Protein AF-A0A820ZXX1-F1 (afdb_monomer_lite)

Secondary structure (DSSP, 8-state):
-HHHHHHHHGGGS-----S-SS--STTTTTSS-STT-TTS-HHHHHHHHHHHHHHHHTTT-TTTTTTHHHHHHHHHHHHHH-HHHHHHHSTTS-------------HHHHHHHHHHHHHHHHHHHHHH---S-GGGGGGS------PPP--HHHHHHHHHHHS-SSPPPTT--S-SS-HHHHHHHHHHHTTS---HHHHHHHHHHHHHHHHHHS--TT-----PPP---SSPP--TTHHHHHHHHHHHHHHHHHHTTS-HHHHHHHHHHHHHHHHHHHHH-TT-HHHHHHHHHHHHHHHHHHHHSSS--THHHHHHHHHHHHHHHHHHH----HHHHHHHHHHHHHHHHHHHHTHHHHTTT-S-HHHHHHHHHHHHHHHHH--S--TT--HHHHHHHHHHHHHHH-TT--HHHHHHHHHHHHHHHHTT----SS--TTHHHH--HHHHHHHHHHHHHHHHHHHHHHHHHHHHHTT-PPPHHHHHHHHHHHHHHHHSHHHH--------

Radius of gyration: 31.01 Å; chains: 1; bounding box: 77×64×95 Å

Sequence (508 aa):
LMLIDLIMKRSLSGNNIWPFKSIKPWILLYRVTTKRDPKKNEQFIISYVRTVHELFGKHENCLIESGALLEYFLVELIQIEHPDIRKRLYSNTIISNKSSDHANESNEQKSKLSKVIDEIEQCIYCLYGLVLRKSKMKYLNDHNCRSLELTLDKASLVFYALRPKQLPGYEGRLCTITSETESLFQRFESMIEWDDEREQRRKLLLSYIADAASINSQGKQSDELIHLSDKPFKSNNALFEKDLYYLFADYYLKMGSKDVVTNESSKKKAQEYYIKDLCLNTKRFDSWAGLTVIEFYKIEEFVTADDFDPRIFNVHMSASCFFRQAVSVDSNNHTLWMEYAEITYILQSYCSKYKDKATDYVPDRSFLLNICKEAYEKANICTDNDENKEDWTYLYMMAKIEEKLNRNKLSSPLKKYVDALDLLHEHKAVYPRRLGHHTATSSSKCTLLGCHAVEMFYRIHASTLKYLYRHSKESTDLTIDKLNELYEFLTEMQNKPFATSYYEKSTM

Foldseek 3Di:
DVVVVVVVVPPPDDDDDDDDVDPPPVVLVVVCPVPCPVPDDLVVSLVVLVVVCVVCLLVLRCCPVLNPSLLVSLVSLLCVLAVVVVCVVPPVDDDDDDDDDDDDDDPVNVVVNVVSLLSNQQSCCQAAVDRQDPVCPVVHDRSVHDHDDQALVNLLSVLSSQQDNDQDFLPDLDQSHDPSNLVSLVVSVVNDDCDPLLVVLLVLVVVLLVVLLDDPQPNDGDPDADDDDPDADDDPCLVSQLSSLQSQLSNLCNVLVPDPVSNPVSLVSSLVSLSSNCSRPLLDLRSLLSQLVSLLVVLVVCLPDPDDDPSSSSSLSSSVNSLSSSCVNPLQDLVSLQSNLVSLVSVLVSCVVVVVVCCSPCVDSLVSLVSSLVSLVSSVPRPPPPVPPLVLVSLQSNLVSCCVNDVQDNLSSLVSLVVSLVSLVVVQAAAEPDDDPCCVPDNDPNPVSNVVNVVSLCCLVVSLVVSVVVCVVVVNDDDPVRVVSSVVSVVVSCVDCNNVPYPDPPDD

pLDDT: mean 78.59, std 18.33, range [26.55, 96.56]

Structure (mmCIF, N/CA/C/O backbone):
data_AF-A0A820ZXX1-F1
#
_entry.id   AF-A0A820ZXX1-F1
#
loop_
_atom_site.group_PDB
_atom_site.id
_atom_site.type_symbol
_atom_site.label_atom_id
_atom_site.label_alt_id
_atom_site.label_comp_id
_atom_site.label_asym_id
_atom_site.label_entity_id
_atom_site.label_seq_id
_atom_site.pdbx_PDB_ins_code
_atom_site.Cartn_x
_atom_site.Cartn_y
_atom_site.Cartn_z
_atom_site.occupancy
_atom_site.B_iso_or_equiv
_atom_site.auth_seq_id
_atom_site.auth_comp_id
_atom_site.auth_asym_id
_atom_site.auth_atom_id
_atom_site.pdbx_PDB_model_num
ATOM 1 N N . LEU A 1 1 ? 22.499 -19.881 -44.722 1.00 39.19 1 LEU A N 1
ATOM 2 C CA . LEU A 1 1 ? 23.654 -20.291 -43.897 1.00 39.19 1 LEU A CA 1
ATOM 3 C C . LEU A 1 1 ? 24.851 -20.617 -44.786 1.00 39.19 1 LEU A C 1
ATOM 5 O O . LEU A 1 1 ? 25.764 -19.811 -44.774 1.00 39.19 1 LEU A O 1
ATOM 9 N N . MET A 1 2 ? 24.801 -21.622 -45.679 1.00 33.34 2 MET A N 1
ATOM 10 C CA . MET A 1 2 ? 25.925 -21.912 -46.602 1.00 33.34 2 MET A CA 1
ATOM 11 C C . MET A 1 2 ? 26.367 -20.727 -47.478 1.00 33.34 2 MET A C 1
ATOM 13 O O . MET A 1 2 ? 27.559 -20.535 -47.667 1.00 33.34 2 MET A O 1
ATOM 17 N N . LEU A 1 3 ? 25.437 -19.893 -47.962 1.00 37.41 3 LEU A N 1
ATOM 18 C CA . LEU A 1 3 ? 25.783 -18.703 -48.753 1.00 37.41 3 LEU A CA 1
ATOM 19 C C . LEU A 1 3 ? 26.520 -17.632 -47.925 1.00 37.41 3 LEU A C 1
ATOM 21 O O . LEU A 1 3 ? 27.406 -16.968 -48.438 1.00 37.41 3 LEU A O 1
ATOM 25 N N . ILE A 1 4 ? 26.173 -17.486 -46.641 1.00 43.59 4 ILE A N 1
ATOM 26 C CA . ILE A 1 4 ? 26.786 -16.506 -45.730 1.00 43.59 4 ILE A CA 1
ATOM 27 C C . ILE A 1 4 ? 28.198 -16.977 -45.355 1.00 43.59 4 ILE A C 1
ATOM 29 O O . ILE A 1 4 ? 29.139 -16.200 -45.466 1.00 43.59 4 ILE A O 1
ATOM 33 N N . ASP A 1 5 ? 28.373 -18.266 -45.045 1.00 39.84 5 ASP A N 1
ATOM 34 C CA . ASP A 1 5 ? 29.696 -18.861 -44.798 1.00 39.84 5 ASP A CA 1
ATOM 35 C C . ASP A 1 5 ? 30.612 -18.812 -46.034 1.00 39.84 5 ASP A C 1
ATOM 37 O O . ASP A 1 5 ? 31.810 -18.560 -45.912 1.00 39.84 5 ASP A O 1
ATOM 41 N N . LEU A 1 6 ? 30.065 -19.025 -47.238 1.00 40.12 6 LEU A N 1
ATOM 42 C CA . LEU A 1 6 ? 30.813 -18.928 -48.500 1.00 40.12 6 LEU A CA 1
ATOM 43 C C . LEU A 1 6 ? 31.254 -17.494 -48.820 1.00 40.12 6 LEU A C 1
ATOM 45 O O . LEU A 1 6 ? 32.321 -17.303 -49.403 1.00 40.12 6 LEU A O 1
ATOM 49 N N . ILE A 1 7 ? 30.459 -16.495 -48.435 1.00 40.88 7 ILE A N 1
ATOM 50 C CA . ILE A 1 7 ? 30.787 -15.076 -48.616 1.00 40.88 7 ILE A CA 1
ATOM 51 C C . ILE A 1 7 ? 31.846 -14.633 -47.592 1.00 40.88 7 ILE A C 1
ATOM 53 O O . ILE A 1 7 ? 32.789 -13.940 -47.968 1.00 40.88 7 ILE A O 1
ATOM 57 N N . MET A 1 8 ? 31.767 -15.103 -46.342 1.00 41.84 8 MET A N 1
ATOM 58 C CA . MET A 1 8 ? 32.738 -14.770 -45.286 1.00 41.84 8 MET A CA 1
ATOM 59 C C . MET A 1 8 ? 34.103 -15.451 -45.487 1.00 41.84 8 MET A C 1
ATOM 61 O O . MET A 1 8 ? 35.137 -14.841 -45.234 1.00 41.84 8 MET A O 1
ATOM 65 N N . LYS A 1 9 ? 34.148 -16.682 -46.021 1.00 42.03 9 LYS A N 1
ATOM 66 C CA . LYS A 1 9 ? 35.417 -17.370 -46.343 1.00 42.03 9 LYS A CA 1
ATOM 67 C C . LYS A 1 9 ? 36.176 -16.755 -47.525 1.00 42.03 9 LYS A C 1
ATOM 69 O O . LYS A 1 9 ? 37.379 -16.968 -47.647 1.00 42.03 9 LYS A O 1
ATOM 74 N N . ARG A 1 10 ? 35.501 -15.996 -48.397 1.00 38.62 10 ARG A N 1
ATOM 75 C CA . ARG A 1 10 ? 36.106 -15.384 -49.594 1.00 38.62 10 ARG A CA 1
ATOM 76 C C . ARG A 1 10 ? 36.875 -14.087 -49.318 1.00 38.62 10 ARG A C 1
ATOM 78 O O . ARG A 1 10 ? 37.576 -13.627 -50.211 1.00 38.62 10 ARG A O 1
ATOM 85 N N . SER A 1 11 ? 36.794 -13.509 -48.115 1.00 38.38 11 SER A N 1
ATOM 86 C CA . SER A 1 11 ? 37.420 -12.211 -47.806 1.00 38.38 11 SER A CA 1
ATOM 87 C C . SER A 1 11 ? 38.887 -12.286 -47.352 1.00 38.38 11 SER A C 1
ATOM 89 O O . SER A 1 11 ? 39.449 -11.264 -46.970 1.00 38.38 11 SER A O 1
ATOM 91 N N . LEU A 1 12 ? 39.510 -13.470 -47.362 1.00 41.81 12 LEU A N 1
ATOM 92 C CA . LEU A 1 12 ? 40.917 -13.654 -46.974 1.00 41.81 12 LEU A CA 1
ATOM 93 C C . LEU A 1 12 ? 41.910 -13.456 -48.137 1.00 41.81 12 LEU A C 1
ATOM 95 O O . LEU A 1 12 ? 43.115 -13.426 -47.905 1.00 41.81 12 LEU A O 1
ATOM 99 N N . SER A 1 13 ? 41.439 -13.301 -49.380 1.00 38.25 13 SER A N 1
ATOM 100 C CA . SER A 1 13 ? 42.291 -13.022 -50.546 1.00 38.25 13 SER A CA 1
ATOM 101 C C . SER A 1 13 ? 42.253 -11.535 -50.902 1.00 38.25 13 SER A C 1
ATOM 103 O O . SER A 1 13 ? 41.190 -10.991 -51.197 1.00 38.25 13 SER A O 1
ATOM 105 N N . GLY A 1 14 ? 43.419 -10.893 -50.828 1.00 40.38 14 GLY A N 1
ATOM 106 C CA . GLY A 1 14 ? 43.602 -9.446 -50.780 1.00 40.38 14 GLY A CA 1
ATOM 107 C C . GLY A 1 14 ? 43.113 -8.612 -51.972 1.00 40.38 14 GLY A C 1
ATOM 108 O O . GLY A 1 14 ? 43.061 -9.051 -53.115 1.00 40.38 14 GLY A O 1
ATOM 109 N N . ASN A 1 15 ? 42.882 -7.346 -51.621 1.00 38.94 15 ASN A N 1
ATOM 110 C CA . ASN A 1 15 ? 42.664 -6.138 -52.414 1.00 38.94 15 ASN A CA 1
ATOM 111 C C . ASN A 1 15 ? 41.317 -5.928 -53.140 1.00 38.94 15 ASN A C 1
ATOM 113 O O . ASN A 1 15 ? 41.034 -6.457 -54.207 1.00 38.94 15 ASN A O 1
ATOM 117 N N . ASN A 1 16 ? 40.624 -4.934 -52.571 1.00 35.84 16 ASN A N 1
ATOM 118 C CA . ASN A 1 16 ? 39.595 -4.035 -53.086 1.00 35.84 16 ASN A CA 1
ATOM 119 C C . ASN A 1 16 ? 38.098 -4.382 -52.930 1.00 35.84 16 ASN A C 1
ATOM 121 O O . ASN A 1 16 ? 37.487 -5.082 -53.723 1.00 35.84 16 ASN A O 1
ATOM 125 N N . ILE A 1 17 ? 37.521 -3.651 -51.962 1.00 37.94 17 ILE A N 1
ATOM 126 C CA . ILE A 1 17 ? 36.260 -2.895 -52.038 1.00 37.94 17 ILE A CA 1
ATOM 127 C C . ILE A 1 17 ? 34.963 -3.734 -51.930 1.00 37.94 17 ILE A C 1
ATOM 129 O O . ILE A 1 17 ? 34.257 -3.966 -52.904 1.00 37.94 17 ILE A O 1
ATOM 133 N N . TRP A 1 18 ? 34.600 -3.970 -50.651 1.00 38.09 18 TRP A N 1
ATOM 134 C CA . TRP A 1 18 ? 33.239 -4.022 -50.050 1.00 38.09 18 TRP A CA 1
ATOM 135 C C . TRP A 1 18 ? 32.433 -5.342 -50.026 1.00 38.09 18 TRP A C 1
ATOM 137 O O . TRP A 1 18 ? 32.671 -6.187 -50.880 1.00 38.09 18 TRP A O 1
ATOM 147 N N . PRO A 1 19 ? 31.471 -5.540 -49.070 1.00 38.56 19 PRO A N 1
ATOM 148 C CA . PRO A 1 19 ? 30.682 -4.547 -48.315 1.00 38.56 19 PRO A CA 1
ATOM 149 C C . PRO A 1 19 ? 30.821 -4.672 -46.780 1.00 38.56 19 PRO A C 1
ATOM 151 O O . PRO A 1 19 ? 30.949 -5.756 -46.248 1.00 38.56 19 PRO A O 1
ATOM 154 N N . PHE A 1 20 ? 30.851 -3.634 -45.949 1.00 46.91 20 PHE A N 1
ATOM 155 C CA . PHE A 1 20 ? 29.827 -2.611 -45.822 1.00 46.91 20 PHE A CA 1
ATOM 156 C C . PHE A 1 20 ? 30.417 -1.351 -45.152 1.00 46.91 20 PHE A C 1
ATOM 158 O O . PHE A 1 20 ? 30.794 -1.374 -43.985 1.00 46.91 20 PHE A O 1
ATOM 165 N N . LYS A 1 21 ? 30.337 -0.207 -45.822 1.00 50.25 21 LYS A N 1
ATOM 166 C CA . LYS A 1 21 ? 30.122 1.125 -45.220 1.00 50.25 21 LYS A CA 1
ATOM 167 C C . LYS A 1 21 ? 28.609 1.461 -45.277 1.00 50.25 21 LYS A C 1
ATOM 169 O O . LYS A 1 21 ? 28.259 2.615 -45.454 1.00 50.25 21 LYS A O 1
ATOM 174 N N . SER A 1 22 ? 27.775 0.415 -45.077 1.00 53.69 22 SER A N 1
ATOM 175 C CA . SER A 1 22 ? 26.299 0.327 -44.917 1.00 53.69 22 SER A CA 1
ATOM 176 C C . SER A 1 22 ? 25.437 -0.093 -46.139 1.00 53.69 22 SER A C 1
ATOM 178 O O . SER A 1 22 ? 25.151 0.700 -47.021 1.00 53.69 22 SER A O 1
ATOM 180 N N . ILE A 1 23 ? 25.001 -1.366 -46.152 1.00 54.25 23 ILE A N 1
ATOM 181 C CA . ILE A 1 23 ? 23.641 -1.847 -46.520 1.00 54.25 23 ILE A CA 1
ATOM 182 C C . ILE A 1 23 ? 23.221 -2.837 -45.407 1.00 54.25 23 ILE A C 1
ATOM 184 O O . ILE A 1 23 ? 22.433 -3.767 -45.557 1.00 54.25 23 ILE A O 1
ATOM 188 N N . LYS A 1 24 ? 23.668 -2.576 -44.177 1.00 42.44 24 LYS A N 1
ATOM 189 C CA . LYS A 1 24 ? 23.423 -3.404 -43.001 1.00 42.44 24 LYS A CA 1
ATOM 190 C C . LYS A 1 24 ? 22.120 -2.974 -42.336 1.00 42.44 24 LYS A C 1
ATOM 192 O O . LYS A 1 24 ? 21.465 -2.039 -42.747 1.00 42.44 24 LYS A O 1
ATOM 197 N N . PRO A 1 25 ? 21.647 -3.705 -41.349 1.00 48.34 25 PRO A N 1
ATOM 198 C CA . PRO A 1 25 ? 20.210 -3.913 -41.301 1.00 48.34 25 PRO A CA 1
ATOM 199 C C . PRO A 1 25 ? 19.447 -4.335 -42.563 1.00 48.34 25 PRO A C 1
ATOM 201 O O . PRO A 1 25 ? 18.537 -5.118 -42.390 1.00 48.34 25 PRO A O 1
ATOM 204 N N . TRP A 1 26 ? 19.756 -3.965 -43.814 1.00 49.62 26 TRP A N 1
ATOM 205 C CA . TRP A 1 26 ? 18.831 -4.112 -44.967 1.00 49.62 26 TRP A CA 1
ATOM 206 C C . TRP A 1 26 ? 18.404 -5.554 -45.324 1.00 49.62 26 TRP A C 1
ATOM 208 O O . TRP A 1 26 ? 17.542 -5.785 -46.166 1.00 49.62 26 TRP A O 1
ATOM 218 N N . ILE A 1 27 ? 18.942 -6.531 -44.596 1.00 44.78 27 ILE A N 1
ATOM 219 C CA . ILE A 1 27 ? 18.606 -7.956 -44.602 1.00 44.78 27 ILE A CA 1
ATOM 220 C C . ILE A 1 27 ? 18.186 -8.511 -43.217 1.00 44.78 27 ILE A C 1
ATOM 222 O O . ILE A 1 27 ? 17.357 -9.424 -43.183 1.00 44.78 27 ILE A O 1
ATOM 226 N N . LEU A 1 28 ? 18.613 -7.916 -42.083 1.00 42.31 28 LEU A N 1
ATOM 227 C CA . LEU A 1 28 ? 17.895 -7.928 -40.762 1.00 42.31 28 LEU A CA 1
ATOM 228 C C . LEU A 1 28 ? 16.368 -7.773 -40.978 1.00 42.31 28 LEU A C 1
ATOM 230 O O . LEU A 1 28 ? 15.505 -8.297 -40.284 1.00 42.31 28 LEU A O 1
ATOM 234 N N . LEU A 1 29 ? 16.134 -7.071 -42.077 1.00 46.62 29 LEU A N 1
ATOM 235 C CA . LEU A 1 29 ? 15.028 -6.397 -42.689 1.00 46.62 29 LEU A CA 1
ATOM 236 C C . LEU A 1 29 ? 14.523 -7.062 -43.987 1.00 46.62 29 LEU A C 1
ATOM 238 O O . LEU A 1 29 ? 13.539 -6.578 -44.523 1.00 46.62 29 LEU A O 1
ATOM 242 N N . TYR A 1 30 ? 15.087 -8.178 -44.476 1.00 45.38 30 TYR A N 1
ATOM 243 C CA . TYR A 1 30 ? 14.304 -9.147 -45.283 1.00 45.38 30 TYR A CA 1
ATOM 244 C C . TYR A 1 30 ? 13.605 -10.190 -44.370 1.00 45.38 30 TYR A C 1
ATOM 246 O O . TYR A 1 30 ? 12.707 -10.937 -44.759 1.00 45.38 30 TYR A O 1
ATOM 254 N N . ARG A 1 31 ? 14.039 -10.252 -43.106 1.00 34.72 31 ARG A N 1
ATOM 255 C CA . ARG A 1 31 ? 13.765 -11.323 -42.135 1.00 34.72 31 ARG A CA 1
ATOM 256 C C . ARG A 1 31 ? 13.477 -10.795 -40.743 1.00 34.72 31 ARG A C 1
ATOM 258 O O . ARG A 1 31 ? 13.817 -11.369 -39.720 1.00 34.72 31 ARG A O 1
ATOM 265 N N . VAL A 1 32 ? 12.767 -9.712 -40.690 1.00 39.88 32 VAL A N 1
ATOM 266 C CA . VAL A 1 32 ? 11.433 -9.955 -40.151 1.00 39.88 32 VAL A CA 1
ATOM 267 C C . VAL A 1 32 ? 10.431 -10.155 -41.283 1.00 39.88 32 VAL A C 1
ATOM 269 O O . VAL A 1 32 ? 9.388 -10.766 -41.093 1.00 39.88 32 VAL A O 1
ATOM 272 N N . THR A 1 33 ? 10.770 -9.649 -42.476 1.00 36.88 33 THR A N 1
ATOM 273 C CA . THR A 1 33 ? 9.863 -9.167 -43.531 1.00 36.88 33 THR A CA 1
ATOM 274 C C . THR A 1 33 ? 9.454 -10.179 -44.603 1.00 36.88 33 THR A C 1
ATOM 276 O O . THR A 1 33 ? 8.914 -9.813 -45.640 1.00 36.88 33 THR A O 1
ATOM 279 N N . THR A 1 34 ? 9.446 -11.458 -44.261 1.00 44.41 34 THR A N 1
ATOM 280 C CA . THR A 1 34 ? 8.229 -12.247 -44.525 1.00 44.41 34 THR A CA 1
ATOM 281 C C . THR A 1 34 ? 7.426 -12.286 -43.226 1.00 44.41 34 THR A C 1
ATOM 283 O O . THR A 1 34 ? 7.330 -13.312 -42.560 1.00 44.41 34 THR A O 1
ATOM 286 N N . LYS A 1 35 ? 6.949 -11.093 -42.826 1.00 42.50 35 LYS A N 1
ATOM 287 C CA . LYS A 1 35 ? 6.209 -10.775 -41.594 1.00 42.50 35 LYS A CA 1
ATOM 288 C C . LYS A 1 35 ? 5.279 -11.916 -41.215 1.00 42.50 35 LYS A C 1
ATOM 290 O O . LYS A 1 35 ? 4.365 -12.186 -41.984 1.00 42.50 35 LYS A O 1
ATOM 295 N N . ARG A 1 36 ? 5.513 -12.517 -40.039 1.00 47.66 36 ARG A N 1
ATOM 296 C CA . ARG A 1 36 ? 4.665 -13.542 -39.406 1.00 47.66 36 ARG A CA 1
ATOM 297 C C . ARG A 1 36 ? 3.976 -14.413 -40.456 1.00 47.66 36 ARG A C 1
ATOM 299 O O . ARG A 1 36 ? 2.803 -14.221 -40.747 1.00 47.66 36 ARG A O 1
ATOM 306 N N . ASP A 1 37 ? 4.677 -15.400 -40.998 1.00 44.78 37 ASP A N 1
ATOM 307 C CA . ASP A 1 37 ? 3.930 -16.571 -41.442 1.00 44.78 37 ASP A CA 1
ATOM 308 C C . ASP A 1 37 ? 3.195 -17.067 -40.181 1.00 44.78 37 ASP A C 1
ATOM 310 O O . ASP A 1 37 ? 3.884 -17.446 -39.229 1.00 44.78 37 ASP A O 1
ATOM 314 N N . PRO A 1 38 ? 1.849 -17.004 -40.078 1.00 51.25 38 PRO A N 1
ATOM 315 C CA . PRO A 1 38 ? 1.141 -17.431 -38.866 1.00 51.25 38 PRO A CA 1
ATOM 316 C C . PRO A 1 38 ? 1.432 -18.901 -38.526 1.00 51.25 38 PRO A C 1
ATOM 318 O O . PRO A 1 38 ? 1.127 -19.362 -37.431 1.00 51.25 38 PRO A O 1
ATOM 321 N N . LYS A 1 39 ? 2.056 -19.631 -39.460 1.00 43.47 39 LYS A N 1
ATOM 322 C CA . LYS A 1 39 ? 2.533 -21.002 -39.315 1.00 43.47 39 LYS A CA 1
ATOM 323 C C . LYS A 1 39 ? 3.931 -21.136 -38.690 1.00 43.47 39 LYS A C 1
ATOM 325 O O . LYS A 1 39 ? 4.294 -22.248 -38.316 1.00 43.47 39 LYS A O 1
ATOM 330 N N . LYS A 1 40 ? 4.743 -20.072 -38.583 1.00 49.72 40 LYS A N 1
ATOM 331 C CA . LYS A 1 40 ? 6.096 -20.133 -37.990 1.00 49.72 40 LYS A CA 1
ATOM 332 C C . LYS A 1 40 ? 6.113 -19.597 -36.560 1.00 49.72 40 LYS A C 1
ATOM 334 O O . LYS A 1 40 ? 5.741 -18.459 -36.297 1.00 49.72 40 LYS A O 1
ATOM 339 N N . ASN A 1 41 ? 6.587 -20.447 -35.651 1.00 60.16 41 ASN A N 1
ATOM 340 C CA . ASN A 1 41 ? 6.583 -20.235 -34.205 1.00 60.16 41 ASN A CA 1
ATOM 341 C C . ASN A 1 41 ? 7.634 -19.187 -33.773 1.00 60.16 41 ASN A C 1
ATOM 343 O O . ASN A 1 41 ? 8.711 -19.131 -34.368 1.00 60.16 41 ASN A O 1
ATOM 347 N N . GLU A 1 42 ? 7.372 -18.404 -32.719 1.00 65.12 42 GLU A N 1
ATOM 348 C CA . GLU A 1 42 ? 8.265 -17.334 -32.201 1.00 65.12 42 GLU A CA 1
ATOM 349 C C . GLU A 1 42 ? 9.697 -17.835 -31.907 1.00 65.12 42 GLU A C 1
ATOM 351 O O . GLU A 1 42 ? 10.684 -17.130 -32.113 1.00 65.12 42 GLU A O 1
ATOM 356 N N . GLN A 1 43 ? 9.824 -19.117 -31.565 1.00 66.75 43 GLN A N 1
ATOM 357 C CA . GLN A 1 43 ? 11.095 -19.825 -31.378 1.00 66.75 43 GLN A CA 1
ATOM 358 C C . GLN A 1 43 ? 12.007 -19.823 -32.615 1.00 66.75 43 GLN A C 1
ATOM 360 O O . GLN A 1 43 ? 13.230 -19.806 -32.475 1.00 66.75 43 GLN A O 1
ATOM 365 N N . PHE A 1 44 ? 11.441 -19.834 -33.825 1.00 69.06 44 PHE A N 1
ATOM 366 C CA . PHE A 1 44 ? 12.225 -19.800 -35.060 1.00 69.06 44 PHE A CA 1
ATOM 367 C C . PHE A 1 44 ? 12.926 -18.452 -35.233 1.00 69.06 44 PHE A C 1
ATOM 369 O O . PHE A 1 44 ? 14.083 -18.417 -35.644 1.00 69.06 44 PHE A O 1
ATOM 376 N N . ILE A 1 45 ? 12.245 -17.351 -34.897 1.00 68.31 45 ILE A N 1
ATOM 377 C CA . ILE A 1 45 ? 12.800 -15.997 -35.006 1.00 68.31 45 ILE A CA 1
ATOM 378 C C . ILE A 1 45 ? 13.949 -15.838 -34.011 1.00 68.31 45 ILE A C 1
ATOM 380 O O . ILE A 1 45 ? 15.041 -15.450 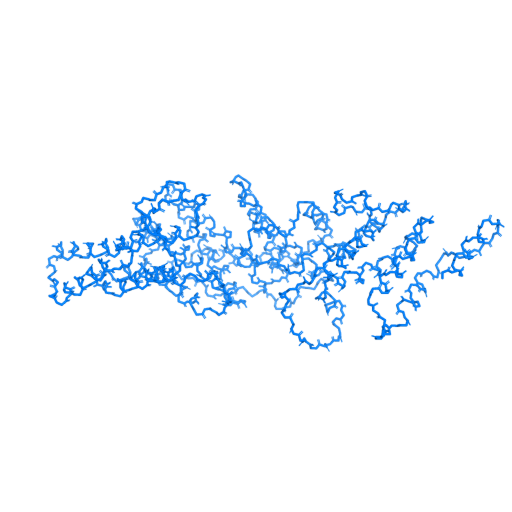-34.419 1.00 68.31 45 ILE A O 1
ATOM 384 N N . ILE A 1 46 ? 13.739 -16.238 -32.750 1.00 73.94 46 ILE A N 1
ATOM 385 C CA . ILE A 1 46 ? 14.781 -16.201 -31.714 1.00 73.94 46 ILE A CA 1
ATOM 386 C C . ILE A 1 46 ? 16.007 -17.004 -32.150 1.00 73.94 46 ILE A C 1
ATOM 388 O O . ILE A 1 46 ? 17.112 -16.468 -32.192 1.00 73.94 46 ILE A O 1
ATOM 392 N N . SER A 1 47 ? 15.818 -18.272 -32.532 1.00 76.19 47 SER A N 1
ATOM 393 C CA . SER A 1 47 ? 16.928 -19.135 -32.946 1.00 76.19 47 SER A CA 1
ATOM 394 C C . SER A 1 47 ? 17.662 -18.579 -34.163 1.00 76.19 47 SER A C 1
ATOM 396 O O . SER A 1 47 ? 18.886 -18.649 -34.218 1.00 76.19 47 SER A O 1
ATOM 398 N N . TYR A 1 48 ? 16.935 -18.037 -35.139 1.00 73.38 48 TYR A N 1
ATOM 399 C CA . TYR A 1 48 ? 17.524 -17.528 -36.368 1.00 73.38 48 TYR A CA 1
ATOM 400 C C . TYR A 1 48 ? 18.348 -16.259 -36.120 1.00 73.38 48 TYR A C 1
ATOM 402 O O . TYR A 1 48 ? 19.493 -16.169 -36.568 1.00 73.38 48 TYR A O 1
ATOM 410 N N . VAL A 1 49 ? 17.784 -15.288 -35.398 1.00 76.31 49 VAL A N 1
ATOM 411 C CA . VAL A 1 49 ? 18.462 -14.022 -35.102 1.00 76.31 49 VAL A CA 1
ATOM 412 C C . VAL A 1 49 ? 19.661 -14.252 -34.180 1.00 76.31 49 VAL A C 1
ATOM 414 O O . VAL A 1 49 ? 20.728 -13.702 -34.449 1.00 76.31 49 VAL A O 1
ATOM 417 N N . ARG A 1 50 ? 19.544 -15.158 -33.200 1.00 82.06 50 ARG A N 1
ATOM 418 C CA . ARG A 1 50 ? 20.670 -15.633 -32.383 1.00 82.06 50 ARG A CA 1
ATOM 419 C C . ARG A 1 50 ? 21.811 -16.177 -33.240 1.00 82.06 50 ARG A C 1
ATOM 421 O O . ARG A 1 50 ? 22.942 -15.731 -33.093 1.00 82.06 50 ARG A O 1
ATOM 428 N N . THR A 1 51 ? 21.541 -17.106 -34.161 1.00 80.12 51 THR A N 1
ATOM 429 C CA . THR A 1 51 ? 22.594 -17.668 -35.028 1.00 80.12 51 THR A CA 1
ATOM 430 C C . THR A 1 51 ? 23.268 -16.587 -35.873 1.00 80.12 51 THR A C 1
ATOM 432 O O . THR A 1 51 ? 24.481 -16.613 -36.063 1.00 80.12 51 THR A O 1
ATOM 435 N N . VAL A 1 52 ? 22.502 -15.617 -36.379 1.00 76.62 52 VAL A N 1
ATOM 436 C CA . VAL A 1 52 ? 23.068 -14.479 -37.117 1.00 76.62 52 VAL A CA 1
ATOM 437 C C . VAL A 1 52 ? 23.951 -13.620 -36.205 1.00 76.62 52 VAL A C 1
ATOM 439 O O . VAL A 1 52 ? 25.042 -13.233 -36.620 1.00 76.62 52 VAL A O 1
ATOM 442 N N . HIS A 1 53 ? 23.521 -13.356 -34.969 1.00 83.56 53 HIS A N 1
ATOM 443 C CA . HIS A 1 53 ? 24.319 -12.631 -33.983 1.00 83.56 53 HIS A CA 1
ATOM 444 C C . HIS A 1 53 ? 25.623 -13.372 -33.642 1.00 83.56 53 HIS A C 1
ATOM 446 O O . HIS A 1 53 ? 26.682 -12.758 -33.704 1.00 83.56 53 HIS A O 1
ATOM 452 N N . GLU A 1 54 ? 25.582 -14.682 -33.375 1.00 82.25 54 GLU A N 1
ATOM 453 C CA . GLU A 1 54 ? 26.779 -15.501 -33.111 1.00 82.25 54 GLU A CA 1
ATOM 454 C C . GLU A 1 54 ? 27.760 -15.488 -34.298 1.00 82.25 54 GLU A C 1
ATOM 456 O O . GLU A 1 54 ? 28.974 -15.408 -34.109 1.00 82.25 54 GLU A O 1
ATOM 461 N N . LEU A 1 55 ? 27.259 -15.526 -35.540 1.00 79.06 55 LEU A N 1
ATOM 462 C CA . LEU A 1 55 ? 28.102 -15.406 -36.735 1.00 79.06 55 LEU A CA 1
ATOM 463 C C . LEU A 1 55 ? 28.770 -14.031 -36.828 1.00 79.06 55 LEU A C 1
ATOM 465 O O . LEU A 1 55 ? 29.959 -13.962 -37.129 1.00 79.06 55 LEU A O 1
ATOM 469 N N . PHE A 1 56 ? 28.042 -12.947 -36.551 1.00 78.69 56 PHE A N 1
ATOM 470 C CA . PHE A 1 56 ? 28.646 -11.615 -36.483 1.00 78.69 56 PHE A CA 1
ATOM 471 C C . PHE A 1 56 ? 29.652 -11.496 -35.332 1.00 78.69 56 PHE A C 1
ATOM 473 O O . PHE A 1 56 ? 30.702 -10.881 -35.516 1.00 78.69 56 PHE A O 1
ATOM 480 N N . GLY A 1 57 ? 29.380 -12.132 -34.192 1.00 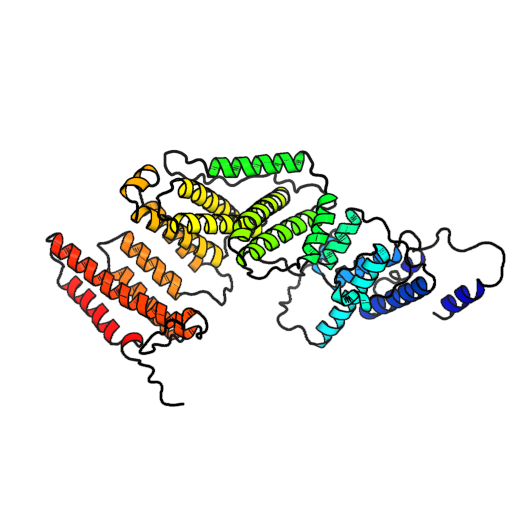80.44 57 GLY A N 1
ATOM 481 C CA . GLY A 1 57 ? 30.255 -12.152 -33.020 1.00 80.44 57 GLY A CA 1
ATOM 482 C C . GLY A 1 57 ? 31.610 -12.801 -33.269 1.00 80.44 57 GLY A C 1
ATOM 483 O O . GLY A 1 57 ? 32.626 -12.248 -32.862 1.00 80.44 57 GLY A O 1
ATOM 484 N N . LYS A 1 58 ? 31.664 -13.891 -34.046 1.00 79.88 58 LYS A N 1
ATOM 485 C CA . LYS A 1 58 ? 32.933 -14.532 -34.464 1.00 79.88 58 LYS A CA 1
ATOM 486 C C . LYS A 1 58 ? 33.871 -13.616 -35.254 1.00 79.88 58 LYS A C 1
ATOM 488 O O . LYS A 1 58 ? 35.050 -13.923 -35.385 1.00 79.88 58 LYS A O 1
ATOM 493 N N . HIS A 1 59 ? 33.339 -12.533 -35.812 1.00 78.25 59 HIS A N 1
ATOM 494 C CA . HIS A 1 59 ? 34.085 -11.549 -36.587 1.00 78.25 59 HIS A CA 1
ATOM 495 C C . HIS A 1 59 ? 34.071 -10.163 -35.927 1.00 78.25 59 HIS A C 1
ATOM 497 O O . HIS A 1 59 ? 34.261 -9.178 -36.636 1.00 78.25 59 HIS A O 1
ATOM 503 N N . GLU A 1 60 ? 33.787 -10.080 -34.620 1.00 81.56 60 GLU A N 1
ATOM 504 C CA . GLU A 1 60 ? 33.775 -8.832 -33.828 1.00 81.56 60 GLU A CA 1
ATOM 505 C C . GLU A 1 60 ? 32.839 -7.752 -34.409 1.00 81.56 60 GLU A C 1
ATOM 507 O O . GLU A 1 60 ? 33.045 -6.545 -34.289 1.00 81.56 60 GLU A O 1
ATOM 512 N N . ASN A 1 61 ? 31.776 -8.199 -35.079 1.00 80.31 61 ASN A N 1
ATOM 513 C CA . ASN A 1 61 ? 30.926 -7.386 -35.941 1.00 80.31 61 ASN A CA 1
ATOM 514 C C . ASN A 1 61 ? 29.486 -7.254 -35.405 1.00 80.31 61 ASN A C 1
ATOM 516 O O . ASN A 1 61 ? 28.582 -6.873 -36.150 1.00 80.31 61 ASN A O 1
ATOM 520 N N . CYS A 1 62 ? 29.238 -7.531 -34.118 1.00 80.56 62 CYS A N 1
ATOM 521 C CA . CYS A 1 62 ? 27.894 -7.418 -33.524 1.00 80.56 62 CYS A CA 1
ATOM 522 C C . CYS A 1 62 ? 27.312 -6.002 -33.622 1.00 80.56 62 CYS A C 1
ATOM 524 O O . CYS A 1 62 ? 26.098 -5.834 -33.709 1.00 80.56 62 CYS A O 1
ATOM 526 N N . LEU A 1 63 ? 28.181 -4.987 -33.632 1.00 82.25 63 LEU A N 1
ATOM 527 C CA . LEU A 1 63 ? 27.814 -3.566 -33.642 1.00 82.25 63 LEU A CA 1
ATOM 528 C C . LEU A 1 63 ? 27.887 -2.930 -35.030 1.00 82.25 63 LEU A C 1
ATOM 530 O O . LEU A 1 63 ? 27.954 -1.708 -35.179 1.00 82.25 63 LEU A O 1
ATOM 534 N N . ILE A 1 64 ? 27.840 -3.762 -36.069 1.00 77.44 64 ILE A N 1
ATOM 535 C CA . ILE A 1 64 ? 27.599 -3.341 -37.444 1.00 77.44 64 ILE A CA 1
ATOM 536 C C . ILE A 1 64 ? 26.422 -2.345 -37.468 1.00 77.44 64 ILE A C 1
ATOM 538 O O . ILE A 1 64 ? 25.316 -2.680 -37.062 1.00 77.44 64 ILE A O 1
ATOM 542 N N . GLU A 1 65 ? 26.676 -1.119 -37.955 1.00 76.69 65 GLU A N 1
ATOM 543 C CA . GLU A 1 65 ? 25.648 -0.057 -38.015 1.00 76.69 65 GLU A CA 1
ATOM 544 C C . GLU A 1 65 ? 25.071 0.300 -36.644 1.00 76.69 65 GLU A C 1
ATOM 546 O O . GLU A 1 65 ? 23.863 0.312 -36.423 1.00 76.69 65 GLU A O 1
ATOM 551 N N . SER A 1 66 ? 25.965 0.566 -35.693 1.00 79.50 66 SER A N 1
ATOM 552 C CA . SER A 1 66 ? 25.583 0.953 -34.335 1.00 79.50 66 SER A CA 1
ATOM 553 C C . SER A 1 66 ? 24.693 -0.089 -33.649 1.00 79.50 66 SER A C 1
ATOM 555 O O . SER A 1 66 ? 23.871 0.260 -32.813 1.00 79.50 66 SER A O 1
ATOM 557 N N . GLY A 1 67 ? 24.845 -1.369 -34.010 1.00 79.94 67 GLY A N 1
ATOM 558 C CA . GLY A 1 67 ? 24.134 -2.478 -33.375 1.00 79.94 67 GLY A CA 1
ATOM 559 C C . GLY A 1 67 ? 22.655 -2.606 -33.740 1.00 79.94 67 GLY A C 1
ATOM 560 O O . GLY A 1 67 ? 21.945 -3.333 -33.055 1.00 79.94 67 GLY A O 1
ATOM 561 N N . ALA A 1 68 ? 22.179 -1.978 -34.818 1.00 79.56 68 ALA A N 1
ATOM 562 C CA . ALA A 1 68 ? 20.753 -1.944 -35.161 1.00 79.56 68 ALA A CA 1
ATOM 563 C C . ALA A 1 68 ? 20.071 -3.334 -35.288 1.00 79.56 68 ALA A C 1
ATOM 565 O O . ALA A 1 68 ? 18.897 -3.472 -34.953 1.00 79.56 68 ALA A O 1
ATOM 566 N N . LEU A 1 69 ? 20.794 -4.392 -35.696 1.00 77.75 69 LEU A N 1
ATOM 567 C CA . LEU A 1 69 ? 20.306 -5.791 -35.646 1.00 77.75 69 LEU A CA 1
ATOM 568 C C . LEU A 1 69 ? 20.053 -6.282 -34.234 1.00 77.75 69 LEU A C 1
ATOM 570 O O . LEU A 1 69 ? 19.037 -6.920 -33.966 1.00 77.75 69 LEU A O 1
ATOM 574 N N . LEU A 1 70 ? 21.005 -6.013 -33.359 1.00 84.06 70 LEU A N 1
ATOM 575 C CA . LEU A 1 70 ? 20.989 -6.502 -32.001 1.00 84.06 70 LEU A CA 1
ATOM 576 C C . LEU A 1 70 ? 19.992 -5.711 -31.148 1.00 84.06 70 LEU A C 1
ATOM 578 O O . LEU A 1 70 ? 19.311 -6.294 -30.315 1.00 84.06 70 LEU A O 1
ATOM 582 N N . GLU A 1 71 ? 19.837 -4.416 -31.423 1.00 82.69 71 GLU A N 1
ATOM 583 C CA . GLU A 1 71 ? 18.792 -3.573 -30.838 1.00 82.69 71 GLU A CA 1
ATOM 584 C C . GLU A 1 71 ? 17.393 -4.043 -31.261 1.00 82.69 71 GLU A C 1
ATOM 586 O O . GLU A 1 71 ? 16.530 -4.245 -30.410 1.00 82.69 71 GLU A O 1
ATOM 591 N N . TYR A 1 72 ? 17.184 -4.328 -32.553 1.00 80.25 72 TYR A N 1
ATOM 592 C CA . TYR A 1 72 ? 15.933 -4.928 -33.023 1.00 80.25 72 TYR A CA 1
ATOM 593 C C . TYR A 1 72 ? 15.653 -6.276 -32.338 1.00 80.25 72 TYR A C 1
ATOM 595 O O . TYR A 1 72 ? 14.538 -6.524 -31.879 1.00 80.25 72 TYR A O 1
ATOM 603 N N . PHE A 1 73 ? 16.666 -7.142 -32.239 1.00 83.75 73 PHE A N 1
ATOM 604 C CA . PHE A 1 73 ? 16.521 -8.436 -31.576 1.00 83.75 73 PHE A CA 1
ATOM 605 C C . PHE A 1 73 ? 16.147 -8.284 -30.101 1.00 83.75 73 PHE A C 1
ATOM 607 O O . PHE A 1 73 ? 15.235 -8.957 -29.627 1.00 83.75 73 PHE A O 1
ATOM 614 N N . LEU A 1 74 ? 16.808 -7.362 -29.400 1.00 85.31 74 LEU A N 1
ATOM 615 C CA . LEU A 1 74 ? 16.526 -7.042 -28.007 1.00 85.31 74 LEU A CA 1
ATOM 616 C C . LEU A 1 74 ? 15.073 -6.588 -27.822 1.00 85.31 74 LEU A C 1
ATOM 618 O O . LEU A 1 74 ? 14.396 -7.078 -26.921 1.00 85.31 74 LEU A O 1
ATOM 622 N N . VAL A 1 75 ? 14.569 -5.713 -28.696 1.00 82.12 75 VAL A N 1
ATOM 623 C CA . VAL A 1 75 ? 13.167 -5.267 -28.664 1.00 82.12 75 VAL A CA 1
ATOM 624 C C . VAL A 1 75 ? 12.203 -6.447 -28.825 1.00 82.12 75 VAL A C 1
ATOM 626 O O . VAL A 1 75 ? 11.245 -6.550 -28.061 1.00 82.12 75 VAL A O 1
ATOM 629 N N . GLU A 1 76 ? 12.451 -7.363 -29.764 1.00 79.12 76 GLU A N 1
ATOM 630 C CA . GLU A 1 76 ? 11.605 -8.554 -29.945 1.00 79.12 76 GLU A CA 1
ATOM 631 C C . GLU A 1 76 ? 11.635 -9.481 -28.724 1.00 79.12 76 GLU A C 1
ATOM 633 O O . GLU A 1 76 ? 10.588 -9.958 -28.287 1.00 79.12 76 GLU A O 1
ATOM 638 N N . LEU A 1 77 ? 12.810 -9.708 -28.130 1.00 84.06 77 LEU A N 1
ATOM 639 C CA . LEU A 1 77 ? 12.939 -10.533 -26.926 1.00 84.06 77 LEU A CA 1
ATOM 640 C C . LEU A 1 77 ? 12.196 -9.915 -25.732 1.00 84.06 77 LEU A C 1
ATOM 642 O O . LEU A 1 77 ? 11.465 -10.620 -25.037 1.00 84.06 77 LEU A O 1
ATOM 646 N N . ILE A 1 78 ? 12.311 -8.597 -25.532 1.00 82.62 78 ILE A N 1
ATOM 647 C CA . ILE A 1 78 ? 11.577 -7.872 -24.483 1.00 82.62 78 ILE A CA 1
ATOM 648 C C . ILE A 1 78 ? 10.065 -7.978 -24.707 1.00 82.62 78 ILE A C 1
ATOM 650 O O . ILE A 1 78 ? 9.320 -8.167 -23.752 1.00 82.62 78 ILE A O 1
ATOM 654 N N . GLN A 1 79 ? 9.585 -7.896 -25.951 1.00 79.25 79 GLN A N 1
ATOM 655 C CA . GLN A 1 79 ? 8.155 -8.040 -26.253 1.00 79.25 79 GLN A CA 1
ATOM 656 C C . GLN A 1 79 ? 7.611 -9.447 -25.970 1.00 79.25 79 GLN A C 1
ATOM 658 O O . GLN A 1 79 ? 6.417 -9.584 -25.690 1.00 79.25 79 GLN A O 1
ATOM 663 N N . ILE A 1 80 ? 8.457 -10.476 -26.066 1.00 78.62 80 ILE A N 1
ATOM 664 C CA . ILE A 1 80 ? 8.111 -11.858 -25.707 1.00 78.62 80 ILE A CA 1
ATOM 665 C C . ILE A 1 80 ? 8.066 -12.009 -24.183 1.00 78.62 80 ILE A C 1
ATOM 667 O O . ILE A 1 80 ? 7.128 -12.607 -23.658 1.00 78.62 80 ILE A O 1
ATOM 671 N N . GLU A 1 81 ? 9.036 -11.429 -23.476 1.00 77.50 81 GLU A N 1
ATOM 672 C CA . GLU A 1 81 ? 9.095 -11.466 -22.010 1.00 77.50 81 GLU A CA 1
ATOM 673 C C . GLU A 1 81 ? 7.974 -10.633 -21.359 1.00 77.50 81 GLU A C 1
ATOM 675 O O . GLU A 1 81 ? 7.395 -11.032 -20.345 1.00 77.50 81 GLU A O 1
ATOM 680 N N . HIS A 1 82 ? 7.624 -9.503 -21.982 1.00 76.44 82 HIS A N 1
ATOM 681 C CA . HIS A 1 82 ? 6.655 -8.519 -21.502 1.00 76.44 82 HIS A CA 1
ATOM 682 C C . HIS A 1 82 ? 5.605 -8.168 -22.576 1.00 76.44 82 HIS A C 1
ATOM 684 O O . HIS A 1 82 ? 5.671 -7.108 -23.214 1.00 76.44 82 HIS A O 1
ATOM 690 N N . PRO A 1 83 ? 4.563 -9.002 -22.748 1.00 70.88 83 PRO A N 1
ATOM 691 C CA . PRO A 1 83 ? 3.509 -8.777 -23.742 1.00 70.88 83 PRO A CA 1
ATOM 692 C C . PRO A 1 83 ? 2.755 -7.445 -23.578 1.00 70.88 83 PRO A C 1
ATOM 694 O O . PRO A 1 83 ? 2.247 -6.887 -24.553 1.00 70.88 83 PRO A O 1
ATOM 697 N N . ASP A 1 84 ? 2.695 -6.898 -22.363 1.00 68.19 84 ASP A N 1
ATOM 698 C CA . ASP A 1 84 ? 2.038 -5.614 -22.089 1.00 68.19 84 ASP A CA 1
ATOM 699 C C . ASP A 1 84 ? 2.796 -4.426 -22.688 1.00 68.19 84 ASP A C 1
ATOM 701 O O . ASP A 1 84 ? 2.184 -3.447 -23.125 1.00 68.19 84 ASP A O 1
ATOM 705 N N . ILE A 1 85 ? 4.126 -4.531 -22.773 1.00 65.88 85 ILE A N 1
ATOM 706 C CA . ILE A 1 85 ? 4.987 -3.530 -23.414 1.00 65.88 85 ILE A CA 1
ATOM 707 C C . ILE A 1 85 ? 4.740 -3.542 -24.924 1.00 65.88 85 ILE A C 1
ATOM 709 O O . ILE A 1 85 ? 4.623 -2.483 -25.541 1.00 65.88 85 ILE A O 1
ATOM 713 N N . ARG A 1 86 ? 4.531 -4.728 -25.513 1.00 64.12 86 ARG A N 1
ATOM 714 C CA . ARG A 1 86 ? 4.191 -4.886 -26.935 1.00 64.12 86 ARG A CA 1
ATOM 715 C C . ARG A 1 86 ? 2.951 -4.078 -27.327 1.00 64.12 86 ARG A C 1
ATOM 717 O O . AR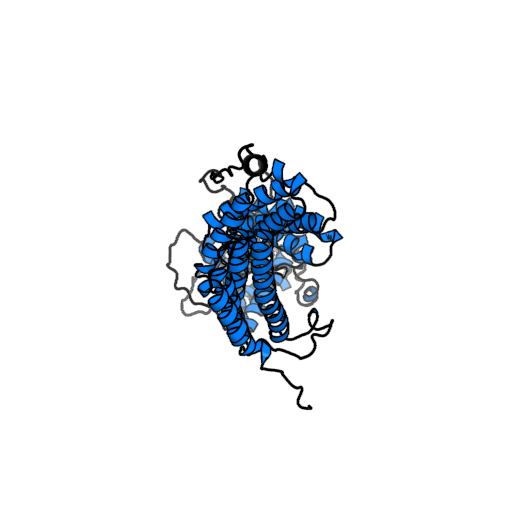G A 1 86 ? 2.979 -3.371 -28.328 1.00 64.12 86 ARG A O 1
ATOM 724 N N . LYS A 1 87 ? 1.871 -4.123 -26.539 1.00 56.09 87 LYS A N 1
ATOM 725 C CA . LYS A 1 87 ? 0.643 -3.349 -26.828 1.00 56.09 87 LYS A CA 1
ATOM 726 C C . LYS A 1 87 ? 0.864 -1.832 -26.763 1.00 56.09 87 LYS A C 1
ATOM 728 O O . LYS A 1 87 ? 0.194 -1.095 -27.479 1.00 56.09 87 LYS A O 1
ATOM 733 N N . ARG A 1 88 ? 1.793 -1.375 -25.918 1.00 58.22 88 ARG A N 1
ATOM 734 C CA . ARG A 1 88 ? 2.052 0.049 -25.645 1.00 58.22 88 ARG A CA 1
ATOM 735 C C . ARG A 1 88 ? 3.083 0.675 -26.587 1.00 58.22 88 ARG A C 1
ATOM 737 O O . ARG A 1 88 ? 2.995 1.865 -26.848 1.00 58.22 88 ARG A O 1
ATOM 744 N N . LEU A 1 89 ? 3.997 -0.117 -27.151 1.00 52.09 89 LEU A N 1
ATOM 745 C CA . LEU A 1 89 ? 4.917 0.328 -28.208 1.00 52.09 89 LEU A CA 1
ATOM 746 C C . LEU A 1 89 ? 4.234 0.432 -29.591 1.00 52.09 89 LEU A C 1
ATOM 748 O O . LEU A 1 89 ? 4.702 1.178 -30.446 1.00 52.09 89 LEU A O 1
ATOM 752 N N . TYR A 1 90 ? 3.117 -0.281 -29.810 1.00 42.88 90 TYR A N 1
ATOM 753 C CA . TYR A 1 90 ? 2.376 -0.328 -31.086 1.00 42.88 90 TYR A CA 1
ATOM 754 C C . TYR A 1 90 ? 0.979 0.317 -31.047 1.00 42.88 90 TYR A C 1
ATOM 756 O O . TYR A 1 90 ? 0.164 0.048 -31.934 1.00 42.88 90 TYR A O 1
ATOM 764 N N . SER A 1 91 ? 0.659 1.153 -30.054 1.00 37.78 91 SER A N 1
ATOM 765 C CA . SER A 1 91 ? -0.674 1.751 -29.880 1.00 37.78 91 SER A CA 1
ATOM 766 C C . SER A 1 91 ? -1.011 2.833 -30.923 1.00 37.78 91 SER A C 1
ATOM 768 O O . SER A 1 91 ? -1.180 4.000 -30.600 1.00 37.78 91 SER A O 1
ATOM 770 N N . ASN A 1 92 ? -1.145 2.398 -32.176 1.00 29.12 92 ASN A N 1
ATOM 771 C CA . ASN A 1 92 ? -2.085 2.889 -33.182 1.00 29.12 92 ASN A CA 1
ATOM 772 C C . ASN A 1 92 ? -3.015 1.763 -33.684 1.00 29.12 92 ASN A C 1
ATOM 774 O O . ASN A 1 92 ? -3.741 1.953 -34.653 1.00 29.12 92 ASN A O 1
ATOM 778 N N . THR A 1 93 ? -3.033 0.583 -33.047 1.00 29.47 93 THR A N 1
ATOM 779 C CA . THR A 1 93 ? -3.986 -0.477 -33.422 1.00 29.47 93 THR A CA 1
ATOM 780 C C . THR A 1 93 ? -4.647 -1.078 -32.186 1.00 29.47 93 THR A C 1
ATOM 782 O O . THR A 1 93 ? -4.018 -1.783 -31.401 1.00 29.47 93 THR A O 1
ATOM 785 N N . ILE A 1 94 ? -5.933 -0.769 -32.018 1.00 30.56 94 ILE A N 1
ATOM 786 C CA . ILE A 1 94 ? -6.829 -1.364 -31.024 1.00 30.56 94 ILE A CA 1
ATOM 787 C C . ILE A 1 94 ? -7.043 -2.831 -31.406 1.00 30.56 94 ILE A C 1
ATOM 789 O O . ILE A 1 94 ? -7.616 -3.111 -32.455 1.00 30.56 94 ILE A O 1
ATOM 793 N N . ILE A 1 95 ? -6.628 -3.766 -30.550 1.00 31.41 95 ILE A N 1
ATOM 794 C CA . ILE A 1 95 ? -7.166 -5.131 -30.553 1.00 31.41 95 ILE A CA 1
ATOM 795 C C . ILE A 1 95 ? -7.498 -5.504 -29.108 1.00 31.41 95 ILE A C 1
ATOM 797 O O . ILE A 1 95 ? -6.651 -5.457 -28.217 1.00 31.41 95 ILE A O 1
ATOM 801 N N . SER A 1 96 ? -8.773 -5.829 -28.908 1.00 26.66 96 SER A N 1
ATOM 802 C CA . SER A 1 96 ? -9.436 -6.164 -27.650 1.00 26.66 96 SER A CA 1
ATOM 803 C C . SER A 1 96 ? -8.788 -7.334 -26.907 1.00 26.66 96 SER A C 1
ATOM 805 O O . SER A 1 96 ? -8.444 -8.356 -27.503 1.00 26.66 96 SER A O 1
ATOM 807 N N . ASN A 1 97 ? -8.703 -7.194 -25.585 1.00 30.50 97 ASN A N 1
ATOM 808 C CA . ASN A 1 97 ? -8.260 -8.227 -24.657 1.00 30.50 97 ASN A CA 1
ATOM 809 C C . ASN A 1 97 ? -9.255 -9.396 -24.595 1.00 30.50 97 ASN A C 1
ATOM 811 O O . ASN A 1 97 ? -10.453 -9.189 -24.427 1.00 30.50 97 ASN A O 1
ATOM 815 N N . LYS A 1 98 ? -8.731 -10.623 -24.610 1.00 26.55 98 LYS A N 1
ATOM 816 C CA . LYS A 1 98 ? -9.251 -11.691 -23.754 1.00 26.55 98 LYS A CA 1
ATOM 817 C C . LYS A 1 98 ? -8.234 -11.875 -22.634 1.00 26.55 98 LYS A C 1
ATOM 819 O O . LYS A 1 98 ? -7.068 -12.146 -22.910 1.00 26.55 98 LYS A O 1
ATOM 824 N N . SER A 1 99 ? -8.671 -11.621 -21.409 1.00 29.98 99 SER A N 1
ATOM 825 C CA . SER A 1 99 ? -7.974 -11.977 -20.180 1.00 29.98 99 SER A CA 1
ATOM 826 C C . SER A 1 99 ? -7.920 -13.499 -20.076 1.00 29.98 99 SER A C 1
ATOM 828 O O . SER A 1 99 ? -8.941 -14.174 -20.189 1.00 29.98 99 SER A O 1
ATOM 830 N N . SER A 1 100 ? -6.722 -14.039 -19.894 1.00 29.19 100 SER A N 1
ATOM 831 C CA . SER A 1 100 ? -6.537 -15.383 -19.363 1.00 29.19 100 SER A CA 1
ATOM 832 C C . SER A 1 100 ? -5.717 -15.250 -18.094 1.00 29.19 100 SER A C 1
ATOM 834 O O . SER A 1 100 ? -4.534 -14.910 -18.147 1.00 29.19 100 SER A O 1
ATOM 836 N N . ASP A 1 101 ? -6.384 -15.480 -16.970 1.00 30.20 101 ASP A N 1
ATOM 837 C CA . ASP A 1 101 ? -5.777 -15.629 -15.657 1.00 30.20 101 ASP A CA 1
ATOM 838 C C . ASP A 1 101 ? -4.735 -16.754 -15.718 1.00 30.20 101 ASP A C 1
ATOM 840 O O . ASP A 1 101 ? -5.041 -17.897 -16.064 1.00 30.20 101 ASP A O 1
ATOM 844 N N . HIS A 1 102 ? -3.474 -16.420 -15.444 1.00 37.25 102 HIS A N 1
ATOM 845 C CA . HIS A 1 102 ? -2.362 -17.367 -15.475 1.00 37.25 102 HIS A CA 1
ATOM 846 C C . HIS A 1 102 ? -1.942 -17.747 -14.056 1.00 37.25 102 HIS A C 1
ATOM 848 O O . HIS A 1 102 ? -0.972 -17.225 -13.516 1.00 37.25 102 HIS A O 1
ATOM 854 N N . ALA A 1 103 ? -2.633 -18.735 -13.492 1.00 36.72 103 ALA A N 1
ATOM 855 C CA . ALA A 1 103 ? -2.123 -19.554 -12.400 1.00 36.72 103 ALA A CA 1
ATOM 856 C C . ALA A 1 103 ? -1.906 -20.982 -12.926 1.00 36.72 103 ALA A C 1
ATOM 858 O O . ALA A 1 103 ? -2.813 -21.806 -12.877 1.00 36.72 103 ALA A O 1
ATOM 859 N N . ASN A 1 104 ? -0.731 -21.209 -13.536 1.00 37.75 104 ASN A N 1
ATOM 860 C CA . ASN A 1 104 ? 0.007 -22.482 -13.691 1.00 37.75 104 ASN A CA 1
ATOM 861 C C . ASN A 1 104 ? 0.881 -22.451 -14.958 1.00 37.75 104 ASN A C 1
ATOM 863 O O . ASN A 1 104 ? 0.531 -23.002 -16.001 1.00 37.75 104 ASN A O 1
ATOM 867 N N . GLU A 1 105 ? 2.050 -21.811 -14.871 1.00 46.53 105 GLU A N 1
ATOM 868 C CA . GLU A 1 105 ? 3.083 -21.932 -15.907 1.00 46.53 105 GLU A CA 1
ATOM 869 C C . GLU A 1 105 ? 3.737 -23.322 -15.842 1.00 46.53 105 GLU A C 1
ATOM 871 O O . GLU A 1 105 ? 4.366 -23.693 -14.845 1.00 46.53 105 GLU A O 1
ATOM 876 N N . SER A 1 106 ? 3.612 -24.091 -16.925 1.00 50.84 106 SER A N 1
ATOM 877 C CA . SER A 1 106 ? 4.248 -25.407 -17.073 1.00 50.84 106 SER A CA 1
ATOM 878 C C . SER A 1 106 ? 5.785 -25.310 -17.023 1.00 50.84 106 SER A C 1
ATOM 880 O O . SER A 1 106 ? 6.379 -24.331 -17.479 1.00 50.84 106 SER A O 1
ATOM 882 N N . ASN A 1 107 ? 6.470 -26.346 -16.520 1.00 54.12 107 ASN A N 1
ATOM 883 C CA . ASN A 1 107 ? 7.944 -26.380 -16.445 1.00 54.12 107 ASN A CA 1
ATOM 884 C C . ASN A 1 107 ? 8.634 -26.163 -17.810 1.00 54.12 107 ASN A C 1
ATOM 886 O O . ASN A 1 107 ? 9.744 -25.632 -17.879 1.00 54.12 107 ASN A O 1
ATOM 890 N N . GLU A 1 108 ? 7.966 -26.519 -18.907 1.00 49.94 108 GLU A N 1
ATOM 891 C CA . GLU A 1 108 ? 8.461 -26.300 -20.265 1.00 49.94 108 GLU A CA 1
ATOM 892 C C . GLU A 1 108 ? 8.432 -24.814 -20.672 1.00 49.94 108 GLU A C 1
ATOM 894 O O . GLU A 1 108 ? 9.352 -24.335 -21.337 1.00 49.94 108 GLU A O 1
ATOM 899 N N . GLN A 1 109 ? 7.417 -24.058 -20.239 1.00 56.16 109 GLN A N 1
ATOM 900 C CA . GLN A 1 109 ? 7.346 -22.607 -20.451 1.00 56.16 109 GLN A CA 1
ATOM 901 C C . GLN A 1 109 ? 8.438 -21.878 -19.661 1.00 56.16 109 GLN A C 1
ATOM 903 O O . GLN A 1 109 ? 9.125 -21.031 -20.229 1.00 56.16 109 GLN A O 1
ATOM 908 N N . LYS A 1 110 ? 8.693 -22.283 -18.409 1.00 58.62 110 LYS A N 1
ATOM 909 C CA . LYS A 1 110 ? 9.778 -21.723 -17.579 1.00 58.62 110 LYS A CA 1
ATOM 910 C C . LYS A 1 110 ? 11.164 -21.925 -18.205 1.00 58.62 110 LYS A C 1
ATOM 912 O O . LYS A 1 110 ? 11.974 -21.002 -18.232 1.00 58.62 110 LYS A O 1
ATOM 917 N N . SER A 1 111 ? 11.429 -23.108 -18.769 1.00 60.47 111 SER A N 1
ATOM 918 C CA . SER A 1 111 ? 12.693 -23.395 -19.469 1.00 60.47 111 SER A CA 1
ATOM 919 C C . SER A 1 111 ? 12.863 -22.572 -20.754 1.00 60.47 111 SER A C 1
ATOM 921 O O . SER A 1 111 ? 13.963 -22.101 -21.048 1.00 60.47 111 SER A O 1
ATOM 923 N N . LYS A 1 112 ? 11.780 -22.360 -21.515 1.00 65.00 112 LYS A N 1
ATOM 924 C CA . LYS A 1 112 ? 11.786 -21.511 -22.720 1.00 65.00 112 LYS A CA 1
ATOM 925 C C . LYS A 1 112 ? 12.048 -20.042 -22.375 1.00 65.00 112 LYS A C 1
ATOM 927 O O . LYS A 1 112 ? 12.867 -19.415 -23.039 1.00 65.00 112 LYS A O 1
ATOM 932 N N . LEU A 1 113 ? 11.415 -19.536 -21.320 1.00 64.81 113 LEU A N 1
ATOM 933 C CA . LEU A 1 113 ? 11.573 -18.166 -20.834 1.00 64.81 113 LEU A CA 1
ATOM 934 C C . LEU A 1 113 ? 12.995 -17.891 -20.320 1.00 64.81 113 LEU A C 1
ATOM 936 O O . LEU A 1 113 ? 13.599 -16.880 -20.657 1.00 64.81 113 LEU A O 1
ATOM 940 N N . SER A 1 114 ? 13.585 -18.844 -19.588 1.00 72.94 114 SER A N 1
ATOM 941 C CA . SER A 1 114 ? 14.972 -18.724 -19.117 1.00 72.94 114 SER A CA 1
ATOM 942 C C . SER A 1 114 ? 15.961 -18.492 -20.263 1.00 72.94 114 SER A C 1
ATOM 944 O O . SER A 1 114 ? 16.883 -17.699 -20.112 1.00 72.94 114 SER A O 1
ATOM 946 N N . LYS A 1 115 ? 15.753 -19.140 -21.419 1.00 77.69 115 LYS A N 1
ATOM 947 C CA . LYS A 1 115 ? 16.604 -18.944 -22.603 1.00 77.69 115 LYS A CA 1
ATOM 948 C C . LYS A 1 115 ? 16.443 -17.550 -23.208 1.00 77.69 115 LYS A C 1
ATOM 950 O O . LYS A 1 115 ? 17.425 -16.995 -23.673 1.00 77.69 115 LYS A O 1
ATOM 955 N N . VAL A 1 116 ? 15.234 -16.983 -23.195 1.00 82.06 116 VAL A N 1
ATOM 956 C CA . VAL A 1 116 ? 14.978 -15.611 -23.676 1.00 82.06 116 VAL A CA 1
ATOM 957 C C . VAL A 1 116 ? 15.754 -14.601 -22.835 1.00 82.06 116 VAL A C 1
ATOM 959 O O . VAL A 1 116 ? 16.412 -13.727 -23.390 1.00 82.06 116 VAL A O 1
ATOM 962 N N . ILE A 1 117 ? 15.746 -14.764 -21.510 1.00 82.94 117 ILE A N 1
ATOM 963 C CA . ILE A 1 117 ? 16.486 -13.892 -20.587 1.00 82.94 117 ILE A CA 1
ATOM 964 C C . ILE A 1 117 ? 17.997 -13.959 -20.846 1.00 82.94 117 ILE A C 1
ATOM 966 O O . ILE A 1 117 ? 18.655 -12.921 -20.866 1.00 82.94 117 ILE A O 1
ATOM 970 N N . ASP A 1 118 ? 18.551 -15.150 -21.084 1.00 85.25 118 ASP A N 1
ATOM 971 C CA . ASP A 1 118 ? 19.980 -15.296 -21.389 1.00 85.25 118 ASP A CA 1
ATOM 972 C C . ASP A 1 118 ? 20.356 -14.597 -22.716 1.00 85.25 118 ASP A C 1
ATOM 974 O O . ASP A 1 118 ? 21.393 -13.939 -22.797 1.00 85.25 118 ASP A O 1
ATOM 978 N N . GLU A 1 119 ? 19.490 -14.655 -23.737 1.00 86.81 119 GLU A N 1
ATOM 979 C CA . GLU A 1 119 ? 19.689 -13.909 -24.992 1.00 86.81 119 GLU A CA 1
ATOM 980 C C . GLU A 1 119 ? 19.594 -12.390 -24.789 1.00 86.81 119 GLU A C 1
ATOM 982 O O . GLU A 1 119 ? 20.377 -11.641 -25.375 1.00 86.81 119 GLU A O 1
ATOM 987 N N . ILE A 1 120 ? 18.668 -11.921 -23.947 1.00 88.81 120 ILE A N 1
ATOM 988 C CA . ILE A 1 120 ? 18.545 -10.503 -23.577 1.00 88.81 120 ILE A CA 1
ATOM 989 C C . ILE A 1 120 ? 19.835 -10.017 -22.907 1.00 88.81 120 ILE A C 1
ATOM 991 O O . ILE A 1 120 ? 20.388 -8.990 -23.310 1.00 88.81 120 ILE A O 1
ATOM 995 N N . GLU A 1 121 ? 20.343 -10.768 -21.923 1.00 89.50 121 GLU A N 1
ATOM 996 C CA . GLU A 1 121 ? 21.603 -10.463 -21.236 1.00 89.50 121 GLU A CA 1
ATOM 997 C C . GLU A 1 121 ? 22.775 -10.411 -22.233 1.00 89.50 121 GLU A C 1
ATOM 999 O O . GLU A 1 121 ? 23.565 -9.465 -22.202 1.00 89.50 121 GLU A O 1
ATOM 1004 N N . GLN A 1 122 ? 22.847 -11.359 -23.176 1.00 90.56 122 GLN A N 1
ATOM 1005 C CA . GLN A 1 122 ? 23.870 -11.379 -24.226 1.00 90.56 122 GLN A CA 1
ATOM 1006 C C . GLN A 1 122 ? 23.772 -10.172 -25.174 1.00 90.56 122 GLN A C 1
ATOM 1008 O O . GLN A 1 122 ? 24.799 -9.591 -25.539 1.00 90.56 122 GLN A O 1
ATOM 1013 N N . CYS A 1 123 ? 22.561 -9.774 -25.576 1.00 90.94 123 CYS A N 1
ATOM 1014 C CA . CYS A 1 123 ? 22.350 -8.596 -26.421 1.00 90.94 123 CYS A CA 1
ATOM 1015 C C . CYS A 1 123 ? 22.821 -7.323 -25.714 1.00 90.94 123 CYS A C 1
ATOM 1017 O O . CYS A 1 123 ? 23.556 -6.528 -26.296 1.00 90.94 123 CYS A O 1
ATOM 1019 N N . ILE A 1 124 ? 22.438 -7.150 -24.449 1.00 91.31 124 ILE A N 1
ATOM 1020 C CA . ILE A 1 124 ? 22.786 -5.980 -23.636 1.00 91.31 124 ILE A CA 1
ATOM 1021 C C . ILE A 1 124 ? 24.294 -5.922 -23.359 1.00 91.31 124 ILE A C 1
ATOM 1023 O O . ILE A 1 124 ? 24.889 -4.842 -23.425 1.00 91.31 124 ILE A O 1
ATOM 1027 N N . TYR A 1 125 ? 24.926 -7.073 -23.124 1.00 91.94 125 TYR A N 1
ATOM 1028 C CA . TYR A 1 125 ? 26.373 -7.164 -22.963 1.00 91.94 125 TYR A CA 1
ATOM 1029 C C . TYR A 1 125 ? 27.112 -6.741 -24.237 1.00 91.94 125 TYR A C 1
ATOM 1031 O O . TYR A 1 125 ? 27.973 -5.868 -24.178 1.00 91.94 125 TYR A O 1
ATOM 1039 N N . CYS A 1 126 ? 26.736 -7.270 -25.405 1.00 91.38 126 CYS A N 1
ATOM 1040 C CA . CYS A 1 126 ? 27.372 -6.885 -26.667 1.00 91.38 126 CYS A CA 1
ATOM 1041 C C . CYS A 1 126 ? 27.076 -5.429 -27.076 1.00 91.38 126 CYS A C 1
ATOM 1043 O O . CYS A 1 126 ? 27.961 -4.773 -27.620 1.00 91.38 126 CYS A O 1
ATOM 1045 N N . LEU A 1 127 ? 25.862 -4.915 -26.826 1.00 90.62 127 LEU A N 1
ATOM 1046 C CA . LEU A 1 127 ? 25.470 -3.536 -27.153 1.00 90.62 127 LEU A CA 1
ATOM 1047 C C . LEU A 1 127 ? 26.173 -2.500 -26.275 1.00 90.62 127 LEU A C 1
ATOM 1049 O O . LEU A 1 127 ? 26.675 -1.506 -26.796 1.00 90.62 127 LEU A O 1
ATOM 1053 N N . TYR A 1 128 ? 26.189 -2.713 -24.958 1.00 91.75 128 TYR A N 1
ATOM 1054 C CA . TYR A 1 128 ? 26.524 -1.669 -23.981 1.00 91.75 128 TYR A CA 1
ATOM 1055 C C . TYR A 1 128 ? 27.640 -2.063 -23.009 1.00 91.75 128 TYR A C 1
ATOM 1057 O O . TYR A 1 128 ? 28.025 -1.257 -22.163 1.00 91.75 128 TYR A O 1
ATOM 1065 N N . GLY A 1 129 ? 28.176 -3.284 -23.096 1.00 89.31 129 GLY A N 1
ATOM 1066 C CA . GLY A 1 129 ? 29.158 -3.810 -22.141 1.00 89.31 129 GLY A CA 1
ATOM 1067 C C . GLY A 1 129 ? 28.590 -4.004 -20.735 1.00 89.31 129 GLY A C 1
ATOM 1068 O O . GLY A 1 129 ? 29.345 -4.040 -19.766 1.00 89.31 129 GLY A O 1
ATOM 1069 N N . LEU A 1 130 ? 27.263 -4.069 -20.596 1.00 88.56 130 LEU A N 1
ATOM 1070 C CA . LEU A 1 130 ? 26.595 -4.161 -19.302 1.00 88.56 130 LEU A CA 1
ATOM 1071 C C . LEU A 1 130 ? 26.415 -5.623 -18.893 1.00 88.56 130 LEU A C 1
ATOM 1073 O O . LEU A 1 130 ? 25.754 -6.394 -19.584 1.00 88.56 130 LEU A O 1
ATOM 1077 N N . VAL A 1 131 ? 26.954 -5.987 -17.730 1.00 87.31 131 VAL A N 1
ATOM 1078 C CA . VAL A 1 131 ? 26.709 -7.288 -17.095 1.00 87.31 131 VAL A CA 1
ATOM 1079 C C . VAL A 1 131 ? 25.576 -7.125 -16.087 1.00 87.31 131 VAL A C 1
ATOM 1081 O O . VAL A 1 131 ? 25.784 -6.596 -14.997 1.00 87.31 131 VAL A O 1
ATOM 1084 N N . LEU A 1 132 ? 24.376 -7.582 -16.450 1.00 82.19 132 LEU A N 1
ATOM 1085 C CA . LEU A 1 132 ? 23.177 -7.415 -15.619 1.00 82.19 132 LEU A CA 1
ATOM 1086 C C . LEU A 1 132 ? 23.217 -8.255 -14.338 1.00 82.19 132 LEU A C 1
ATOM 1088 O O . LEU A 1 132 ? 22.730 -7.832 -13.294 1.00 82.19 132 LEU A O 1
ATOM 1092 N N . ARG A 1 133 ? 23.810 -9.452 -14.409 1.00 80.75 133 ARG A N 1
ATOM 1093 C CA . ARG A 1 133 ? 23.949 -10.376 -13.278 1.00 80.75 133 ARG A CA 1
ATOM 1094 C C . ARG A 1 133 ? 25.384 -10.872 -13.204 1.00 80.75 133 ARG A C 1
ATOM 1096 O O . ARG A 1 133 ? 25.806 -11.695 -14.012 1.00 80.75 133 ARG A O 1
ATOM 1103 N N . LYS A 1 134 ? 26.140 -10.410 -12.203 1.00 76.25 134 LYS A N 1
ATOM 1104 C CA . LYS A 1 134 ? 27.565 -10.766 -12.038 1.00 76.25 134 LYS A CA 1
ATOM 1105 C C . LYS A 1 134 ? 27.796 -12.280 -11.973 1.00 76.25 134 LYS A C 1
ATOM 1107 O O . LYS A 1 134 ? 28.753 -12.781 -12.553 1.00 76.25 134 LYS A O 1
ATOM 1112 N N . SER A 1 135 ? 26.889 -13.020 -11.334 1.00 73.81 135 SER A N 1
ATOM 1113 C CA . SER A 1 135 ? 26.940 -14.488 -11.242 1.00 73.81 135 SER A CA 1
ATOM 1114 C C . SER A 1 135 ? 26.885 -15.194 -12.601 1.00 73.81 135 SER A C 1
ATOM 1116 O O . SER A 1 135 ? 27.379 -16.318 -12.729 1.00 73.81 135 SER A O 1
ATOM 1118 N N . LYS A 1 136 ? 26.314 -14.535 -13.616 1.00 76.12 136 LYS A N 1
ATOM 1119 C CA . LYS A 1 136 ? 26.166 -15.067 -14.967 1.00 76.12 136 LYS A CA 1
ATOM 1120 C C . LYS A 1 136 ? 27.235 -14.604 -15.953 1.00 76.12 136 LYS A C 1
ATOM 1122 O O . LYS A 1 136 ? 27.227 -15.067 -17.087 1.00 76.12 136 LYS A O 1
ATOM 1127 N N . MET A 1 137 ? 28.197 -13.783 -15.529 1.00 79.50 137 MET A N 1
ATOM 1128 C CA . MET A 1 137 ? 29.249 -13.256 -16.409 1.00 79.50 137 MET A CA 1
ATOM 1129 C C . MET A 1 137 ? 29.978 -14.356 -17.202 1.00 79.50 137 MET A C 1
ATOM 1131 O O . MET A 1 137 ? 30.237 -14.192 -18.384 1.00 79.50 137 MET A O 1
ATOM 1135 N N . LYS A 1 138 ? 30.235 -15.511 -16.575 1.00 82.12 138 LYS A N 1
ATOM 1136 C CA . LYS A 1 138 ? 30.888 -16.676 -17.202 1.00 82.12 138 LYS A CA 1
ATOM 1137 C C . LYS A 1 138 ? 30.067 -17.378 -18.296 1.00 82.12 138 LYS A C 1
ATOM 1139 O O . LYS A 1 138 ? 30.611 -18.230 -18.989 1.00 82.12 138 LYS A O 1
ATOM 1144 N N . TYR A 1 139 ? 28.770 -17.089 -18.394 1.00 83.00 139 TYR A N 1
ATOM 1145 C CA . TYR A 1 139 ? 27.874 -17.645 -19.413 1.00 83.00 139 TYR A CA 1
ATOM 1146 C C . TYR A 1 139 ? 27.663 -16.687 -20.592 1.00 83.00 139 TYR A C 1
ATOM 1148 O O . TYR A 1 139 ? 27.024 -17.075 -21.566 1.00 83.00 139 TYR A O 1
ATOM 1156 N N . LEU A 1 140 ? 28.190 -15.460 -20.510 1.00 86.31 140 LEU A N 1
ATOM 1157 C CA . LEU A 1 140 ? 28.177 -14.505 -21.611 1.00 86.31 140 LEU A CA 1
ATOM 1158 C C . LEU A 1 140 ? 29.332 -14.813 -22.564 1.00 86.31 140 LEU A C 1
ATOM 1160 O O . LEU A 1 140 ? 30.470 -15.019 -22.141 1.00 86.31 140 LEU A O 1
ATOM 1164 N N . ASN A 1 141 ? 29.034 -14.821 -23.857 1.00 86.12 141 ASN A N 1
ATOM 1165 C CA . ASN A 1 141 ? 30.040 -14.931 -24.900 1.00 86.12 141 ASN A CA 1
ATOM 1166 C C . ASN A 1 141 ? 30.671 -13.558 -25.130 1.00 86.12 141 ASN A C 1
ATOM 1168 O O . ASN A 1 141 ? 29.976 -12.602 -25.489 1.00 86.12 141 ASN A O 1
ATOM 1172 N N . ASP A 1 142 ? 31.986 -13.469 -24.948 1.00 85.88 142 ASP A N 1
ATOM 1173 C CA . ASP A 1 142 ? 32.729 -12.263 -25.287 1.00 85.88 142 ASP A CA 1
ATOM 1174 C C . ASP A 1 142 ? 33.006 -12.225 -26.793 1.00 85.88 142 ASP A C 1
ATOM 1176 O O . ASP A 1 142 ? 33.733 -13.052 -27.342 1.00 85.88 142 ASP A O 1
ATOM 1180 N N . HIS A 1 143 ? 32.358 -11.279 -27.471 1.00 85.81 143 HIS A N 1
ATOM 1181 C CA . HIS A 1 143 ? 32.534 -11.020 -28.898 1.00 85.81 143 HIS A CA 1
ATOM 1182 C C . HIS A 1 143 ? 33.514 -9.858 -29.158 1.00 85.81 143 HIS A C 1
ATOM 1184 O O . HIS A 1 143 ? 33.544 -9.348 -30.280 1.00 85.81 143 HIS A O 1
ATOM 1190 N N . ASN A 1 144 ? 34.255 -9.390 -28.137 1.00 82.94 144 ASN A N 1
ATOM 1191 C CA . ASN A 1 144 ? 35.243 -8.300 -28.205 1.00 82.94 144 ASN A CA 1
ATOM 1192 C C . ASN A 1 144 ? 34.722 -7.005 -28.860 1.00 82.94 144 ASN A C 1
ATOM 1194 O O . ASN A 1 144 ? 35.460 -6.247 -29.489 1.00 82.94 144 ASN A O 1
ATOM 1198 N N . CYS A 1 145 ? 33.422 -6.737 -28.746 1.00 79.75 145 CYS A N 1
ATOM 1199 C CA . CYS A 1 145 ? 32.804 -5.585 -29.390 1.00 79.75 145 CYS A CA 1
ATOM 1200 C C . CYS A 1 145 ? 33.045 -4.305 -28.581 1.00 79.75 145 CYS A C 1
ATOM 1202 O O . CYS A 1 145 ? 32.879 -4.282 -27.363 1.00 79.75 145 CYS A O 1
ATOM 1204 N N . ARG A 1 146 ? 33.374 -3.199 -29.261 1.00 83.50 146 ARG A N 1
ATOM 1205 C CA . ARG A 1 146 ? 33.469 -1.882 -28.616 1.00 83.50 146 ARG A CA 1
ATOM 1206 C C . ARG A 1 146 ? 32.072 -1.346 -28.310 1.00 83.50 146 ARG A C 1
ATOM 1208 O O . ARG A 1 146 ? 31.423 -0.816 -29.208 1.00 83.50 146 ARG A O 1
ATOM 1215 N N . SER A 1 147 ? 31.654 -1.458 -27.054 1.00 87.06 147 SER A N 1
ATOM 1216 C CA . SER A 1 147 ? 30.337 -1.042 -26.564 1.00 87.06 147 SER A CA 1
ATOM 1217 C C . SER A 1 147 ? 29.909 0.346 -27.038 1.00 87.06 147 SER A C 1
ATOM 1219 O O . SER A 1 147 ? 30.709 1.285 -27.100 1.00 87.06 147 SER A O 1
ATOM 1221 N N . LEU A 1 148 ? 28.618 0.474 -27.331 1.00 89.56 148 LEU A N 1
ATOM 1222 C CA . LEU A 1 148 ? 27.979 1.741 -27.654 1.00 89.56 148 LEU A CA 1
ATOM 1223 C C . LEU A 1 148 ? 27.770 2.572 -26.392 1.00 89.56 148 LEU A C 1
ATOM 1225 O O . LEU A 1 148 ? 27.563 2.047 -25.297 1.00 89.56 148 LEU A O 1
ATOM 1229 N N . GLU A 1 149 ? 27.744 3.887 -26.577 1.00 89.69 149 GLU A N 1
ATOM 1230 C CA . GLU A 1 149 ? 27.294 4.798 -25.538 1.00 89.69 149 GLU A CA 1
ATOM 1231 C C . GLU A 1 149 ? 25.810 4.561 -25.222 1.00 89.69 149 GLU A C 1
ATOM 1233 O O . GLU A 1 149 ? 24.970 4.389 -26.118 1.00 89.69 149 GLU A O 1
ATOM 1238 N N . LEU A 1 150 ? 25.508 4.530 -23.924 1.00 90.25 150 LEU A N 1
ATOM 1239 C CA . LEU A 1 150 ? 24.162 4.341 -23.413 1.00 90.25 150 LEU A CA 1
ATOM 1240 C C . LEU A 1 150 ? 23.467 5.703 -23.324 1.00 90.25 150 LEU A C 1
ATOM 1242 O O . LEU A 1 150 ? 23.739 6.472 -22.408 1.00 90.25 150 LEU A O 1
ATOM 1246 N N . THR A 1 151 ? 22.587 5.983 -24.283 1.00 90.12 151 THR A N 1
ATOM 1247 C CA . THR A 1 151 ? 21.688 7.145 -24.263 1.00 90.12 151 THR A CA 1
ATOM 1248 C C . THR A 1 151 ? 20.415 6.830 -23.473 1.00 90.12 151 THR A C 1
ATOM 1250 O O . THR A 1 151 ? 20.122 5.660 -23.222 1.00 90.12 151 THR A O 1
ATOM 1253 N N . LEU A 1 152 ? 19.621 7.848 -23.128 1.00 87.44 152 LEU A N 1
ATOM 1254 C CA . LEU A 1 152 ? 18.363 7.672 -22.388 1.00 87.44 152 LEU A CA 1
ATOM 1255 C C . LEU A 1 152 ? 17.381 6.717 -23.096 1.00 87.44 152 LEU A C 1
ATOM 1257 O O . LEU A 1 152 ? 16.863 5.790 -22.476 1.00 87.44 152 LEU A O 1
ATOM 1261 N N . ASP A 1 153 ? 17.191 6.874 -24.408 1.00 84.31 153 ASP A N 1
ATOM 1262 C CA . ASP A 1 153 ? 16.298 6.004 -25.188 1.00 84.31 153 ASP A CA 1
ATOM 1263 C C . ASP A 1 153 ? 16.755 4.537 -25.145 1.00 84.31 153 ASP A C 1
ATOM 1265 O O . ASP A 1 153 ? 15.945 3.621 -25.004 1.00 84.31 153 ASP A O 1
ATOM 1269 N N . LYS A 1 154 ? 18.071 4.303 -25.172 1.00 87.44 154 LYS A N 1
ATOM 1270 C CA . LYS A 1 154 ? 18.667 2.964 -25.068 1.00 87.44 154 LYS A CA 1
ATOM 1271 C C . LYS A 1 154 ? 18.598 2.410 -23.645 1.00 87.44 154 LYS A C 1
ATOM 1273 O O . LYS A 1 154 ? 18.357 1.219 -23.462 1.00 87.44 154 LYS A O 1
ATOM 1278 N N . ALA A 1 155 ? 18.755 3.263 -22.633 1.00 90.56 155 ALA A N 1
ATOM 1279 C CA . ALA A 1 155 ? 18.561 2.902 -21.233 1.00 90.56 155 ALA A CA 1
ATOM 1280 C C . ALA A 1 155 ? 17.122 2.435 -20.967 1.00 90.56 155 ALA A C 1
ATOM 1282 O O . ALA A 1 155 ? 16.933 1.466 -20.234 1.00 90.56 155 ALA A O 1
ATOM 1283 N N . SER A 1 156 ? 16.125 3.036 -21.629 1.00 88.62 156 SER A N 1
ATOM 1284 C CA . SER A 1 156 ? 14.727 2.598 -21.523 1.00 88.62 156 SER A CA 1
ATOM 1285 C C . SER A 1 156 ? 14.534 1.139 -21.968 1.00 88.62 156 SER A C 1
ATOM 1287 O O . SER A 1 156 ? 13.830 0.376 -21.305 1.00 88.62 156 SER A O 1
ATOM 1289 N N . LEU A 1 157 ? 15.231 0.701 -23.025 1.00 85.25 157 LEU A N 1
ATOM 1290 C CA . LEU A 1 157 ? 15.200 -0.688 -23.492 1.00 85.25 157 LEU A CA 1
ATOM 1291 C C . LEU A 1 157 ? 15.824 -1.639 -22.465 1.00 85.25 157 LEU A C 1
ATOM 1293 O O . LEU A 1 157 ? 15.236 -2.668 -22.133 1.00 85.25 157 LEU A O 1
ATOM 1297 N N . VAL A 1 158 ? 16.989 -1.279 -21.920 1.00 90.25 158 VAL A N 1
ATOM 1298 C CA . VAL A 1 158 ? 17.659 -2.070 -20.873 1.00 90.25 158 VAL A CA 1
ATOM 1299 C C . VAL A 1 158 ? 16.802 -2.144 -19.606 1.00 90.25 158 VAL A C 1
ATOM 1301 O O . VAL A 1 158 ? 16.731 -3.190 -18.965 1.00 90.25 158 VAL A O 1
ATOM 1304 N N . PHE A 1 159 ? 16.106 -1.064 -19.256 1.00 91.94 159 PHE A N 1
ATOM 1305 C CA . PHE A 1 159 ? 15.172 -1.055 -18.139 1.00 91.94 159 PHE A CA 1
ATOM 1306 C C . PHE A 1 159 ? 14.040 -2.056 -18.331 1.00 91.94 159 PHE A C 1
ATOM 1308 O O . PHE A 1 159 ? 13.774 -2.840 -17.425 1.00 91.94 159 PHE A O 1
ATOM 1315 N N . TYR A 1 160 ? 13.404 -2.088 -19.502 1.00 87.38 160 TYR A N 1
ATOM 1316 C CA . TYR A 1 160 ? 12.306 -3.022 -19.753 1.00 87.38 160 TYR A CA 1
ATOM 1317 C C . TYR A 1 160 ? 12.732 -4.493 -19.721 1.00 87.38 160 TYR A C 1
ATOM 1319 O O . TYR A 1 160 ? 11.896 -5.340 -19.436 1.00 87.38 160 TYR A O 1
ATOM 1327 N N . ALA A 1 161 ? 14.013 -4.798 -19.943 1.00 85.69 161 ALA A N 1
ATOM 1328 C CA . ALA A 1 161 ? 14.567 -6.137 -19.744 1.00 85.69 161 ALA A CA 1
ATOM 1329 C C . ALA A 1 161 ? 14.709 -6.545 -18.261 1.00 85.69 161 ALA A C 1
ATOM 1331 O O . ALA A 1 161 ? 14.772 -7.733 -17.950 1.00 85.69 161 ALA A O 1
ATOM 1332 N N . LEU A 1 162 ? 14.802 -5.573 -17.349 1.00 87.94 162 LEU A N 1
ATOM 1333 C CA . LEU A 1 162 ? 14.987 -5.786 -15.906 1.00 87.94 162 LEU A CA 1
ATOM 1334 C C . LEU A 1 162 ? 13.724 -5.510 -15.090 1.00 87.94 162 LEU A C 1
ATOM 1336 O O . LEU A 1 162 ? 13.623 -5.926 -13.935 1.00 87.94 162 LEU A O 1
ATOM 1340 N N . ARG A 1 163 ? 12.773 -4.782 -15.674 1.00 88.38 163 ARG A N 1
ATOM 1341 C CA . ARG A 1 163 ? 11.507 -4.421 -15.054 1.00 88.38 163 ARG A CA 1
ATOM 1342 C C . ARG A 1 163 ? 10.726 -5.699 -14.715 1.00 88.38 163 ARG A C 1
ATOM 1344 O O . ARG A 1 163 ? 10.536 -6.540 -15.589 1.00 88.38 163 ARG A O 1
ATOM 1351 N N . PRO A 1 164 ? 10.190 -5.841 -13.492 1.00 86.88 164 PRO A N 1
ATOM 1352 C CA . PRO A 1 164 ? 9.259 -6.919 -13.171 1.00 86.88 164 PRO A CA 1
ATOM 1353 C C . PRO A 1 164 ? 8.072 -6.964 -14.150 1.00 86.88 164 PRO A C 1
ATOM 1355 O O . PRO A 1 164 ? 7.618 -5.923 -14.636 1.00 86.88 164 PRO A O 1
ATOM 1358 N N . LYS A 1 165 ? 7.551 -8.165 -14.452 1.00 81.88 165 LYS A N 1
ATOM 1359 C CA . LYS A 1 165 ? 6.408 -8.338 -15.375 1.00 81.88 165 LYS A CA 1
ATOM 1360 C C . LYS A 1 165 ? 5.190 -7.559 -14.894 1.00 81.88 165 LYS A C 1
ATOM 1362 O O . LYS A 1 165 ? 4.687 -6.681 -15.594 1.00 81.88 165 LYS A O 1
ATOM 1367 N N . GLN A 1 166 ? 4.792 -7.845 -13.665 1.00 84.31 166 GLN A N 1
ATOM 1368 C CA . GLN A 1 166 ? 3.837 -7.055 -12.912 1.00 84.31 166 GLN A CA 1
ATOM 1369 C C . GLN A 1 166 ? 4.625 -6.143 -11.985 1.00 84.31 166 GLN A C 1
ATOM 1371 O O . GLN A 1 166 ? 5.603 -6.577 -11.374 1.00 84.31 166 GLN A O 1
ATOM 1376 N N . LEU A 1 167 ? 4.228 -4.875 -11.923 1.00 88.69 167 LEU A N 1
ATOM 1377 C CA . LEU A 1 167 ? 4.780 -3.992 -10.907 1.00 88.69 167 LEU A CA 1
ATOM 1378 C C . LEU A 1 167 ? 4.371 -4.521 -9.530 1.00 88.69 167 LEU A C 1
ATOM 1380 O O . LEU A 1 167 ? 3.286 -5.096 -9.418 1.00 88.69 167 LEU A O 1
ATOM 1384 N N . PRO A 1 168 ? 5.231 -4.369 -8.511 1.00 90.31 168 PRO A N 1
ATOM 1385 C CA . PRO A 1 168 ? 4.828 -4.684 -7.150 1.00 90.31 168 PRO A CA 1
ATOM 1386 C C . PRO A 1 168 ? 3.579 -3.890 -6.772 1.00 90.31 168 PRO A C 1
ATOM 1388 O O . PRO A 1 168 ? 3.396 -2.784 -7.266 1.00 90.31 168 PRO A O 1
ATOM 1391 N N . GLY A 1 169 ? 2.751 -4.461 -5.900 1.00 88.56 169 GLY A N 1
ATOM 1392 C CA . GLY A 1 169 ? 1.811 -3.676 -5.108 1.00 88.56 169 GLY A CA 1
ATOM 1393 C C . GLY A 1 169 ? 2.509 -3.106 -3.874 1.00 88.56 169 GLY A C 1
ATOM 1394 O O . GLY A 1 169 ? 3.525 -3.659 -3.420 1.00 88.56 169 GLY A O 1
ATOM 1395 N N . TYR A 1 170 ? 1.946 -2.036 -3.313 1.00 87.19 170 TYR A N 1
ATOM 1396 C CA . TYR A 1 170 ? 2.480 -1.389 -2.107 1.00 87.19 170 TYR A CA 1
ATOM 1397 C C . TYR A 1 170 ? 2.578 -2.341 -0.891 1.00 87.19 170 TYR A C 1
ATOM 1399 O O . TYR A 1 170 ? 3.478 -2.195 -0.069 1.00 87.19 170 TYR A O 1
ATOM 1407 N N . GLU A 1 171 ? 1.705 -3.352 -0.813 1.00 80.00 171 GLU A N 1
ATOM 1408 C CA . GLU A 1 171 ? 1.608 -4.340 0.281 1.00 80.00 171 GLU A CA 1
ATOM 1409 C C . GLU A 1 171 ? 2.755 -5.371 0.295 1.00 80.00 171 GLU A C 1
ATOM 1411 O O . GLU A 1 171 ? 2.924 -6.148 1.241 1.00 80.00 171 GLU A O 1
ATOM 1416 N N . GLY A 1 172 ? 3.551 -5.435 -0.777 1.00 76.50 172 GLY A N 1
ATOM 1417 C CA . GLY A 1 172 ? 4.625 -6.415 -0.889 1.00 76.50 172 GLY A CA 1
ATOM 1418 C C . GLY A 1 172 ? 5.693 -6.234 0.197 1.00 76.50 172 GLY A C 1
ATOM 1419 O O . GLY A 1 172 ? 6.143 -5.131 0.475 1.00 76.50 172 GLY A O 1
ATOM 1420 N N . ARG A 1 173 ? 6.199 -7.329 0.774 1.00 74.50 173 ARG A N 1
ATOM 1421 C CA . ARG A 1 173 ? 7.310 -7.260 1.755 1.00 74.50 173 ARG A CA 1
ATOM 1422 C C . ARG A 1 173 ? 8.695 -7.457 1.141 1.00 74.50 173 ARG A C 1
ATOM 1424 O O . ARG A 1 173 ? 9.707 -7.145 1.758 1.00 74.50 173 ARG A O 1
ATOM 1431 N N . LEU A 1 174 ? 8.755 -8.012 -0.067 1.00 80.50 174 LEU A N 1
ATOM 1432 C CA . LEU A 1 174 ? 10.005 -8.343 -0.747 1.00 80.50 174 LEU A CA 1
ATOM 1433 C C . LEU A 1 174 ? 10.332 -7.305 -1.819 1.00 80.50 174 LEU A C 1
ATOM 1435 O O . LEU A 1 174 ? 9.481 -6.974 -2.648 1.00 80.50 174 LEU A O 1
ATOM 1439 N N . CYS A 1 175 ? 11.578 -6.827 -1.820 1.00 81.56 175 CYS A N 1
ATOM 1440 C CA . CYS A 1 175 ? 12.113 -5.994 -2.893 1.00 81.56 175 CYS A CA 1
ATOM 1441 C C . CYS A 1 175 ? 11.998 -6.747 -4.227 1.00 81.56 175 CYS A C 1
ATOM 1443 O O . CYS A 1 175 ? 12.547 -7.842 -4.365 1.00 81.56 175 CYS A O 1
ATOM 1445 N N . THR A 1 176 ? 11.318 -6.164 -5.215 1.00 84.50 176 THR A N 1
ATOM 1446 C CA . THR A 1 176 ? 11.181 -6.783 -6.547 1.00 84.50 176 THR A CA 1
ATOM 1447 C C . THR A 1 176 ? 12.391 -6.566 -7.446 1.00 84.50 176 THR A C 1
ATOM 1449 O O . THR A 1 176 ? 12.530 -7.257 -8.452 1.00 84.50 176 THR A O 1
ATOM 1452 N N . ILE A 1 177 ? 13.266 -5.621 -7.095 1.00 89.75 177 ILE A N 1
ATOM 1453 C CA . ILE A 1 177 ? 14.547 -5.386 -7.767 1.00 89.75 177 ILE A CA 1
ATOM 1454 C C . ILE A 1 177 ? 15.709 -5.651 -6.805 1.00 89.75 177 ILE A C 1
ATOM 1456 O O . ILE A 1 177 ? 15.579 -5.481 -5.590 1.00 89.75 177 ILE A O 1
ATOM 1460 N N . THR A 1 178 ? 16.846 -6.090 -7.348 1.00 88.62 178 THR A N 1
ATOM 1461 C CA . THR A 1 178 ? 18.075 -6.317 -6.571 1.00 88.62 178 THR A CA 1
ATOM 1462 C C . THR A 1 178 ? 18.862 -5.021 -6.388 1.00 88.62 178 THR A C 1
ATOM 1464 O O . THR A 1 178 ? 18.641 -4.049 -7.110 1.00 88.62 178 THR A O 1
ATOM 1467 N N . SER A 1 179 ? 19.834 -5.012 -5.472 1.00 88.81 179 SER A N 1
ATOM 1468 C CA . SER A 1 179 ? 20.733 -3.866 -5.294 1.00 88.81 179 SER A CA 1
ATOM 1469 C C . SER A 1 179 ? 21.573 -3.574 -6.541 1.00 88.81 179 SER A C 1
ATOM 1471 O O . SER A 1 179 ? 21.807 -2.409 -6.852 1.00 88.81 179 SER A O 1
ATOM 1473 N N . GLU A 1 180 ? 21.978 -4.594 -7.311 1.00 89.19 180 GLU A N 1
ATOM 1474 C CA . GLU A 1 180 ? 22.673 -4.367 -8.587 1.00 89.19 180 GLU A CA 1
ATOM 1475 C C . GLU A 1 180 ? 21.768 -3.700 -9.625 1.00 89.19 180 GLU A C 1
ATOM 1477 O O . GLU A 1 180 ? 22.217 -2.826 -10.367 1.00 89.19 180 GLU A O 1
ATOM 1482 N N . THR A 1 181 ? 20.493 -4.099 -9.661 1.00 91.31 181 THR A N 1
ATOM 1483 C CA . THR A 1 181 ? 19.491 -3.507 -10.557 1.00 91.31 181 THR A CA 1
ATOM 1484 C C . THR A 1 181 ? 19.239 -2.052 -10.178 1.00 91.31 181 THR A C 1
ATOM 1486 O O . THR A 1 181 ? 19.210 -1.186 -11.048 1.00 91.31 181 THR A O 1
ATOM 1489 N N . GLU A 1 182 ? 19.132 -1.769 -8.880 1.00 93.44 182 GLU A N 1
ATOM 1490 C CA . GLU A 1 182 ? 18.963 -0.415 -8.359 1.00 93.44 182 GLU A CA 1
ATOM 1491 C C . GLU A 1 182 ? 20.145 0.495 -8.723 1.00 93.44 182 GLU A C 1
ATOM 1493 O O . GLU A 1 182 ? 19.933 1.588 -9.245 1.00 93.44 182 GLU A O 1
ATOM 1498 N N . SER A 1 183 ? 21.386 0.023 -8.568 1.00 92.44 183 SER A N 1
ATOM 1499 C CA . SER A 1 183 ? 22.577 0.796 -8.953 1.00 92.44 183 SER A CA 1
ATOM 1500 C C . SER A 1 183 ? 22.619 1.099 -10.456 1.00 92.44 183 SER A C 1
ATOM 1502 O O . SER A 1 183 ? 23.044 2.177 -10.875 1.00 92.44 183 SER A O 1
ATOM 1504 N N . LEU A 1 184 ? 22.162 0.164 -11.295 1.00 92.69 184 LEU A N 1
ATOM 1505 C CA . LEU A 1 184 ? 22.043 0.398 -12.733 1.00 92.69 184 LEU A CA 1
ATOM 1506 C C . LEU A 1 184 ? 20.930 1.408 -13.050 1.00 92.69 184 LEU A C 1
ATOM 1508 O O . LEU A 1 184 ? 21.114 2.283 -13.894 1.00 92.69 184 LEU A O 1
ATOM 1512 N N . PHE A 1 185 ? 19.803 1.330 -12.347 1.00 95.00 185 PHE A N 1
ATOM 1513 C CA . PHE A 1 185 ? 18.704 2.282 -12.482 1.00 95.00 185 PHE A CA 1
ATOM 1514 C C . PHE A 1 185 ? 19.111 3.695 -12.056 1.00 95.00 185 PHE A C 1
ATOM 1516 O O . PHE A 1 185 ? 18.681 4.648 -12.702 1.00 95.00 185 PHE A O 1
ATOM 1523 N N . GLN A 1 186 ? 19.987 3.860 -11.056 1.00 94.94 186 GLN A N 1
ATOM 1524 C CA . GLN A 1 186 ? 20.520 5.182 -10.675 1.00 94.94 186 GLN A CA 1
ATOM 1525 C C . GLN A 1 186 ? 21.295 5.819 -11.830 1.00 94.94 186 GLN A C 1
ATOM 1527 O O . GLN A 1 186 ? 21.160 7.011 -12.107 1.00 94.94 186 GLN A O 1
ATOM 1532 N N . ARG A 1 187 ? 22.066 5.009 -12.568 1.00 94.19 187 ARG A N 1
ATOM 1533 C CA . ARG A 1 187 ? 22.736 5.474 -13.785 1.00 94.19 187 ARG A CA 1
ATOM 1534 C C . ARG A 1 187 ? 21.723 5.935 -14.834 1.00 94.19 187 ARG A C 1
ATOM 1536 O O . ARG A 1 187 ? 21.996 6.916 -15.515 1.00 94.19 187 ARG A O 1
ATOM 1543 N N . PHE A 1 188 ? 20.573 5.276 -14.965 1.00 94.12 188 PHE A N 1
ATOM 1544 C CA . PHE A 1 188 ? 19.537 5.725 -15.900 1.00 94.12 188 PHE A CA 1
ATOM 1545 C C . PHE A 1 188 ? 18.861 7.014 -15.427 1.00 94.12 188 PHE A C 1
ATOM 1547 O O . PHE A 1 188 ? 18.620 7.904 -16.235 1.00 94.12 188 PHE A O 1
ATOM 1554 N N . GLU A 1 189 ? 18.604 7.136 -14.125 1.00 94.50 189 GLU A N 1
ATOM 1555 C CA . GLU A 1 189 ? 18.004 8.328 -13.523 1.00 94.50 189 GLU A CA 1
ATOM 1556 C C . GLU A 1 189 ? 18.864 9.576 -13.734 1.00 94.50 189 GLU A C 1
ATOM 1558 O O . GLU A 1 189 ? 18.334 10.613 -14.119 1.00 94.50 189 GLU A O 1
ATOM 1563 N N . SER A 1 190 ? 20.192 9.447 -13.635 1.00 93.62 190 SER A N 1
ATOM 1564 C CA . SER A 1 190 ? 21.130 10.545 -13.916 1.00 93.62 190 SER A CA 1
ATOM 1565 C C . SER A 1 190 ? 21.111 11.060 -15.365 1.00 93.62 190 SER A C 1
ATOM 1567 O O . SER A 1 190 ? 21.647 12.132 -15.634 1.00 93.62 190 SER A O 1
ATOM 1569 N N . MET A 1 191 ? 20.516 10.308 -16.302 1.00 92.38 191 MET A N 1
ATOM 1570 C CA . MET A 1 191 ? 20.341 10.720 -17.703 1.00 92.38 191 MET A CA 1
ATOM 1571 C C . MET A 1 191 ? 19.022 11.466 -17.936 1.00 92.38 191 MET A C 1
ATOM 1573 O O . MET A 1 191 ? 18.801 11.976 -19.034 1.00 92.38 191 MET A O 1
ATOM 1577 N N . ILE A 1 192 ? 18.123 11.485 -16.949 1.00 91.00 192 ILE A N 1
ATOM 1578 C CA . ILE A 1 192 ? 16.840 12.180 -17.036 1.00 91.00 192 ILE A CA 1
ATOM 1579 C C . ILE A 1 192 ? 17.064 13.633 -16.620 1.00 91.00 192 ILE A C 1
ATOM 1581 O O . ILE A 1 192 ? 17.382 13.92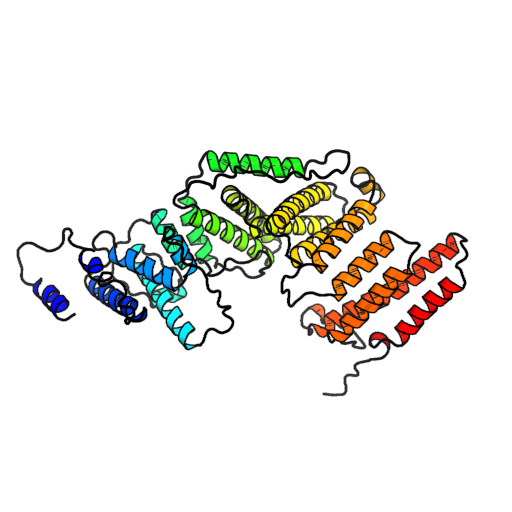4 -15.469 1.00 91.00 192 ILE A O 1
ATOM 1585 N N . GLU A 1 193 ? 16.859 14.561 -17.549 1.00 88.38 193 GLU A N 1
ATOM 1586 C CA . GLU A 1 193 ? 16.867 15.988 -17.229 1.00 88.38 193 GLU A CA 1
ATOM 1587 C C . GLU A 1 193 ? 15.614 16.352 -16.429 1.00 88.38 193 GLU A C 1
ATOM 1589 O O . GLU A 1 193 ? 14.500 16.042 -16.853 1.00 88.38 193 GLU A O 1
ATOM 1594 N N . TRP A 1 194 ? 15.785 17.013 -15.282 1.00 87.44 194 TRP A N 1
ATOM 1595 C CA . TRP A 1 194 ? 14.679 17.513 -14.464 1.00 87.44 194 TRP A CA 1
ATOM 1596 C C . TRP A 1 194 ? 14.276 18.915 -14.931 1.00 87.44 194 TRP A C 1
ATOM 1598 O O . TRP A 1 194 ? 14.974 19.887 -14.647 1.00 87.44 194 TRP A O 1
ATOM 1608 N N . ASP A 1 195 ? 13.176 19.009 -15.679 1.00 88.88 195 ASP A N 1
ATOM 1609 C CA . ASP A 1 195 ? 12.714 20.267 -16.275 1.00 88.88 195 ASP A CA 1
ATOM 1610 C C . ASP A 1 195 ? 11.830 21.118 -15.340 1.00 88.88 195 ASP A C 1
ATOM 1612 O O . ASP A 1 195 ? 11.380 20.687 -14.271 1.00 88.88 195 ASP A O 1
ATOM 1616 N N . ASP A 1 196 ? 11.561 22.351 -15.778 1.00 89.19 196 ASP A N 1
ATOM 1617 C CA . ASP A 1 196 ? 10.724 23.310 -15.055 1.00 89.19 196 ASP A CA 1
ATOM 1618 C C . ASP A 1 196 ? 9.275 22.824 -14.874 1.00 89.19 196 ASP A C 1
ATOM 1620 O O . ASP A 1 196 ? 8.643 23.146 -13.865 1.00 89.19 196 ASP A O 1
ATOM 1624 N N . GLU A 1 197 ? 8.736 22.027 -15.808 1.00 87.06 197 GLU A N 1
ATOM 1625 C CA . GLU A 1 197 ? 7.374 21.490 -15.697 1.00 87.06 197 GLU A CA 1
ATOM 1626 C C . GLU A 1 197 ? 7.290 20.462 -14.558 1.00 87.06 197 GLU A C 1
ATOM 1628 O O . GLU A 1 197 ? 6.374 20.531 -13.729 1.00 87.06 197 GLU A O 1
ATOM 1633 N N . ARG A 1 198 ? 8.255 19.538 -14.464 1.00 88.88 198 ARG A N 1
ATOM 1634 C CA . ARG A 1 198 ? 8.367 18.577 -13.355 1.00 88.88 198 ARG A CA 1
ATOM 1635 C C . ARG A 1 198 ? 8.529 19.302 -12.028 1.00 88.88 198 ARG A C 1
ATOM 1637 O O . ARG A 1 198 ? 7.858 18.954 -11.056 1.00 88.88 198 ARG A O 1
ATOM 1644 N N . GLU A 1 199 ? 9.358 20.338 -11.988 1.00 91.38 199 GLU A N 1
ATOM 1645 C CA . GLU A 1 199 ? 9.566 21.131 -10.780 1.00 91.38 199 GLU A CA 1
ATOM 1646 C C . GLU A 1 199 ? 8.307 21.901 -10.356 1.00 91.38 199 GLU A C 1
ATOM 1648 O O . GLU A 1 199 ? 7.973 21.945 -9.169 1.00 91.38 199 GLU A O 1
ATOM 1653 N N . GLN A 1 200 ? 7.554 22.459 -11.306 1.00 89.88 200 GLN A N 1
ATOM 1654 C CA . GLN A 1 200 ? 6.279 23.116 -11.024 1.00 89.88 200 GLN A CA 1
ATOM 1655 C C . GLN A 1 200 ? 5.247 22.123 -10.477 1.00 89.88 200 GLN A C 1
ATOM 1657 O O . GLN A 1 200 ? 4.594 22.408 -9.470 1.00 89.88 200 GLN A O 1
ATOM 1662 N N . ARG A 1 201 ? 5.124 20.939 -11.089 1.00 89.50 201 ARG A N 1
ATOM 1663 C CA . ARG A 1 201 ? 4.236 19.868 -10.604 1.00 89.50 201 ARG A CA 1
ATOM 1664 C C . ARG A 1 201 ? 4.629 19.399 -9.205 1.00 89.50 201 ARG A C 1
ATOM 1666 O O . ARG A 1 201 ? 3.757 19.244 -8.353 1.00 89.50 201 ARG A O 1
ATOM 1673 N N . ARG A 1 202 ? 5.930 19.250 -8.940 1.00 92.12 202 ARG A N 1
ATOM 1674 C CA . ARG A 1 202 ? 6.463 18.897 -7.618 1.00 92.12 202 ARG A CA 1
ATOM 1675 C C . ARG A 1 202 ? 6.107 19.948 -6.570 1.00 92.12 202 ARG A C 1
ATOM 1677 O O . ARG A 1 202 ? 5.659 19.588 -5.487 1.00 92.12 202 ARG A O 1
ATOM 1684 N N . LYS A 1 203 ? 6.269 21.237 -6.884 1.00 92.00 203 LYS A N 1
ATOM 1685 C CA . LYS A 1 203 ? 5.888 22.342 -5.986 1.00 92.00 203 LYS A CA 1
ATOM 1686 C C . LYS A 1 203 ? 4.391 22.347 -5.684 1.00 92.00 203 LYS A C 1
ATOM 1688 O O . LYS A 1 203 ? 4.029 22.506 -4.525 1.00 92.00 203 LYS A O 1
ATOM 1693 N N . LEU A 1 204 ? 3.540 22.131 -6.690 1.00 89.12 204 LEU A N 1
ATOM 1694 C CA . LEU A 1 204 ? 2.088 22.022 -6.499 1.00 89.12 204 LEU A CA 1
ATOM 1695 C C . LEU A 1 204 ? 1.725 20.845 -5.588 1.00 89.12 204 LEU A C 1
ATOM 1697 O O . LEU A 1 204 ? 0.942 21.010 -4.658 1.00 89.12 204 LEU A O 1
ATOM 1701 N N . LEU A 1 205 ? 2.339 19.681 -5.815 1.00 89.50 205 LEU A N 1
ATOM 1702 C CA . LEU A 1 205 ? 2.144 18.498 -4.980 1.00 89.50 205 LEU A CA 1
ATOM 1703 C C . LEU A 1 205 ? 2.596 18.735 -3.534 1.00 89.50 205 LEU A C 1
ATOM 1705 O O . LEU A 1 205 ? 1.868 18.411 -2.604 1.00 89.50 205 LEU A O 1
ATOM 1709 N N . LEU A 1 206 ? 3.763 19.346 -3.327 1.00 89.81 206 LEU A N 1
ATOM 1710 C CA . LEU A 1 206 ? 4.254 19.662 -1.985 1.00 89.81 206 LEU A CA 1
ATOM 1711 C C . LEU A 1 206 ? 3.428 20.742 -1.282 1.00 89.81 206 LEU A C 1
ATOM 1713 O O . LEU A 1 206 ? 3.227 20.628 -0.077 1.00 89.81 206 LEU A O 1
ATOM 1717 N N . SER A 1 207 ? 2.937 21.751 -2.010 1.00 88.00 207 SER A N 1
ATOM 1718 C CA . SER A 1 207 ? 2.008 22.751 -1.466 1.00 88.00 207 SER A CA 1
ATOM 1719 C C . SER A 1 207 ? 0.737 22.073 -0.984 1.00 88.00 207 SER A C 1
ATOM 1721 O O . SER A 1 207 ? 0.380 22.228 0.171 1.00 88.00 207 SER A O 1
ATOM 1723 N N . TYR A 1 208 ? 0.131 21.227 -1.820 1.00 84.44 208 TYR A N 1
ATOM 1724 C CA . TYR A 1 208 ? -1.062 20.468 -1.455 1.00 84.44 208 TYR A CA 1
ATOM 1725 C C . TYR A 1 208 ? -0.866 19.636 -0.178 1.00 84.44 208 TYR A C 1
ATOM 1727 O O . TYR A 1 208 ? -1.721 19.626 0.706 1.00 84.44 208 TYR A O 1
ATOM 1735 N N . ILE A 1 209 ? 0.281 18.963 -0.052 1.00 83.44 209 ILE A N 1
ATOM 1736 C CA . ILE A 1 209 ? 0.622 18.177 1.141 1.00 83.44 209 ILE A CA 1
ATOM 1737 C C . ILE A 1 209 ? 0.795 19.081 2.365 1.00 83.44 209 ILE A C 1
ATOM 1739 O O . ILE A 1 209 ? 0.290 18.758 3.438 1.00 83.44 209 ILE A O 1
ATOM 1743 N N . ALA A 1 210 ? 1.496 20.205 2.215 1.00 84.12 210 ALA A N 1
ATOM 1744 C CA . ALA A 1 210 ? 1.717 21.159 3.297 1.00 84.12 210 ALA A CA 1
ATOM 1745 C C . ALA A 1 210 ? 0.404 21.801 3.768 1.00 84.12 210 ALA A C 1
ATOM 1747 O O . ALA A 1 210 ? 0.165 21.867 4.973 1.00 84.12 210 ALA A O 1
ATOM 1748 N N . ASP A 1 211 ? -0.460 22.191 2.831 1.00 79.31 211 ASP A N 1
ATOM 1749 C CA . ASP A 1 211 ? -1.781 22.759 3.097 1.00 79.31 211 ASP A CA 1
ATOM 1750 C C . ASP A 1 211 ? -2.663 21.740 3.836 1.00 79.31 211 ASP A C 1
ATOM 1752 O O . ASP A 1 211 ? -3.322 22.079 4.818 1.00 79.31 211 ASP A O 1
ATOM 1756 N N . ALA A 1 212 ? -2.609 20.464 3.438 1.00 72.00 212 ALA A N 1
ATOM 1757 C CA . ALA A 1 212 ? -3.318 19.385 4.123 1.00 72.00 212 ALA A CA 1
ATOM 1758 C C . ALA A 1 212 ? -2.773 19.094 5.535 1.00 72.00 212 ALA A C 1
ATOM 1760 O O . ALA A 1 212 ? -3.544 18.715 6.418 1.00 72.00 212 ALA A O 1
ATOM 1761 N N . ALA A 1 213 ? -1.464 19.257 5.753 1.00 70.62 213 ALA A N 1
ATOM 1762 C CA . ALA A 1 213 ? -0.816 19.080 7.054 1.00 70.62 213 ALA A CA 1
ATOM 1763 C C . ALA A 1 213 ? -1.033 20.278 7.995 1.00 70.62 213 ALA A C 1
ATOM 1765 O O . ALA A 1 213 ? -0.985 20.116 9.217 1.00 70.62 213 ALA A O 1
ATOM 1766 N N . SER A 1 214 ? -1.269 21.475 7.450 1.00 65.19 214 SER A N 1
ATOM 1767 C CA . SER A 1 214 ? -1.606 22.665 8.224 1.00 65.19 214 SER A CA 1
ATOM 1768 C C . SER A 1 214 ? -3.072 22.612 8.656 1.00 65.19 214 SER A C 1
ATOM 1770 O O . SER A 1 214 ? -3.996 22.738 7.862 1.00 65.19 214 SER A O 1
ATOM 1772 N N . ILE A 1 215 ? -3.297 22.370 9.942 1.00 54.25 215 ILE A N 1
ATOM 1773 C CA . ILE A 1 215 ? -4.631 22.309 10.539 1.00 54.25 215 ILE A CA 1
ATOM 1774 C C . ILE A 1 215 ? -5.380 23.629 10.287 1.00 54.25 215 ILE A C 1
ATOM 1776 O O . ILE A 1 215 ? -4.964 24.684 10.765 1.00 54.25 215 ILE A O 1
ATOM 1780 N N . ASN A 1 216 ? -6.554 23.566 9.653 1.00 49.47 216 ASN A N 1
ATOM 1781 C CA . ASN A 1 216 ? -7.581 24.579 9.886 1.00 49.47 216 ASN A CA 1
ATOM 1782 C C . ASN A 1 216 ? -8.072 24.387 11.325 1.00 49.47 216 ASN A C 1
ATOM 1784 O O . ASN A 1 216 ? -8.524 23.295 11.675 1.00 49.47 216 ASN A O 1
ATOM 1788 N N . SER A 1 217 ? -8.012 25.436 12.147 1.00 41.41 217 SER A N 1
ATOM 1789 C CA . SER A 1 217 ? -8.337 25.509 13.590 1.00 41.41 217 SER A CA 1
ATOM 1790 C C . SER A 1 217 ? -9.724 24.993 14.030 1.00 41.41 217 SER A C 1
ATOM 1792 O O . SER A 1 217 ? -10.117 25.149 15.181 1.00 41.41 217 SER A O 1
ATOM 1794 N N . GLN A 1 218 ? -10.478 24.369 13.128 1.00 46.47 218 GLN A N 1
ATOM 1795 C CA . GLN A 1 218 ? -11.806 23.802 13.334 1.00 46.47 218 GLN A CA 1
ATOM 1796 C C . GLN A 1 218 ? -11.852 22.273 13.172 1.00 46.47 218 GLN A C 1
ATOM 1798 O O . GLN A 1 218 ? -12.942 21.708 13.170 1.00 46.47 218 GLN A O 1
ATOM 1803 N N . GLY A 1 219 ? -10.712 21.596 12.981 1.00 50.28 219 GLY A N 1
ATOM 1804 C CA . GLY A 1 219 ? -10.688 20.137 12.800 1.00 50.28 219 GLY A CA 1
ATOM 1805 C C . GLY A 1 219 ? -11.386 19.662 11.519 1.00 50.28 219 GLY A C 1
ATOM 1806 O O . GLY A 1 219 ? -11.745 18.494 11.404 1.00 50.28 219 GLY A O 1
ATOM 1807 N N . LYS A 1 220 ? -11.597 20.566 10.552 1.00 50.94 220 LYS A N 1
ATOM 1808 C CA . LYS A 1 220 ? -12.143 20.227 9.237 1.00 50.94 220 LYS A CA 1
ATOM 1809 C C . LYS A 1 220 ? -11.006 19.887 8.293 1.00 50.94 220 LYS A C 1
ATOM 1811 O O . LYS A 1 220 ? -10.200 20.743 7.933 1.00 50.94 220 LYS A O 1
ATOM 1816 N N . GLN A 1 221 ? -10.970 18.621 7.913 1.00 55.53 221 GLN A N 1
ATOM 1817 C CA . GLN A 1 221 ? -10.131 18.118 6.845 1.00 55.53 221 GLN A CA 1
ATOM 1818 C C . GLN A 1 221 ? -10.631 18.697 5.513 1.00 55.53 221 GLN A C 1
ATOM 1820 O O . GLN A 1 221 ? -11.836 18.747 5.283 1.00 55.53 221 GLN A O 1
ATOM 1825 N N . SER A 1 222 ? -9.727 19.197 4.667 1.00 57.94 222 SER A N 1
ATOM 1826 C CA . SER A 1 222 ? -10.110 19.598 3.311 1.00 57.94 222 SER A CA 1
ATOM 1827 C C . SER A 1 222 ? -10.459 18.349 2.500 1.00 57.94 222 SER A C 1
ATOM 1829 O O . SER A 1 222 ? -9.637 17.429 2.389 1.00 57.94 222 SER A O 1
ATOM 1831 N N . ASP A 1 223 ? -11.667 18.334 1.939 1.00 61.00 223 ASP A N 1
ATOM 1832 C CA . ASP A 1 223 ? -12.132 17.301 1.007 1.00 61.00 223 ASP A CA 1
ATOM 1833 C C . ASP A 1 223 ? -11.571 17.502 -0.409 1.00 61.00 223 ASP A C 1
ATOM 1835 O O . ASP A 1 223 ? -11.797 16.673 -1.291 1.00 61.00 223 ASP A O 1
ATOM 1839 N N . GLU A 1 224 ? -10.830 18.588 -0.653 1.00 70.25 224 GLU A N 1
ATOM 1840 C CA . GLU A 1 224 ? -10.289 18.870 -1.977 1.00 70.25 224 GLU A CA 1
ATOM 1841 C C . GLU A 1 224 ? -9.170 17.887 -2.339 1.00 70.25 224 GLU A C 1
ATOM 1843 O O . GLU A 1 224 ? -8.170 17.716 -1.630 1.00 70.25 224 GLU A O 1
ATOM 1848 N N . LEU A 1 225 ? -9.348 17.230 -3.483 1.00 78.06 225 LEU A N 1
ATOM 1849 C CA . LEU A 1 225 ? -8.329 16.394 -4.092 1.00 78.06 225 LEU A CA 1
ATOM 1850 C C . LEU A 1 225 ? -7.352 17.269 -4.887 1.00 78.06 225 LEU A C 1
ATOM 1852 O O . LEU A 1 225 ? -7.726 18.293 -5.457 1.00 78.06 225 LEU A O 1
ATOM 1856 N N . ILE A 1 226 ? -6.091 16.850 -4.968 1.00 79.56 226 ILE A N 1
ATOM 1857 C CA . ILE A 1 226 ? -5.127 17.472 -5.855 1.00 79.56 226 ILE A CA 1
ATOM 1858 C C . ILE A 1 226 ? -5.558 17.285 -7.310 1.00 79.56 226 ILE A C 1
ATOM 1860 O O . ILE A 1 226 ? -5.682 16.175 -7.826 1.00 79.56 226 ILE A O 1
ATOM 1864 N N . HIS A 1 227 ? -5.719 18.406 -7.997 1.00 70.50 227 HIS A N 1
ATOM 1865 C CA . HIS A 1 227 ? -5.934 18.442 -9.433 1.00 70.50 227 HIS A CA 1
ATOM 1866 C C . HIS A 1 227 ? -4.654 18.934 -10.108 1.00 70.50 227 HIS A C 1
ATOM 1868 O O . HIS A 1 227 ? -4.512 20.110 -10.441 1.00 70.50 227 HIS A O 1
ATOM 1874 N N . LEU A 1 228 ? -3.686 18.032 -10.306 1.00 67.00 228 LEU A N 1
ATOM 1875 C CA . LEU A 1 228 ? -2.622 18.309 -11.274 1.00 67.00 228 LEU A CA 1
ATOM 1876 C C . LEU A 1 228 ? -3.235 18.256 -12.675 1.00 67.00 228 LEU A C 1
ATOM 1878 O O . LEU A 1 228 ? -4.096 17.419 -12.930 1.00 67.00 228 LEU A O 1
ATOM 1882 N N . SER A 1 229 ? -2.796 19.160 -13.559 1.00 62.72 229 SER A N 1
ATOM 1883 C CA . SER A 1 229 ? -3.265 19.279 -14.947 1.00 62.72 229 SER A CA 1
ATOM 1884 C C . SER A 1 229 ? -3.638 17.919 -15.553 1.00 62.72 229 SER A C 1
ATOM 1886 O O . SER A 1 229 ? -2.769 17.058 -15.692 1.00 62.72 229 SER A O 1
ATOM 1888 N N . ASP A 1 230 ? -4.887 17.771 -16.009 1.00 55.50 230 ASP A N 1
ATOM 1889 C CA . ASP A 1 230 ? -5.385 16.549 -16.664 1.00 55.50 230 ASP A CA 1
ATOM 1890 C C . ASP A 1 230 ? -4.597 16.170 -17.926 1.00 55.50 230 ASP A C 1
ATOM 1892 O O . ASP A 1 230 ? -4.718 15.056 -18.444 1.00 55.50 230 ASP A O 1
ATOM 1896 N N . LYS A 1 231 ? -3.781 17.093 -18.455 1.00 61.62 231 LYS A N 1
ATOM 1897 C CA . LYS A 1 231 ? -2.900 16.799 -19.579 1.00 61.62 231 LYS A CA 1
ATOM 1898 C C . LYS A 1 231 ? -1.776 15.864 -19.112 1.00 61.62 231 LYS A C 1
ATOM 1900 O O . LYS A 1 231 ? -0.985 16.254 -18.243 1.00 61.62 231 LYS A O 1
ATOM 1905 N N . PRO A 1 232 ? -1.654 14.664 -19.714 1.00 65.31 232 PRO A N 1
ATOM 1906 C CA . PRO A 1 232 ? -0.565 13.752 -19.398 1.00 65.31 232 PRO A CA 1
ATOM 1907 C C . PRO A 1 232 ? 0.770 14.453 -19.643 1.00 65.31 232 PRO A C 1
ATOM 1909 O O . PRO A 1 232 ? 0.907 15.210 -20.609 1.00 65.31 232 PRO A O 1
ATOM 1912 N N . PHE A 1 233 ? 1.735 14.215 -18.754 1.00 71.25 233 PHE A N 1
ATOM 1913 C CA . PHE A 1 233 ? 3.085 14.740 -18.921 1.00 71.25 233 PHE A CA 1
ATOM 1914 C C . PHE A 1 233 ? 3.644 14.282 -20.272 1.00 71.25 233 PHE A C 1
ATOM 1916 O O . PHE A 1 233 ? 3.623 13.088 -20.588 1.00 71.25 233 PHE A O 1
ATOM 1923 N N . LYS A 1 234 ? 4.097 15.230 -21.096 1.00 69.75 234 LYS A N 1
ATOM 1924 C CA . LYS A 1 234 ? 4.578 14.943 -22.449 1.00 69.75 234 LYS A CA 1
ATOM 1925 C C . LYS A 1 234 ? 6.085 14.702 -22.418 1.00 69.75 234 LYS A C 1
ATOM 1927 O O . LYS A 1 234 ? 6.858 15.610 -22.686 1.00 69.75 234 LYS A O 1
ATOM 1932 N N . SER A 1 235 ? 6.489 13.465 -22.142 1.00 72.44 235 SER A N 1
ATOM 1933 C CA . SER A 1 235 ? 7.857 12.992 -22.388 1.00 72.44 235 SER A CA 1
ATOM 1934 C C . SER A 1 235 ? 7.827 11.782 -23.318 1.00 72.44 235 SER A C 1
ATOM 1936 O O . SER A 1 235 ? 6.981 10.897 -23.165 1.00 72.44 235 SER A O 1
ATOM 1938 N N . ASN A 1 236 ? 8.780 11.720 -24.254 1.00 69.50 236 ASN A N 1
ATOM 1939 C CA . ASN A 1 236 ? 8.998 10.548 -25.111 1.00 69.50 236 ASN A CA 1
ATOM 1940 C C . ASN A 1 236 ? 9.289 9.284 -24.280 1.00 69.50 236 ASN A C 1
ATOM 1942 O O . ASN A 1 236 ? 8.973 8.179 -24.711 1.00 69.50 236 ASN A O 1
ATOM 1946 N N . ASN A 1 237 ? 9.812 9.462 -23.063 1.00 77.81 237 ASN A N 1
ATOM 1947 C CA . ASN A 1 237 ? 10.187 8.401 -22.137 1.00 77.81 237 ASN A CA 1
ATOM 1948 C C . ASN A 1 237 ? 9.285 8.342 -20.889 1.00 77.81 237 ASN A C 1
ATOM 1950 O O . ASN A 1 237 ? 9.590 7.615 -19.946 1.00 77.81 237 ASN A O 1
ATOM 1954 N N . ALA A 1 238 ? 8.127 9.019 -20.887 1.00 75.06 238 ALA A N 1
ATOM 1955 C CA . ALA A 1 238 ? 7.248 9.130 -19.714 1.00 75.06 238 ALA A CA 1
ATOM 1956 C C . ALA A 1 238 ? 6.857 7.777 -19.085 1.00 75.06 238 ALA A C 1
ATOM 1958 O O . ALA A 1 238 ? 6.717 7.676 -17.868 1.00 75.06 238 ALA A O 1
ATOM 1959 N N . LEU A 1 239 ? 6.674 6.727 -19.900 1.00 77.06 239 LEU A N 1
ATOM 1960 C CA . LEU A 1 239 ? 6.358 5.377 -19.414 1.00 77.06 239 LEU A CA 1
ATOM 1961 C C . LEU A 1 239 ? 7.528 4.719 -18.674 1.00 77.06 239 LEU A C 1
ATOM 1963 O O . LEU A 1 239 ? 7.307 4.040 -17.675 1.00 77.06 239 LEU A O 1
ATOM 1967 N N . PHE A 1 240 ? 8.742 4.923 -19.176 1.00 87.19 240 PHE A N 1
ATOM 1968 C CA . PHE A 1 240 ? 9.968 4.440 -18.558 1.00 87.19 240 PHE A CA 1
ATOM 1969 C C . PHE A 1 240 ? 10.217 5.186 -17.242 1.00 87.19 240 PHE A C 1
ATOM 1971 O O . PHE A 1 240 ? 10.371 4.552 -16.203 1.00 87.19 240 PHE A O 1
ATOM 1978 N N . GLU A 1 241 ? 10.157 6.519 -17.271 1.00 90.00 241 GLU A N 1
ATOM 1979 C CA . GLU A 1 241 ? 10.443 7.379 -16.117 1.00 90.00 241 GLU A CA 1
ATOM 1980 C C . GLU A 1 241 ? 9.502 7.098 -14.935 1.00 90.00 241 GLU A C 1
ATOM 1982 O O . GLU A 1 241 ? 9.955 6.936 -13.803 1.00 90.00 241 GLU A O 1
ATOM 1987 N N . LYS A 1 242 ? 8.191 6.973 -15.188 1.00 88.81 242 LYS A N 1
ATOM 1988 C CA . LYS A 1 242 ? 7.215 6.710 -14.119 1.00 88.81 242 LYS A CA 1
ATOM 1989 C C . LYS A 1 242 ? 7.425 5.342 -13.459 1.00 88.81 242 LYS A C 1
ATOM 1991 O O . LYS A 1 242 ? 7.342 5.214 -12.243 1.00 88.81 242 LYS A O 1
ATOM 1996 N N . ASP A 1 243 ? 7.707 4.301 -14.242 1.00 91.94 243 ASP A N 1
ATOM 1997 C CA . ASP A 1 243 ? 7.922 2.962 -13.688 1.00 91.94 243 ASP A CA 1
ATOM 1998 C C . ASP A 1 243 ? 9.283 2.865 -12.992 1.00 91.94 243 ASP A C 1
ATOM 2000 O O . ASP A 1 243 ? 9.396 2.165 -11.989 1.00 91.94 243 ASP A O 1
ATOM 2004 N N . LEU A 1 244 ? 10.288 3.604 -13.470 1.00 95.19 244 LEU A N 1
ATOM 2005 C CA . LEU A 1 244 ? 11.585 3.742 -12.814 1.00 95.19 244 LEU A CA 1
ATOM 2006 C C . LEU A 1 244 ? 11.441 4.368 -11.421 1.00 95.19 244 LEU A C 1
ATOM 2008 O O . LEU A 1 244 ? 11.892 3.777 -10.441 1.00 95.19 244 LEU A O 1
ATOM 2012 N N . TYR A 1 245 ? 10.785 5.530 -11.318 1.00 95.81 245 TYR A N 1
ATOM 2013 C CA . TYR A 1 245 ? 10.579 6.202 -10.031 1.00 95.81 245 TYR A CA 1
ATOM 2014 C C . TYR A 1 245 ? 9.737 5.363 -9.072 1.00 95.81 245 TYR A C 1
ATOM 2016 O O . TYR A 1 245 ? 10.096 5.239 -7.903 1.00 95.81 245 TYR A O 1
ATOM 2024 N N . TYR A 1 246 ? 8.683 4.710 -9.563 1.00 95.88 246 TYR A N 1
ATOM 2025 C CA . TYR A 1 246 ? 7.894 3.803 -8.736 1.00 95.88 246 TYR A CA 1
ATOM 2026 C C . TYR A 1 246 ? 8.722 2.621 -8.200 1.00 95.88 246 TYR A C 1
ATOM 2028 O O . TYR A 1 246 ? 8.675 2.329 -7.008 1.00 95.88 246 TYR A O 1
ATOM 2036 N N . LEU A 1 247 ? 9.531 1.966 -9.043 1.00 95.25 247 LEU A N 1
ATOM 2037 C CA . LEU A 1 247 ? 10.368 0.839 -8.612 1.00 95.25 247 LEU A CA 1
ATOM 2038 C C . LEU A 1 247 ? 11.454 1.253 -7.612 1.00 95.25 247 LEU A C 1
ATOM 2040 O O . LEU A 1 247 ? 11.776 0.468 -6.721 1.00 95.25 247 LEU A O 1
ATOM 2044 N N . PHE A 1 248 ? 11.997 2.469 -7.719 1.00 95.69 248 PHE A N 1
ATOM 2045 C CA . PHE A 1 248 ? 12.860 3.010 -6.670 1.00 95.69 248 PHE A CA 1
ATOM 2046 C C . PHE A 1 248 ? 12.109 3.183 -5.356 1.00 95.69 248 PHE A C 1
ATOM 2048 O O . PHE A 1 248 ? 12.612 2.765 -4.313 1.00 95.69 248 PHE A O 1
ATOM 2055 N N . ALA A 1 249 ? 10.922 3.788 -5.399 1.00 95.19 249 ALA A N 1
ATOM 2056 C CA . ALA A 1 249 ? 10.127 4.026 -4.205 1.00 95.19 249 ALA A CA 1
ATOM 2057 C C . ALA A 1 249 ? 9.789 2.712 -3.484 1.00 95.19 249 ALA A C 1
ATOM 2059 O O . ALA A 1 249 ? 10.049 2.582 -2.287 1.00 95.19 249 ALA A O 1
ATOM 2060 N N . ASP A 1 250 ? 9.325 1.712 -4.237 1.00 93.56 250 ASP A N 1
ATOM 2061 C CA . ASP A 1 250 ? 9.045 0.360 -3.751 1.00 93.56 250 ASP A CA 1
ATOM 2062 C C . ASP A 1 250 ? 10.282 -0.305 -3.128 1.00 93.56 250 ASP A C 1
ATOM 2064 O O . ASP A 1 250 ? 10.238 -0.823 -2.009 1.00 93.56 250 ASP A O 1
ATOM 2068 N N . TYR A 1 251 ? 11.417 -0.245 -3.832 1.00 92.94 251 TYR A N 1
ATOM 2069 C CA . TYR A 1 251 ? 12.671 -0.819 -3.361 1.00 92.94 251 TYR A CA 1
ATOM 2070 C C . TYR A 1 251 ? 13.116 -0.203 -2.037 1.00 92.94 251 TYR A C 1
ATOM 2072 O O . TYR A 1 251 ? 13.421 -0.939 -1.098 1.00 92.94 251 TYR A O 1
ATOM 2080 N N . TYR A 1 252 ? 13.140 1.129 -1.946 1.00 92.62 252 TYR A N 1
ATOM 2081 C CA . TYR A 1 252 ? 13.585 1.826 -0.744 1.00 92.62 252 TYR A CA 1
ATOM 2082 C C . TYR A 1 252 ? 12.624 1.627 0.430 1.00 92.62 252 TYR A C 1
ATOM 2084 O O . TYR A 1 252 ? 13.094 1.424 1.549 1.00 92.62 252 TYR A O 1
ATOM 2092 N N . LEU A 1 253 ? 11.310 1.595 0.181 1.00 90.12 253 LEU A N 1
ATOM 2093 C CA . LEU A 1 253 ? 10.313 1.309 1.213 1.00 90.12 253 LEU A CA 1
ATOM 2094 C C . LEU A 1 253 ? 10.531 -0.085 1.824 1.00 90.12 253 LEU A C 1
ATOM 2096 O O . LEU A 1 253 ? 10.591 -0.227 3.044 1.00 90.12 253 LEU A O 1
ATOM 2100 N N . LYS A 1 254 ? 10.723 -1.108 0.981 1.00 87.69 254 LYS A N 1
ATOM 2101 C CA . LYS A 1 254 ? 10.909 -2.505 1.418 1.00 87.69 254 LYS A CA 1
ATOM 2102 C C . LYS A 1 254 ? 12.312 -2.807 1.930 1.00 87.69 254 LYS A C 1
ATOM 2104 O O . LYS A 1 254 ? 12.499 -3.730 2.715 1.00 87.69 254 LYS A O 1
ATOM 2109 N N . MET A 1 255 ? 13.326 -2.059 1.502 1.00 83.50 255 MET A N 1
ATOM 2110 C CA . MET A 1 255 ? 14.673 -2.216 2.050 1.00 83.50 255 MET A CA 1
ATOM 2111 C C . MET A 1 255 ? 14.729 -1.728 3.505 1.00 83.50 255 MET A C 1
ATOM 2113 O O . MET A 1 255 ? 15.373 -2.369 4.336 1.00 83.50 255 MET A O 1
ATOM 2117 N N . GLY A 1 256 ? 14.000 -0.652 3.824 1.00 66.56 256 GLY A N 1
ATOM 2118 C CA . GLY A 1 256 ? 13.924 -0.073 5.168 1.00 66.56 256 GLY A CA 1
ATOM 2119 C C . GLY A 1 256 ? 13.342 -0.998 6.239 1.00 66.56 256 GLY A C 1
ATOM 2120 O O . GLY A 1 256 ? 13.591 -0.791 7.424 1.00 66.56 256 GLY A O 1
ATOM 2121 N N . SER A 1 257 ? 12.637 -2.068 5.855 1.00 63.41 257 SER A N 1
ATOM 2122 C CA . SER A 1 257 ? 12.061 -3.035 6.797 1.00 63.41 257 SER A CA 1
ATOM 2123 C C . SER A 1 257 ? 13.087 -3.990 7.428 1.00 63.41 257 SER A C 1
ATOM 2125 O O . SER A 1 257 ? 12.697 -4.849 8.218 1.00 63.41 257 SER A O 1
ATOM 2127 N N . LYS A 1 258 ? 14.372 -3.906 7.050 1.00 57.66 258 LYS A N 1
ATOM 2128 C CA . LYS A 1 258 ? 15.419 -4.847 7.485 1.00 57.66 258 LYS A CA 1
ATOM 2129 C C . LYS A 1 258 ? 16.265 -4.354 8.665 1.00 57.66 258 LYS A C 1
ATOM 2131 O O . LYS A 1 258 ? 16.670 -5.194 9.454 1.00 57.66 258 LYS A O 1
ATOM 2136 N N . ASP A 1 259 ? 16.479 -3.041 8.820 1.00 53.66 259 ASP A N 1
ATOM 2137 C CA . ASP A 1 259 ? 17.315 -2.457 9.887 1.00 53.66 259 ASP A CA 1
ATOM 2138 C C . ASP A 1 259 ? 16.827 -1.055 10.314 1.00 53.66 259 ASP A C 1
ATOM 2140 O O . ASP A 1 259 ? 16.644 -0.173 9.473 1.00 53.66 259 ASP A O 1
ATOM 2144 N N . VAL A 1 260 ? 16.705 -0.806 11.628 1.00 54.25 260 VAL A N 1
ATOM 2145 C CA . VAL A 1 260 ? 16.091 0.412 12.219 1.00 54.25 260 VAL A CA 1
ATOM 2146 C C . VAL A 1 260 ? 16.768 1.722 11.785 1.00 54.25 260 VAL A C 1
ATOM 2148 O O . VAL A 1 260 ? 16.082 2.665 11.410 1.00 54.25 260 VAL A O 1
ATOM 2151 N N . VAL A 1 261 ? 18.104 1.795 11.764 1.00 50.94 261 VAL A N 1
ATOM 2152 C CA . VAL A 1 261 ? 18.838 3.025 11.378 1.00 50.94 261 VAL A CA 1
ATOM 2153 C C . VAL A 1 261 ? 18.770 3.282 9.869 1.00 50.94 261 VAL A C 1
ATOM 2155 O O . VAL A 1 261 ? 18.702 4.423 9.412 1.00 50.94 261 VAL A O 1
ATOM 2158 N N . THR A 1 262 ? 18.739 2.219 9.065 1.00 58.03 262 THR A N 1
ATOM 2159 C CA . THR A 1 262 ? 18.553 2.343 7.611 1.00 58.03 262 THR A CA 1
ATOM 2160 C C . THR A 1 262 ? 17.111 2.686 7.238 1.00 58.03 262 THR A C 1
ATOM 2162 O O . THR A 1 262 ? 16.854 3.108 6.112 1.00 58.03 262 THR A O 1
ATOM 2165 N N . ASN A 1 263 ? 16.177 2.558 8.183 1.00 72.12 263 ASN A N 1
ATOM 2166 C CA . ASN A 1 263 ? 14.745 2.693 7.959 1.00 72.12 263 ASN A CA 1
ATOM 2167 C C . ASN A 1 263 ? 14.331 4.142 7.656 1.00 72.12 263 ASN A C 1
ATOM 2169 O O . ASN A 1 263 ? 13.644 4.389 6.672 1.00 72.12 263 ASN A O 1
ATOM 2173 N N . GLU A 1 264 ? 14.797 5.124 8.432 1.00 79.50 264 GLU A N 1
ATOM 2174 C CA . GLU A 1 264 ? 14.385 6.525 8.237 1.00 79.50 264 GLU A CA 1
ATOM 2175 C C . GLU A 1 264 ? 14.922 7.106 6.917 1.00 79.50 264 GLU A C 1
ATOM 2177 O O . GLU A 1 264 ? 14.178 7.672 6.114 1.00 79.50 264 GLU A O 1
ATOM 2182 N N . SER A 1 265 ? 16.217 6.911 6.645 1.00 85.62 265 SER A N 1
ATOM 2183 C CA . SER A 1 265 ? 16.847 7.416 5.418 1.00 85.62 265 SER A CA 1
ATOM 2184 C C . SER A 1 265 ? 16.295 6.753 4.151 1.00 85.62 265 SER A C 1
ATOM 2186 O O . SER A 1 265 ? 16.101 7.429 3.137 1.00 85.62 265 SER A O 1
ATOM 2188 N N . SER A 1 266 ? 16.000 5.450 4.199 1.00 87.38 266 SER A N 1
ATOM 2189 C CA . SER A 1 266 ? 15.381 4.734 3.080 1.00 87.38 266 SER A CA 1
ATOM 2190 C C . SER A 1 266 ? 13.927 5.154 2.872 1.00 87.38 266 SER A C 1
ATOM 2192 O O . SER A 1 266 ? 13.556 5.447 1.739 1.00 87.38 266 SER A O 1
ATOM 2194 N N . LYS A 1 267 ? 13.127 5.311 3.933 1.00 89.69 267 LYS A N 1
ATOM 2195 C CA . LYS A 1 267 ? 11.755 5.842 3.839 1.00 89.69 267 LYS A CA 1
ATOM 2196 C C . LYS A 1 267 ? 11.713 7.257 3.276 1.00 89.69 267 LYS A C 1
ATOM 2198 O O . LYS A 1 267 ? 10.849 7.554 2.454 1.00 89.69 267 LYS A O 1
ATOM 2203 N N . LYS A 1 268 ? 12.667 8.117 3.642 1.00 91.88 268 LYS A N 1
ATOM 2204 C CA . LYS A 1 268 ? 12.782 9.460 3.057 1.00 91.88 268 LYS A CA 1
ATOM 2205 C C . LYS A 1 268 ? 13.067 9.401 1.553 1.00 91.88 268 LYS A C 1
ATOM 2207 O O . LYS A 1 268 ? 12.396 10.083 0.783 1.00 91.88 268 LYS A O 1
ATOM 2212 N N . LYS A 1 269 ? 13.992 8.537 1.120 1.00 93.75 269 LYS A N 1
ATOM 2213 C CA . LYS A 1 269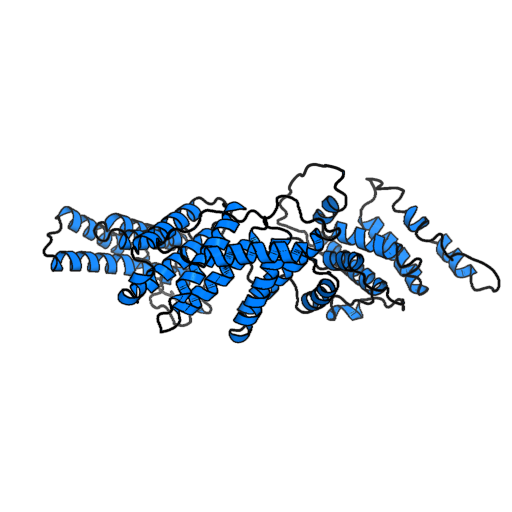 ? 14.228 8.290 -0.314 1.00 93.75 269 LYS A CA 1
ATOM 2214 C C . LYS A 1 269 ? 12.983 7.738 -1.008 1.00 93.75 269 LYS A C 1
ATOM 2216 O O . LYS A 1 269 ? 12.648 8.187 -2.099 1.00 93.75 269 LYS A O 1
ATOM 2221 N N . ALA A 1 270 ? 12.276 6.799 -0.379 1.00 95.00 270 ALA A N 1
ATOM 2222 C CA . ALA A 1 270 ? 11.039 6.248 -0.920 1.00 95.00 270 ALA A CA 1
ATOM 2223 C C . ALA A 1 270 ? 9.980 7.341 -1.122 1.00 95.00 270 ALA A C 1
ATOM 2225 O O . ALA A 1 270 ? 9.393 7.433 -2.197 1.00 95.00 270 ALA A O 1
ATOM 2226 N N . GLN A 1 271 ? 9.805 8.223 -0.132 1.00 94.88 271 GLN A N 1
ATOM 2227 C CA . GLN A 1 271 ? 8.915 9.381 -0.217 1.00 94.88 271 GLN A CA 1
ATOM 2228 C C . GLN A 1 271 ? 9.284 10.297 -1.394 1.00 94.88 271 GLN A C 1
ATOM 2230 O O . GLN A 1 271 ? 8.410 10.677 -2.172 1.00 94.88 271 GLN A O 1
ATOM 2235 N N . GLU A 1 272 ? 10.568 10.626 -1.561 1.00 95.44 272 GLU A N 1
ATOM 2236 C CA . GLU A 1 272 ? 11.048 11.447 -2.680 1.00 95.44 272 GLU A CA 1
ATOM 2237 C C . GLU A 1 272 ? 10.711 10.814 -4.039 1.00 95.44 272 GLU A C 1
ATOM 2239 O O . GLU A 1 272 ? 10.223 11.501 -4.939 1.00 95.44 272 GLU A O 1
ATOM 2244 N N . TYR A 1 273 ? 10.909 9.503 -4.187 1.00 96.56 273 TYR A N 1
ATOM 2245 C CA . TYR A 1 273 ? 10.614 8.799 -5.434 1.00 96.56 273 TYR A CA 1
ATOM 2246 C C . TYR A 1 273 ? 9.115 8.613 -5.701 1.00 96.56 273 TYR A C 1
ATOM 2248 O O . TYR A 1 273 ? 8.702 8.752 -6.853 1.00 96.56 273 TYR A O 1
ATOM 2256 N N . TYR A 1 274 ? 8.283 8.394 -4.677 1.00 96.44 274 TYR A N 1
ATOM 2257 C CA . TYR A 1 274 ? 6.826 8.405 -4.851 1.00 96.44 274 TYR A CA 1
ATOM 2258 C C . TYR A 1 274 ? 6.336 9.770 -5.339 1.00 96.44 274 TYR A C 1
ATOM 2260 O O . TYR A 1 274 ? 5.532 9.841 -6.265 1.00 96.44 274 TYR A O 1
ATOM 2268 N N . ILE A 1 275 ? 6.872 10.863 -4.787 1.00 94.31 275 ILE A N 1
ATOM 2269 C CA . ILE A 1 275 ? 6.564 12.225 -5.243 1.00 94.31 275 ILE A CA 1
ATOM 2270 C C . ILE A 1 275 ? 6.992 12.418 -6.706 1.00 94.31 275 ILE A C 1
ATOM 2272 O O . ILE A 1 275 ? 6.221 12.973 -7.493 1.00 94.31 275 ILE A O 1
ATOM 2276 N N . LYS A 1 276 ? 8.183 11.939 -7.100 1.00 94.12 276 LYS A N 1
ATOM 2277 C CA . LYS A 1 276 ? 8.640 11.977 -8.503 1.00 94.12 276 LYS A CA 1
ATOM 2278 C C . LYS A 1 276 ? 7.704 11.195 -9.436 1.00 94.12 276 LYS A C 1
ATOM 2280 O O . LYS A 1 276 ? 7.347 11.721 -10.489 1.00 94.12 276 LYS A O 1
ATOM 2285 N N . ASP A 1 277 ? 7.262 9.991 -9.060 1.00 94.12 277 ASP A N 1
ATOM 2286 C CA . ASP A 1 277 ? 6.280 9.231 -9.852 1.00 94.12 277 ASP A CA 1
ATOM 2287 C C . ASP A 1 277 ? 4.943 9.976 -9.956 1.00 94.12 277 ASP A C 1
ATOM 2289 O O . ASP A 1 277 ? 4.422 10.124 -11.058 1.00 94.12 277 ASP A O 1
ATOM 2293 N N . LEU A 1 278 ? 4.424 10.531 -8.858 1.00 92.25 278 LEU A N 1
ATOM 2294 C CA . LEU A 1 278 ? 3.152 11.263 -8.853 1.00 92.25 278 LEU A CA 1
ATOM 2295 C C . LEU A 1 278 ? 3.184 12.543 -9.698 1.00 92.25 278 LEU A C 1
ATOM 2297 O O . LEU A 1 278 ? 2.159 12.919 -10.267 1.00 92.25 278 LEU A O 1
ATOM 2301 N N . CYS A 1 279 ? 4.346 13.181 -9.868 1.00 90.50 279 CYS A N 1
ATOM 2302 C CA . CYS A 1 279 ? 4.497 14.292 -10.817 1.00 90.50 279 CYS A CA 1
ATOM 2303 C C . CYS A 1 279 ? 4.202 13.856 -12.266 1.00 90.50 279 CYS A C 1
ATOM 2305 O O . CYS A 1 279 ? 3.685 14.642 -13.069 1.00 90.50 279 CYS A O 1
ATOM 2307 N N . LEU A 1 280 ? 4.505 12.600 -12.603 1.00 88.50 280 LEU A N 1
ATOM 2308 C CA . LEU A 1 280 ? 4.294 12.021 -13.931 1.00 88.50 280 LEU A CA 1
ATOM 2309 C C . LEU A 1 280 ? 2.953 11.281 -14.047 1.00 88.50 280 LEU A C 1
ATOM 2311 O O . LEU A 1 280 ? 2.353 11.253 -15.124 1.00 88.50 280 LEU A O 1
ATOM 2315 N N . ASN A 1 281 ? 2.486 10.676 -12.955 1.00 87.25 281 ASN A N 1
ATOM 2316 C CA . ASN A 1 281 ? 1.310 9.820 -12.898 1.00 87.25 281 ASN A CA 1
ATOM 2317 C C . ASN A 1 281 ? 0.549 9.983 -11.571 1.00 87.25 281 ASN A C 1
ATOM 2319 O O . ASN A 1 281 ? 0.632 9.144 -10.678 1.00 87.25 281 ASN A O 1
ATOM 2323 N N . THR A 1 282 ? -0.275 11.025 -11.476 1.00 87.44 282 THR A N 1
ATOM 2324 C CA . THR A 1 282 ? -1.126 11.273 -10.299 1.00 87.44 282 THR A CA 1
ATOM 2325 C C . THR A 1 282 ? -2.191 10.217 -10.047 1.00 87.44 282 THR A C 1
ATOM 2327 O O . THR A 1 282 ? -2.754 10.172 -8.961 1.00 87.44 282 THR A O 1
ATOM 2330 N N . LYS A 1 283 ? -2.484 9.369 -11.035 1.00 88.81 283 LYS A N 1
ATOM 2331 C CA . LYS A 1 283 ? -3.504 8.320 -10.942 1.00 88.81 283 LYS A CA 1
ATOM 2332 C C . LYS A 1 283 ? -2.911 6.962 -10.556 1.00 88.81 283 LYS A C 1
ATOM 2334 O O . LYS A 1 283 ? -3.559 5.944 -10.775 1.00 88.81 283 LYS A O 1
ATOM 2339 N N . ARG A 1 284 ? -1.673 6.902 -10.042 1.00 91.81 284 ARG A N 1
ATOM 2340 C CA . ARG A 1 284 ? -1.108 5.647 -9.523 1.00 91.81 284 ARG A CA 1
ATOM 2341 C C . ARG A 1 284 ? -1.562 5.431 -8.082 1.00 91.81 284 ARG A C 1
ATOM 2343 O O . ARG A 1 284 ? -1.074 6.108 -7.182 1.00 91.81 284 ARG A O 1
ATOM 2350 N N . PHE A 1 285 ? -2.447 4.458 -7.880 1.00 94.75 285 PHE A N 1
ATOM 2351 C CA . PHE A 1 285 ? -2.915 4.045 -6.556 1.00 94.75 285 PHE A CA 1
ATOM 2352 C C . PHE A 1 285 ? -1.745 3.711 -5.617 1.00 94.75 285 PHE A C 1
ATOM 2354 O O . PHE A 1 285 ? -1.611 4.331 -4.565 1.00 94.75 285 PHE A O 1
ATOM 2361 N N . ASP A 1 286 ? -0.840 2.822 -6.044 1.00 94.94 286 ASP A N 1
ATOM 2362 C CA . ASP A 1 286 ? 0.258 2.337 -5.199 1.00 94.94 286 ASP A CA 1
ATOM 2363 C C . ASP A 1 286 ? 1.213 3.432 -4.712 1.00 94.94 286 ASP A C 1
ATOM 2365 O O . ASP A 1 286 ? 1.804 3.291 -3.646 1.00 94.94 286 ASP A O 1
ATOM 2369 N N . SER A 1 287 ? 1.372 4.533 -5.455 1.00 95.69 287 SER A N 1
ATOM 2370 C CA . SER A 1 287 ? 2.225 5.644 -5.013 1.00 95.69 287 SER A CA 1
ATOM 2371 C C . SER A 1 287 ? 1.583 6.449 -3.890 1.00 95.69 287 SER A C 1
ATOM 2373 O O . SER A 1 287 ? 2.263 6.838 -2.941 1.00 95.69 287 SER A O 1
ATOM 2375 N N . TRP A 1 288 ? 0.267 6.665 -3.955 1.00 96.00 288 TRP A N 1
ATOM 2376 C CA . TRP A 1 288 ? -0.478 7.291 -2.864 1.00 96.00 288 TRP A CA 1
ATOM 2377 C C . TRP A 1 288 ? -0.579 6.371 -1.644 1.00 96.00 288 TRP A C 1
ATOM 2379 O O . TRP A 1 288 ? -0.360 6.820 -0.517 1.00 96.00 288 TRP A O 1
ATOM 2389 N N . ALA A 1 289 ? -0.838 5.079 -1.860 1.00 96.00 289 ALA A N 1
ATOM 2390 C CA . ALA A 1 289 ? -0.847 4.079 -0.796 1.00 96.00 289 ALA A CA 1
ATOM 2391 C C . ALA A 1 289 ? 0.535 3.969 -0.124 1.00 96.00 289 ALA A C 1
ATOM 2393 O O . ALA A 1 289 ? 0.639 4.045 1.097 1.00 96.00 289 ALA A O 1
ATOM 2394 N N . GLY A 1 290 ? 1.619 3.925 -0.904 1.00 94.81 290 GLY A N 1
ATOM 2395 C CA . GLY A 1 290 ? 2.988 3.896 -0.389 1.00 94.81 290 GLY A CA 1
ATOM 2396 C C . GLY A 1 290 ? 3.357 5.124 0.453 1.00 94.81 290 GLY A C 1
ATOM 2397 O O . GLY A 1 290 ? 3.974 4.977 1.508 1.00 94.81 290 GLY A O 1
ATOM 2398 N N . LEU A 1 291 ? 2.938 6.330 0.048 1.00 95.31 291 LEU A N 1
ATOM 2399 C CA . LEU A 1 291 ? 3.089 7.539 0.872 1.00 95.31 291 LEU A CA 1
ATOM 2400 C C . LEU A 1 291 ? 2.284 7.460 2.173 1.00 95.31 291 LEU A C 1
ATOM 2402 O O . LEU A 1 291 ? 2.782 7.855 3.224 1.00 95.31 291 LEU A O 1
ATOM 2406 N N . THR A 1 292 ? 1.068 6.917 2.109 1.00 94.88 292 THR A N 1
ATOM 2407 C CA . THR A 1 292 ? 0.216 6.692 3.284 1.00 94.88 292 THR A CA 1
ATOM 2408 C C . THR A 1 292 ? 0.919 5.782 4.297 1.00 94.88 292 THR A C 1
ATOM 2410 O O . THR A 1 292 ? 1.052 6.148 5.464 1.00 94.88 292 THR A O 1
ATOM 2413 N N . VAL A 1 293 ? 1.465 4.652 3.837 1.00 93.12 293 VAL A N 1
ATOM 2414 C CA . VAL A 1 293 ? 2.203 3.686 4.669 1.00 93.12 293 VAL A CA 1
ATOM 2415 C C . VAL A 1 293 ? 3.458 4.303 5.299 1.00 93.12 293 VAL A C 1
ATOM 2417 O O . VAL A 1 293 ? 3.771 4.036 6.459 1.00 93.12 293 VAL A O 1
ATOM 2420 N N . ILE A 1 294 ? 4.178 5.175 4.583 1.00 93.19 294 ILE A N 1
ATOM 2421 C CA . ILE A 1 294 ? 5.324 5.901 5.160 1.00 93.19 294 ILE A CA 1
ATOM 2422 C C . ILE A 1 294 ? 4.887 6.756 6.358 1.00 93.19 294 ILE A C 1
ATOM 2424 O O . ILE A 1 294 ? 5.584 6.775 7.374 1.00 93.19 294 ILE A O 1
ATOM 2428 N N . GLU A 1 295 ? 3.749 7.447 6.263 1.00 93.06 295 GLU A N 1
ATOM 2429 C CA . GLU A 1 295 ? 3.212 8.232 7.380 1.00 93.06 295 GLU A CA 1
ATOM 2430 C C . GLU A 1 295 ? 2.681 7.343 8.515 1.00 93.06 295 GLU A C 1
ATOM 2432 O O . GLU A 1 295 ? 2.856 7.690 9.683 1.00 93.06 295 GLU A O 1
ATOM 2437 N N . PHE A 1 296 ? 2.117 6.170 8.211 1.00 93.31 296 PHE A N 1
ATOM 2438 C CA . PHE A 1 296 ? 1.707 5.190 9.227 1.00 93.31 296 PHE A CA 1
ATOM 2439 C C . PHE A 1 296 ? 2.875 4.786 10.126 1.00 93.31 296 PHE A C 1
ATOM 2441 O O . PHE A 1 296 ? 2.770 4.892 11.348 1.00 93.31 296 PHE A O 1
ATOM 2448 N N . TYR A 1 297 ? 4.027 4.462 9.537 1.00 90.44 297 TYR A N 1
ATOM 2449 C CA . TYR A 1 297 ? 5.228 4.154 10.312 1.00 90.44 297 TYR A CA 1
ATOM 2450 C C . TYR A 1 297 ? 5.683 5.305 11.217 1.00 90.44 297 TYR A C 1
ATOM 2452 O O . TYR A 1 297 ? 6.143 5.062 12.331 1.00 90.44 297 TYR A O 1
ATOM 2460 N N . LYS A 1 298 ? 5.570 6.557 10.756 1.00 91.88 298 LYS A N 1
ATOM 2461 C CA . LYS A 1 298 ? 5.914 7.726 11.582 1.00 91.88 298 LYS A CA 1
ATOM 2462 C C . LYS A 1 298 ? 4.962 7.846 12.773 1.00 91.88 298 LYS A C 1
ATOM 2464 O O . LYS A 1 298 ? 5.399 8.156 13.875 1.00 91.88 298 LYS A O 1
ATOM 2469 N N . ILE A 1 299 ? 3.667 7.585 12.576 1.00 92.38 299 ILE A N 1
ATOM 2470 C CA . ILE A 1 299 ? 2.669 7.610 13.659 1.00 92.38 299 ILE A CA 1
ATOM 2471 C C . ILE A 1 299 ? 2.987 6.546 14.709 1.00 92.38 299 ILE A C 1
ATOM 2473 O O . ILE A 1 299 ? 2.975 6.852 15.900 1.00 92.38 299 ILE A O 1
ATOM 2477 N N . GLU A 1 300 ? 3.309 5.321 14.295 1.00 91.00 300 GLU A N 1
ATOM 2478 C CA . GLU A 1 300 ? 3.710 4.251 15.216 1.00 91.00 300 GLU A CA 1
ATOM 2479 C C . GLU A 1 300 ? 4.951 4.625 16.038 1.00 91.00 300 GLU A C 1
ATOM 2481 O O . GLU A 1 300 ? 4.998 4.368 17.245 1.00 91.00 300 GLU A O 1
ATOM 2486 N N . GLU A 1 301 ? 5.929 5.288 15.415 1.00 90.38 301 GLU A N 1
ATOM 2487 C CA . GLU A 1 301 ? 7.119 5.804 16.094 1.00 90.38 301 GLU A CA 1
ATOM 2488 C C . GLU A 1 301 ? 6.752 6.841 17.170 1.00 90.38 301 GLU A C 1
ATOM 2490 O O . GLU A 1 301 ? 7.187 6.713 18.317 1.00 90.38 301 GLU A O 1
ATOM 2495 N N . PHE A 1 302 ? 5.871 7.801 16.856 1.00 91.69 302 PHE A N 1
ATOM 2496 C CA . PHE A 1 302 ? 5.369 8.773 17.839 1.00 91.69 302 PHE A CA 1
ATOM 2497 C C . PHE A 1 302 ? 4.617 8.120 19.002 1.00 91.69 302 PHE A C 1
ATOM 2499 O O . PHE A 1 302 ? 4.732 8.572 20.140 1.00 91.69 302 PHE A O 1
ATOM 2506 N N . VAL A 1 303 ? 3.830 7.074 18.739 1.00 90.44 303 VAL A N 1
ATOM 2507 C CA . VAL A 1 303 ? 3.061 6.385 19.788 1.00 90.44 303 VAL A CA 1
ATOM 2508 C C . VAL A 1 303 ? 3.948 5.516 20.677 1.00 90.44 303 VAL A C 1
ATOM 2510 O O . VAL A 1 303 ? 3.631 5.329 21.855 1.00 90.44 303 VAL A O 1
ATOM 2513 N N . THR A 1 304 ? 5.049 5.005 20.128 1.00 89.19 304 THR A N 1
ATOM 2514 C CA . THR A 1 304 ? 6.039 4.212 20.868 1.00 89.19 304 THR A CA 1
ATOM 2515 C C . THR A 1 304 ? 6.922 5.089 21.758 1.00 89.19 304 THR A C 1
ATOM 2517 O O . THR A 1 304 ? 7.429 4.607 22.770 1.00 89.19 304 THR A O 1
ATOM 2520 N N . ALA A 1 305 ? 7.083 6.373 21.426 1.00 87.75 305 ALA A N 1
ATOM 2521 C CA . ALA A 1 305 ? 7.788 7.325 22.274 1.00 87.75 305 ALA A CA 1
ATOM 2522 C C . ALA A 1 305 ? 7.065 7.545 23.622 1.00 87.75 305 ALA A C 1
ATOM 2524 O O . ALA A 1 305 ? 5.834 7.563 23.710 1.00 87.75 305 ALA A O 1
ATOM 2525 N N . ASP A 1 306 ? 7.841 7.749 24.690 1.00 81.75 306 ASP A N 1
ATOM 2526 C CA . ASP A 1 306 ? 7.299 7.918 26.047 1.00 81.75 306 ASP A CA 1
ATOM 2527 C C . ASP A 1 306 ? 6.617 9.283 26.270 1.00 81.75 306 ASP A C 1
ATOM 2529 O O . ASP A 1 306 ? 5.780 9.431 27.172 1.00 81.75 306 ASP A O 1
ATOM 2533 N N . ASP A 1 307 ? 6.891 10.260 25.405 1.00 90.12 307 ASP A N 1
ATOM 2534 C CA . ASP A 1 307 ? 6.421 11.637 25.533 1.00 90.12 307 ASP A CA 1
ATOM 2535 C C . ASP A 1 307 ? 5.306 12.010 24.549 1.00 90.12 307 ASP A C 1
ATOM 2537 O O . ASP A 1 307 ? 5.180 11.479 23.446 1.00 90.12 307 ASP A O 1
ATOM 2541 N N . PHE A 1 308 ? 4.475 12.970 24.972 1.00 91.50 308 PHE A N 1
ATOM 2542 C CA . PHE A 1 308 ? 3.443 13.542 24.112 1.00 91.50 308 PHE A CA 1
ATOM 2543 C C . PHE A 1 308 ? 4.063 14.475 23.075 1.00 91.50 308 PHE A C 1
ATOM 2545 O O . PHE A 1 308 ? 4.660 15.486 23.454 1.00 91.50 308 PHE A O 1
ATOM 2552 N N . ASP A 1 309 ? 3.833 14.195 21.796 1.00 92.56 309 ASP A N 1
ATOM 2553 C CA . ASP A 1 309 ? 4.288 15.029 20.692 1.00 92.56 309 ASP A CA 1
ATOM 2554 C C . ASP A 1 309 ? 3.115 15.441 19.787 1.00 92.56 309 ASP A C 1
ATOM 2556 O O . ASP A 1 309 ? 2.532 14.591 19.108 1.00 92.56 309 ASP A O 1
ATOM 2560 N N . PRO A 1 310 ? 2.757 16.737 19.725 1.00 90.12 310 PRO A N 1
ATOM 2561 C CA . PRO A 1 310 ? 1.652 17.202 18.893 1.00 90.12 310 PRO A CA 1
ATOM 2562 C C . PRO A 1 310 ? 1.928 17.095 17.385 1.00 90.12 310 PRO A C 1
ATOM 2564 O O . PRO A 1 310 ? 0.994 17.176 16.587 1.00 90.12 310 PRO A O 1
ATOM 2567 N N . ARG A 1 311 ? 3.179 16.875 16.952 1.00 90.88 311 ARG A N 1
ATOM 2568 C CA . ARG A 1 311 ? 3.508 16.691 15.527 1.00 90.88 311 ARG A CA 1
ATOM 2569 C C . ARG A 1 311 ? 2.818 15.466 14.925 1.00 90.88 311 ARG A C 1
ATOM 2571 O O . ARG A 1 311 ? 2.573 15.462 13.720 1.00 90.88 311 ARG A O 1
ATOM 2578 N N . ILE A 1 312 ? 2.431 14.487 15.750 1.00 91.56 312 ILE A N 1
ATOM 2579 C CA . ILE A 1 312 ? 1.664 13.305 15.333 1.00 91.56 312 ILE A CA 1
ATOM 2580 C C . ILE A 1 312 ? 0.376 13.672 14.577 1.00 91.56 312 ILE A C 1
ATOM 2582 O O . ILE A 1 312 ? -0.014 12.963 13.652 1.00 91.56 312 ILE A O 1
ATOM 2586 N N . PHE A 1 313 ? -0.264 14.800 14.910 1.00 89.31 313 PHE A N 1
ATOM 2587 C CA . PHE A 1 313 ? -1.487 15.241 14.236 1.00 89.31 313 PHE A CA 1
ATOM 2588 C C . PHE A 1 313 ? -1.218 15.682 12.796 1.00 89.31 313 PHE A C 1
ATOM 2590 O O . PHE A 1 313 ? -1.962 15.305 11.898 1.00 89.31 313 PHE A O 1
ATOM 2597 N N . ASN A 1 314 ? -0.119 16.397 12.543 1.00 88.81 314 ASN A N 1
ATOM 2598 C CA . ASN A 1 314 ? 0.261 16.813 11.187 1.00 88.81 314 ASN A CA 1
ATOM 2599 C C . ASN A 1 314 ? 0.612 15.599 10.310 1.00 88.81 314 ASN A C 1
ATOM 2601 O O . ASN A 1 314 ? 0.287 15.559 9.121 1.00 88.81 314 ASN A O 1
ATOM 2605 N N . VAL A 1 315 ? 1.248 14.592 10.914 1.00 91.31 315 VAL A N 1
ATOM 2606 C CA . VAL A 1 315 ? 1.576 13.315 10.264 1.00 91.31 315 VAL A CA 1
ATOM 2607 C C . VAL A 1 315 ? 0.300 12.541 9.926 1.00 91.31 315 VAL A C 1
ATOM 2609 O O . VAL A 1 315 ? 0.128 12.117 8.787 1.00 91.31 315 VAL A O 1
ATOM 2612 N N . HIS A 1 316 ? -0.656 12.435 10.855 1.00 91.25 316 HIS A N 1
ATOM 2613 C CA . HIS A 1 316 ? -1.958 11.803 10.588 1.00 91.25 316 HIS A CA 1
ATOM 2614 C C . HIS A 1 316 ? -2.776 12.535 9.521 1.00 91.25 316 HIS A C 1
ATOM 2616 O O . HIS A 1 316 ? -3.395 11.893 8.668 1.00 91.25 316 HIS A O 1
ATOM 2622 N N . MET A 1 317 ? -2.738 13.867 9.505 1.00 88.12 317 MET A N 1
ATOM 2623 C CA . MET A 1 317 ? -3.391 14.658 8.461 1.00 88.12 317 MET A CA 1
ATOM 2624 C C . MET A 1 317 ? -2.764 14.421 7.085 1.00 88.12 317 MET A C 1
ATOM 2626 O O . MET A 1 317 ? -3.492 14.243 6.107 1.00 88.12 317 MET A O 1
ATOM 2630 N N . SER A 1 318 ? -1.434 14.327 7.018 1.00 89.44 318 SER A N 1
ATOM 2631 C CA . SER A 1 318 ? -0.713 13.959 5.793 1.00 89.44 318 SER A CA 1
ATOM 2632 C C . SER A 1 318 ? -1.086 12.546 5.335 1.00 89.44 318 SER A C 1
ATOM 2634 O O . SER A 1 318 ? -1.463 12.358 4.179 1.00 89.44 318 SER A O 1
ATOM 2636 N N . ALA A 1 319 ? -1.089 11.571 6.252 1.00 92.62 319 ALA A N 1
ATOM 2637 C CA . ALA A 1 319 ? -1.511 10.197 5.975 1.00 92.62 319 ALA A CA 1
ATOM 2638 C C . ALA A 1 319 ? -2.938 10.151 5.416 1.00 92.62 319 ALA A C 1
ATOM 2640 O O . ALA A 1 319 ? -3.193 9.534 4.388 1.00 92.62 319 ALA A O 1
ATOM 2641 N N . SER A 1 320 ? -3.864 10.871 6.051 1.00 91.38 320 SER A N 1
ATOM 2642 C CA . SER A 1 320 ? -5.256 10.962 5.612 1.00 91.38 320 SER A CA 1
ATOM 2643 C C . SER A 1 320 ? -5.386 11.603 4.231 1.00 91.38 320 SER A C 1
ATOM 2645 O O . SER A 1 320 ? -6.267 11.229 3.456 1.00 91.38 320 SER A O 1
ATOM 2647 N N . CYS A 1 321 ? -4.546 12.587 3.913 1.00 89.31 321 CYS A N 1
ATOM 2648 C CA . CYS A 1 321 ? -4.510 13.232 2.606 1.00 89.31 321 CYS A CA 1
ATOM 2649 C C . CYS A 1 321 ? -4.107 12.237 1.508 1.00 89.31 321 CYS A C 1
ATOM 2651 O O . CYS A 1 321 ? -4.836 12.059 0.530 1.00 89.31 321 CYS A O 1
ATOM 2653 N N . PHE A 1 322 ? -3.000 11.521 1.714 1.00 93.19 322 PHE A N 1
ATOM 2654 C CA . PHE A 1 322 ? -2.528 10.481 0.797 1.00 93.19 322 PHE A CA 1
ATOM 2655 C C . PHE A 1 322 ? -3.532 9.339 0.647 1.00 93.19 322 PHE A C 1
ATOM 2657 O O . PHE A 1 322 ? -3.824 8.913 -0.470 1.00 93.19 322 PHE A O 1
ATOM 2664 N N . PHE A 1 323 ? -4.126 8.916 1.757 1.00 95.00 323 PHE A N 1
ATOM 2665 C CA . PHE A 1 323 ? -5.146 7.882 1.787 1.00 95.00 323 PHE A CA 1
ATOM 2666 C C . PHE A 1 323 ? -6.363 8.254 0.929 1.00 95.00 323 PHE A C 1
ATOM 2668 O O . PHE A 1 323 ? -6.790 7.470 0.081 1.00 95.00 323 PHE A O 1
ATOM 2675 N N . ARG A 1 324 ? -6.889 9.480 1.079 1.00 91.94 324 ARG A N 1
ATOM 2676 C CA . ARG A 1 324 ? -8.019 9.959 0.262 1.00 91.94 324 ARG A CA 1
ATOM 2677 C C . ARG A 1 324 ? -7.678 9.975 -1.226 1.00 91.94 324 ARG A C 1
ATOM 2679 O O . ARG A 1 324 ? -8.524 9.606 -2.038 1.00 91.94 324 ARG A O 1
ATOM 2686 N N . GLN A 1 325 ? -6.449 10.352 -1.583 1.00 92.12 325 GLN A N 1
ATOM 2687 C CA . GLN A 1 325 ? -5.997 10.278 -2.972 1.00 92.12 325 GLN A CA 1
ATOM 2688 C C . GLN A 1 325 ? -5.970 8.849 -3.499 1.00 92.12 325 GLN A C 1
ATOM 2690 O O . GLN A 1 325 ? -6.510 8.601 -4.577 1.00 92.12 325 GLN A O 1
ATOM 2695 N N . ALA A 1 326 ? -5.413 7.908 -2.736 1.00 94.94 326 ALA A N 1
ATOM 2696 C CA . ALA A 1 326 ? -5.387 6.499 -3.115 1.00 94.94 326 ALA A CA 1
ATOM 2697 C C . ALA A 1 326 ? -6.811 5.977 -3.364 1.00 94.94 326 ALA A C 1
ATOM 2699 O O . ALA A 1 326 ? -7.119 5.521 -4.462 1.00 94.94 326 ALA A O 1
ATOM 2700 N N . VAL A 1 327 ? -7.714 6.170 -2.402 1.00 94.38 327 VAL A N 1
ATOM 2701 C CA . VAL A 1 327 ? -9.111 5.716 -2.490 1.00 94.38 327 VAL A CA 1
ATOM 2702 C C . VAL A 1 327 ? -9.886 6.385 -3.632 1.00 94.38 327 VAL A C 1
ATOM 2704 O O . VAL A 1 327 ? -10.787 5.774 -4.207 1.00 94.38 327 VAL A O 1
ATOM 2707 N N . SER A 1 328 ? -9.544 7.624 -4.000 1.00 92.31 328 SER A N 1
ATOM 2708 C CA . SER A 1 328 ? -10.152 8.294 -5.160 1.00 92.31 328 SER A CA 1
ATOM 2709 C C . SER A 1 328 ? -9.772 7.648 -6.499 1.00 92.31 328 SER A C 1
ATOM 2711 O O . SER A 1 328 ? -10.533 7.740 -7.463 1.00 92.31 328 SER A O 1
ATOM 2713 N N . VAL A 1 329 ? -8.607 6.991 -6.558 1.00 92.06 329 VAL A N 1
ATOM 2714 C CA . VAL A 1 329 ? -8.139 6.234 -7.726 1.00 92.06 329 VAL A CA 1
ATOM 2715 C C . VAL A 1 329 ? -8.747 4.835 -7.728 1.00 92.06 329 VAL A C 1
ATOM 2717 O O . VAL A 1 329 ? -9.301 4.416 -8.743 1.00 92.06 329 VAL A O 1
ATOM 2720 N N . ASP A 1 330 ? -8.642 4.130 -6.602 1.00 92.19 330 ASP A N 1
ATOM 2721 C CA . ASP A 1 330 ? -9.240 2.816 -6.391 1.00 92.19 330 ASP A CA 1
ATOM 2722 C C . ASP A 1 330 ? -9.734 2.698 -4.947 1.00 92.19 330 ASP A C 1
ATOM 2724 O O . ASP A 1 330 ? -8.956 2.691 -3.996 1.00 92.19 330 ASP A O 1
ATOM 2728 N N . SER A 1 331 ? -11.054 2.619 -4.791 1.00 92.25 331 SER A N 1
ATOM 2729 C CA . SER A 1 331 ? -11.701 2.517 -3.480 1.00 92.25 331 SER A CA 1
ATOM 2730 C C . SER A 1 331 ? -11.898 1.075 -3.014 1.00 92.25 331 SER A C 1
ATOM 2732 O O . SER A 1 331 ? -12.314 0.864 -1.872 1.00 92.25 331 SER A O 1
ATOM 2734 N N . ASN A 1 332 ? -11.618 0.092 -3.872 1.00 92.81 332 ASN A N 1
ATOM 2735 C CA . ASN A 1 332 ? -11.859 -1.323 -3.619 1.00 92.81 332 ASN A CA 1
ATOM 2736 C C . ASN A 1 332 ? -10.566 -2.041 -3.202 1.00 92.81 332 ASN A C 1
ATOM 2738 O O . ASN A 1 332 ? -10.134 -2.980 -3.864 1.00 92.81 332 ASN A O 1
ATOM 2742 N N . ASN A 1 333 ? -9.962 -1.582 -2.103 1.00 91.88 333 ASN A N 1
ATOM 2743 C CA . ASN A 1 333 ? -8.792 -2.210 -1.493 1.00 91.88 333 ASN A CA 1
ATOM 2744 C C . ASN A 1 333 ? -9.014 -2.380 0.022 1.00 91.88 333 ASN A C 1
ATOM 2746 O O . ASN A 1 333 ? -8.975 -1.401 0.772 1.00 91.88 333 ASN A O 1
ATOM 2750 N N . HIS A 1 334 ? -9.271 -3.612 0.460 1.00 91.62 334 HIS A N 1
ATOM 2751 C CA . HIS A 1 334 ? -9.560 -3.974 1.845 1.00 91.62 334 HIS A CA 1
ATOM 2752 C C . HIS A 1 334 ? -8.419 -3.584 2.790 1.00 91.62 334 HIS A C 1
ATOM 2754 O O . HIS A 1 334 ? -8.657 -2.918 3.802 1.00 91.62 334 HIS A O 1
ATOM 2760 N N . THR A 1 335 ? -7.186 -3.958 2.446 1.00 90.94 335 THR A N 1
ATOM 2761 C CA . THR A 1 335 ? -5.997 -3.771 3.286 1.00 90.94 335 THR A CA 1
ATOM 2762 C C . THR A 1 335 ? -5.764 -2.305 3.634 1.00 90.94 335 THR A C 1
ATOM 2764 O O . THR A 1 335 ? -5.589 -1.971 4.803 1.00 90.94 335 THR A O 1
ATOM 2767 N N . LEU A 1 336 ? -5.813 -1.400 2.652 1.00 93.94 336 LEU A N 1
ATOM 2768 C CA . LEU A 1 336 ? -5.556 0.024 2.867 1.00 93.94 336 LEU A CA 1
ATOM 2769 C C . LEU A 1 336 ? -6.609 0.649 3.789 1.00 93.94 336 LEU A C 1
ATOM 2771 O O . LEU A 1 336 ? -6.271 1.454 4.659 1.00 93.94 336 LEU A O 1
ATOM 2775 N N . TRP A 1 337 ? -7.885 0.279 3.618 1.00 95.25 337 TRP A N 1
ATOM 2776 C CA . TRP A 1 337 ? -8.958 0.722 4.512 1.00 95.25 337 TRP A CA 1
ATOM 2777 C C . TRP A 1 337 ? -8.747 0.214 5.943 1.00 95.25 337 TRP A C 1
ATOM 2779 O O . TRP A 1 337 ? -8.931 0.986 6.887 1.00 95.25 337 TRP A O 1
ATOM 2789 N N . MET A 1 338 ? -8.335 -1.049 6.107 1.00 92.75 338 MET A N 1
ATOM 2790 C CA . MET A 1 338 ? -8.022 -1.638 7.414 1.00 92.75 338 MET A CA 1
ATOM 2791 C C . MET A 1 338 ? -6.855 -0.918 8.095 1.00 92.75 338 MET A C 1
ATOM 2793 O O . MET A 1 338 ? -7.000 -0.480 9.237 1.00 92.75 338 MET A O 1
ATOM 2797 N N . GLU A 1 339 ? -5.733 -0.729 7.397 1.00 93.06 339 GLU A N 1
ATOM 2798 C CA . GLU A 1 339 ? -4.550 -0.051 7.942 1.00 93.06 339 GLU A CA 1
ATOM 2799 C C . GLU A 1 339 ? -4.857 1.410 8.315 1.00 93.06 339 GLU A C 1
ATOM 2801 O O . GLU A 1 339 ? -4.468 1.884 9.387 1.00 93.06 339 GLU A O 1
ATOM 2806 N N . TYR A 1 340 ? -5.632 2.125 7.489 1.00 96.00 340 TYR A N 1
ATOM 2807 C CA . TYR A 1 340 ? -6.061 3.490 7.805 1.00 96.00 340 TYR A CA 1
ATOM 2808 C C . TYR A 1 340 ? -6.957 3.556 9.048 1.00 96.00 340 TYR A C 1
ATOM 2810 O O . TYR A 1 340 ? -6.796 4.444 9.901 1.00 96.00 340 TYR A O 1
ATOM 2818 N N . ALA A 1 341 ? -7.887 2.608 9.182 1.00 95.69 341 ALA A N 1
ATOM 2819 C CA . ALA A 1 341 ? -8.748 2.499 10.351 1.00 95.69 341 ALA A CA 1
ATOM 2820 C C . ALA A 1 341 ? -7.941 2.169 11.619 1.00 95.69 341 ALA A C 1
ATOM 2822 O O . ALA A 1 341 ? -8.190 2.739 12.686 1.00 95.69 341 ALA A O 1
ATOM 2823 N N . GLU A 1 342 ? -6.953 1.282 11.512 1.00 94.00 342 GLU A N 1
ATOM 2824 C CA . GLU A 1 342 ? -6.055 0.904 12.602 1.00 94.00 342 GLU A CA 1
ATOM 2825 C C . GLU A 1 342 ? -5.201 2.081 13.079 1.00 94.00 342 GLU A C 1
ATOM 2827 O O . GLU A 1 342 ? -5.230 2.413 14.269 1.00 94.00 342 GLU A O 1
ATOM 2832 N N . ILE A 1 343 ? -4.514 2.775 12.172 1.00 94.62 343 ILE A N 1
ATOM 2833 C CA . ILE A 1 343 ? -3.685 3.935 12.519 1.00 94.62 343 ILE A CA 1
ATOM 2834 C C . ILE A 1 343 ? -4.511 5.066 13.135 1.00 94.62 343 ILE A C 1
ATOM 2836 O O . ILE A 1 343 ? -4.092 5.693 14.115 1.00 94.62 343 ILE A O 1
ATOM 2840 N N . THR A 1 344 ? -5.718 5.309 12.626 1.00 94.69 344 THR A N 1
ATOM 2841 C CA . THR A 1 344 ? -6.619 6.308 13.217 1.00 94.69 344 THR A CA 1
ATOM 2842 C C . THR A 1 344 ? -7.069 5.889 14.623 1.00 94.69 344 THR A C 1
ATOM 2844 O O . THR A 1 344 ? -7.140 6.721 15.536 1.00 94.69 344 THR A O 1
ATOM 2847 N N . TYR A 1 345 ? -7.295 4.592 14.853 1.00 95.12 345 TYR A N 1
ATOM 2848 C CA . TYR A 1 345 ? -7.626 4.060 16.177 1.00 95.12 345 TYR A CA 1
ATOM 2849 C C . TYR A 1 345 ? -6.436 4.138 17.151 1.00 95.12 345 TYR A C 1
ATOM 2851 O O . TYR A 1 345 ? -6.616 4.408 18.349 1.00 95.12 345 TYR A O 1
ATOM 2859 N N . ILE A 1 346 ? -5.215 3.933 16.656 1.00 93.88 346 ILE A N 1
ATOM 2860 C CA . ILE A 1 346 ? -3.971 4.111 17.410 1.00 93.88 346 ILE A CA 1
ATOM 2861 C C . ILE A 1 346 ? -3.837 5.571 17.857 1.00 93.88 346 ILE A C 1
ATOM 2863 O O . ILE A 1 346 ? -3.670 5.817 19.056 1.00 93.88 346 ILE A O 1
ATOM 2867 N N . LEU A 1 347 ? -4.043 6.539 16.957 1.00 93.00 347 LEU A N 1
ATOM 2868 C CA . LEU A 1 347 ? -4.059 7.964 17.307 1.00 93.00 347 LEU A CA 1
ATOM 2869 C C . LEU A 1 347 ? -5.141 8.287 18.352 1.00 93.00 347 LEU A C 1
ATOM 2871 O O . LEU A 1 347 ? -4.882 8.991 19.331 1.00 93.00 347 LEU A O 1
ATOM 2875 N N . GLN A 1 348 ? -6.347 7.735 18.202 1.00 93.25 348 GLN A N 1
ATOM 2876 C CA . GLN A 1 348 ? -7.430 7.892 19.180 1.00 93.25 348 GLN A CA 1
ATOM 2877 C C . GLN A 1 348 ? -7.019 7.382 20.572 1.00 93.25 348 GLN A C 1
ATOM 2879 O O . GLN A 1 348 ? -7.307 8.007 21.605 1.00 93.25 348 GLN A O 1
ATOM 2884 N N . SER A 1 349 ? -6.344 6.234 20.614 1.00 91.75 349 SER A N 1
ATOM 2885 C CA . SER A 1 349 ? -5.853 5.627 21.850 1.00 91.75 349 SER A CA 1
ATOM 2886 C C . SER A 1 349 ? -4.720 6.454 22.469 1.00 91.75 349 SER A C 1
ATOM 2888 O O . SER A 1 349 ? -4.750 6.691 23.678 1.00 91.75 349 SER A O 1
ATOM 2890 N N . TYR A 1 350 ? -3.811 6.995 21.655 1.00 92.19 350 TYR A N 1
ATOM 2891 C CA . TYR A 1 350 ? -2.771 7.938 22.077 1.00 92.19 350 TYR A CA 1
ATOM 2892 C C . TYR A 1 350 ? -3.365 9.212 22.699 1.00 92.19 350 TYR A C 1
ATOM 2894 O O . TYR A 1 350 ? -3.020 9.582 23.823 1.00 92.19 350 TYR A O 1
ATOM 2902 N N . CYS A 1 351 ? -4.372 9.809 22.053 1.00 91.19 351 CYS A N 1
ATOM 2903 C CA . CYS A 1 351 ? -5.114 10.951 22.601 1.00 91.19 351 CYS A CA 1
ATOM 2904 C C . CYS A 1 351 ? -5.817 10.612 23.924 1.00 91.19 351 CYS A C 1
ATOM 2906 O O . CYS A 1 351 ? -6.006 11.471 24.781 1.00 91.19 351 CYS A O 1
ATOM 2908 N N . SER A 1 352 ? -6.228 9.354 24.113 1.00 90.50 352 SER A N 1
ATOM 2909 C CA . SER A 1 352 ? -6.841 8.905 25.368 1.00 90.50 352 SER A CA 1
ATOM 2910 C C . SER A 1 352 ? -5.821 8.750 26.499 1.00 90.50 352 SER A C 1
ATOM 2912 O O . SER A 1 352 ? -6.183 9.008 27.647 1.00 90.50 352 SER A O 1
ATOM 2914 N N . LYS A 1 353 ? -4.576 8.361 26.187 1.00 91.19 353 LYS A N 1
ATOM 2915 C CA . LYS A 1 353 ? -3.452 8.297 27.139 1.00 91.19 353 LYS A CA 1
ATOM 2916 C C . LYS A 1 353 ? -3.061 9.699 27.619 1.00 91.19 353 LYS A C 1
ATOM 2918 O O . LYS A 1 353 ? -2.919 9.906 28.819 1.00 91.19 353 LYS A O 1
ATOM 2923 N N . TYR A 1 354 ? -2.973 10.669 26.707 1.00 91.31 354 TYR A N 1
ATOM 2924 C CA . TYR A 1 354 ? -2.580 12.055 27.000 1.00 91.31 354 TYR A CA 1
ATOM 2925 C C . TYR A 1 354 ? -3.764 13.027 26.961 1.00 91.31 354 TYR A C 1
ATOM 2927 O O . TYR A 1 354 ? -3.686 14.088 26.344 1.00 91.31 354 TYR A O 1
ATOM 2935 N N . LYS A 1 355 ? -4.872 12.664 27.619 1.00 88.19 355 LYS A N 1
ATOM 2936 C CA . LYS A 1 355 ? -6.157 13.376 27.523 1.00 88.19 355 LYS A CA 1
ATOM 2937 C C . LYS A 1 355 ? -6.032 14.892 27.723 1.00 88.19 355 LYS A C 1
ATOM 2939 O O . LYS A 1 355 ? -6.578 15.651 26.927 1.00 88.19 355 LYS A O 1
ATOM 2944 N N . ASP A 1 356 ? -5.302 15.316 28.750 1.00 89.94 356 ASP A N 1
ATOM 2945 C CA . ASP A 1 356 ? -5.196 16.733 29.110 1.00 89.94 356 ASP A CA 1
ATOM 2946 C C . ASP A 1 356 ? -4.432 17.542 28.050 1.00 89.94 356 ASP A C 1
ATOM 2948 O O . ASP A 1 356 ? -4.802 18.672 27.767 1.00 89.94 356 ASP A O 1
ATOM 2952 N N . LYS A 1 357 ? -3.421 16.942 27.402 1.00 90.00 357 LYS A N 1
ATOM 2953 C CA . LYS A 1 357 ? -2.608 17.591 26.355 1.00 90.00 357 LYS A CA 1
ATOM 2954 C C . LYS A 1 357 ? -3.241 17.504 24.962 1.00 90.00 357 LYS A C 1
ATOM 2956 O O . LYS A 1 357 ? -3.068 18.394 24.140 1.00 90.00 357 LYS A O 1
ATOM 2961 N N . ALA A 1 358 ? -3.962 16.420 24.678 1.00 87.38 358 ALA A N 1
ATOM 2962 C CA . ALA A 1 358 ? -4.549 16.167 23.364 1.00 87.38 358 ALA A CA 1
ATOM 2963 C C . ALA A 1 358 ? -5.819 16.992 23.093 1.00 87.38 358 ALA A C 1
ATOM 2965 O O . ALA A 1 358 ? -6.204 17.141 21.935 1.00 87.38 358 ALA A O 1
ATOM 2966 N N . THR A 1 359 ? -6.467 17.521 24.138 1.00 85.75 359 THR A N 1
ATOM 2967 C CA . THR A 1 359 ? -7.742 18.256 24.023 1.00 85.75 359 THR A CA 1
ATOM 2968 C C . THR A 1 359 ? -7.621 19.506 23.143 1.00 85.75 359 THR A C 1
ATOM 2970 O O . THR A 1 359 ? -8.564 19.821 22.423 1.00 85.75 359 THR A O 1
ATOM 2973 N N . ASP A 1 360 ? -6.454 20.154 23.125 1.00 85.25 360 ASP A N 1
ATOM 2974 C CA . ASP A 1 360 ? -6.199 21.345 22.301 1.00 85.25 360 ASP A CA 1
ATOM 2975 C C . ASP A 1 360 ? -6.162 21.043 20.791 1.00 85.25 360 ASP A C 1
ATOM 2977 O O . ASP A 1 360 ? -6.371 21.935 19.972 1.00 85.25 360 ASP A O 1
ATOM 2981 N N . TYR A 1 361 ? -5.916 19.784 20.415 1.00 84.06 361 TYR A N 1
ATOM 2982 C CA . TYR A 1 361 ? -5.740 19.355 19.023 1.00 84.06 361 TYR A CA 1
ATOM 2983 C C . TYR A 1 361 ? -6.922 18.533 18.512 1.00 84.06 361 TYR A C 1
ATOM 2985 O O . TYR A 1 361 ? -7.340 18.682 17.365 1.00 84.06 361 TYR A O 1
ATOM 2993 N N . VAL A 1 362 ? -7.483 17.674 19.367 1.00 83.06 362 VAL A N 1
ATOM 2994 C CA . VAL A 1 362 ? -8.666 16.858 19.068 1.00 83.06 362 VAL A CA 1
ATOM 2995 C C . VAL A 1 362 ? -9.685 17.047 20.196 1.00 83.06 362 VAL A C 1
ATOM 2997 O O . VAL A 1 362 ? -9.758 16.216 21.111 1.00 83.06 362 VAL A O 1
ATOM 3000 N N . PRO A 1 363 ? -10.481 18.136 20.150 1.00 72.31 363 PRO A N 1
ATOM 3001 C CA . PRO A 1 363 ? -11.454 18.440 21.198 1.00 72.31 363 PRO A CA 1
ATOM 3002 C C . PRO A 1 363 ? -12.538 17.361 21.307 1.00 72.31 363 PRO A C 1
ATOM 3004 O O . PRO A 1 363 ? -12.871 16.902 22.402 1.00 72.31 363 PRO A O 1
ATOM 3007 N N . ASP A 1 364 ? -13.050 16.903 20.159 1.00 81.88 364 ASP A N 1
ATOM 3008 C CA . ASP A 1 364 ? -13.991 15.791 20.084 1.00 81.88 364 ASP A CA 1
ATOM 3009 C C . ASP A 1 364 ? -13.285 14.504 19.651 1.00 81.88 364 ASP A C 1
ATOM 3011 O O . ASP A 1 364 ? -12.999 14.266 18.482 1.00 81.88 364 ASP A O 1
ATOM 3015 N N . ARG A 1 365 ? -13.037 13.619 20.614 1.00 78.75 365 ARG A N 1
ATOM 3016 C CA . ARG A 1 365 ? -12.399 12.318 20.360 1.00 78.75 365 ARG A CA 1
ATOM 3017 C C . ARG A 1 365 ? -13.337 11.306 19.702 1.00 78.75 365 ARG A C 1
ATOM 3019 O O . ARG A 1 365 ? -12.853 10.284 19.213 1.00 78.75 365 ARG A O 1
ATOM 3026 N N . SER A 1 366 ? -14.651 11.544 19.721 1.00 86.69 366 SER A N 1
ATOM 3027 C CA . SER A 1 366 ? -15.613 10.680 19.032 1.00 86.69 366 SER A CA 1
ATOM 3028 C C . SER A 1 366 ? -15.479 10.799 17.514 1.00 86.69 366 SER A C 1
ATOM 3030 O O . SER A 1 366 ? -15.684 9.811 16.816 1.00 86.69 366 SER A O 1
ATOM 3032 N N . PHE A 1 367 ? -14.996 11.945 17.023 1.00 88.12 367 PHE A N 1
ATOM 3033 C CA . PHE A 1 367 ? -14.643 12.162 15.622 1.00 88.12 367 PHE A CA 1
ATOM 3034 C C . PHE A 1 367 ? -13.688 11.089 15.081 1.00 88.12 367 PHE A C 1
ATOM 3036 O O . PHE A 1 367 ? -14.011 10.419 14.105 1.00 88.12 367 PHE A O 1
ATOM 3043 N N . LEU A 1 368 ? -12.560 10.845 15.762 1.00 91.12 368 LEU A N 1
ATOM 3044 C CA . LEU A 1 368 ? -11.599 9.814 15.345 1.00 91.12 368 LEU A CA 1
ATOM 3045 C C . LEU A 1 368 ? -12.217 8.410 15.365 1.00 91.12 368 LEU A C 1
ATOM 3047 O O . LEU A 1 368 ? -11.934 7.602 14.486 1.00 91.12 368 LEU A O 1
ATOM 3051 N N . LEU A 1 369 ? -13.079 8.114 16.346 1.00 93.50 369 LEU A N 1
ATOM 3052 C CA . LEU A 1 369 ? -13.785 6.830 16.416 1.00 93.50 369 LEU A CA 1
ATOM 3053 C C . LEU A 1 369 ? -14.781 6.652 15.264 1.00 93.50 369 LEU A C 1
ATOM 3055 O O . LEU A 1 369 ? -14.905 5.541 14.757 1.00 93.50 369 LEU A O 1
ATOM 3059 N N . ASN A 1 370 ? -15.459 7.721 14.840 1.00 92.94 370 ASN A N 1
ATOM 3060 C CA . ASN A 1 370 ? -16.361 7.687 13.690 1.00 92.94 370 ASN A CA 1
ATOM 3061 C C . ASN A 1 370 ? -15.589 7.467 12.383 1.00 92.94 370 ASN A C 1
ATOM 3063 O O . ASN A 1 370 ? -15.994 6.610 11.607 1.00 92.94 370 ASN A O 1
ATOM 3067 N N . ILE A 1 371 ? -14.433 8.121 12.197 1.00 92.38 371 ILE A N 1
ATOM 3068 C CA . ILE A 1 371 ? -13.549 7.847 11.047 1.00 92.38 371 ILE A CA 1
ATOM 3069 C C . ILE A 1 371 ? -13.127 6.374 11.030 1.00 92.38 371 ILE A C 1
ATOM 3071 O O . ILE A 1 371 ? -13.227 5.718 9.998 1.00 92.38 371 ILE A O 1
ATOM 3075 N N . CYS A 1 372 ? -12.693 5.831 12.175 1.00 94.25 372 CYS A N 1
ATOM 3076 C CA . CYS A 1 372 ? -12.329 4.413 12.266 1.00 94.25 372 CYS A CA 1
ATOM 3077 C C . CYS A 1 372 ? -13.502 3.519 11.861 1.00 94.25 372 CYS A C 1
ATOM 3079 O O . CYS A 1 372 ? -13.325 2.576 11.098 1.00 94.25 372 CYS A O 1
ATOM 3081 N N . LYS A 1 373 ? -14.699 3.816 12.383 1.00 95.31 373 LYS A N 1
ATOM 3082 C CA . LYS A 1 373 ? -15.915 3.053 12.108 1.00 95.31 373 LYS A CA 1
ATOM 3083 C C . LYS A 1 373 ? -16.225 3.030 10.611 1.00 95.31 373 LYS A C 1
ATOM 3085 O O . LYS A 1 373 ? -16.404 1.953 10.053 1.00 95.31 373 LYS A O 1
ATOM 3090 N N . GLU A 1 374 ? -16.248 4.197 9.974 1.00 95.12 374 GLU A N 1
ATOM 3091 C CA . GLU A 1 374 ? -16.507 4.327 8.539 1.00 95.12 374 GLU A CA 1
ATOM 3092 C C . GLU A 1 374 ? -15.455 3.584 7.712 1.00 95.12 374 GLU A C 1
ATOM 3094 O O . GLU A 1 374 ? -15.805 2.860 6.783 1.00 95.12 374 GLU A O 1
ATOM 3099 N N . ALA A 1 375 ? -14.175 3.701 8.074 1.00 95.25 375 ALA A N 1
ATOM 3100 C CA . ALA A 1 375 ? -13.092 3.022 7.373 1.00 95.25 375 ALA A CA 1
ATOM 3101 C C . ALA A 1 375 ? -13.184 1.489 7.487 1.00 95.25 375 ALA A C 1
ATOM 3103 O O . ALA A 1 375 ? -13.064 0.800 6.477 1.00 95.25 375 ALA A O 1
ATOM 3104 N N . TYR A 1 376 ? -13.490 0.946 8.672 1.00 95.38 376 TYR A N 1
ATOM 3105 C CA . TYR A 1 376 ? -13.738 -0.492 8.841 1.00 95.38 376 TYR A CA 1
ATOM 3106 C C . TYR A 1 376 ? -14.977 -0.961 8.066 1.00 95.38 376 TYR A C 1
ATOM 3108 O O . TYR A 1 376 ? -14.956 -2.025 7.450 1.00 95.38 376 TYR A O 1
ATOM 3116 N N . GLU A 1 377 ? -16.068 -0.189 8.072 1.00 94.62 377 GLU A N 1
ATOM 3117 C CA . GLU A 1 377 ? -17.268 -0.505 7.285 1.00 94.62 377 GLU A CA 1
ATOM 3118 C C . GLU A 1 377 ? -16.968 -0.520 5.780 1.00 94.62 377 GLU A C 1
ATOM 3120 O O . GLU A 1 377 ? -17.437 -1.415 5.075 1.00 94.62 377 GLU A O 1
ATOM 3125 N N . LYS A 1 378 ? -16.141 0.418 5.298 1.00 94.69 378 LYS A N 1
ATOM 3126 C CA . LYS A 1 378 ? -15.651 0.440 3.914 1.00 94.69 378 LYS A CA 1
ATOM 3127 C C . LYS A 1 378 ? -14.765 -0.761 3.598 1.00 94.69 378 LYS A C 1
ATOM 3129 O O . LYS A 1 378 ? -15.021 -1.418 2.594 1.00 94.69 378 LYS A O 1
ATOM 3134 N N . ALA A 1 379 ? -13.820 -1.108 4.471 1.00 92.81 379 ALA A N 1
ATOM 3135 C CA . ALA A 1 379 ? -12.995 -2.305 4.313 1.00 92.81 379 ALA A CA 1
ATOM 3136 C C . ALA A 1 379 ? -13.850 -3.573 4.174 1.00 92.81 379 ALA A C 1
ATOM 3138 O O . ALA A 1 379 ? -13.554 -4.451 3.366 1.00 92.81 379 ALA A O 1
ATOM 3139 N N . ASN A 1 380 ? -14.931 -3.682 4.951 1.00 90.00 380 ASN A N 1
ATOM 3140 C CA . ASN A 1 380 ? -15.760 -4.881 4.962 1.00 90.00 380 ASN A CA 1
ATOM 3141 C C . ASN A 1 380 ? -16.553 -5.091 3.657 1.00 90.00 380 ASN A C 1
ATOM 3143 O O . ASN A 1 380 ? -16.807 -6.238 3.289 1.00 90.00 380 ASN A O 1
ATOM 3147 N N . ILE A 1 381 ? -16.923 -4.010 2.957 1.00 91.06 381 ILE A N 1
ATOM 3148 C CA . ILE A 1 381 ? -17.654 -4.078 1.678 1.00 91.06 381 ILE A CA 1
ATOM 3149 C C . ILE A 1 381 ? -16.743 -4.215 0.453 1.00 91.06 381 ILE A C 1
ATOM 3151 O O . ILE A 1 381 ? -17.259 -4.420 -0.647 1.00 91.06 381 ILE A O 1
ATOM 3155 N N . CYS A 1 382 ? -15.423 -4.079 0.614 1.00 90.19 382 CYS A N 1
ATOM 3156 C CA . CYS A 1 382 ? -14.483 -4.308 -0.477 1.00 90.19 382 CYS A CA 1
ATOM 3157 C C . CYS A 1 382 ? -14.593 -5.757 -0.986 1.00 90.19 382 CYS A C 1
ATOM 3159 O O . CYS A 1 382 ? -14.830 -6.699 -0.225 1.00 90.19 382 CYS A O 1
ATOM 3161 N N . THR A 1 383 ? -14.490 -5.891 -2.306 1.00 83.94 383 THR A N 1
ATOM 3162 C CA . THR A 1 383 ? -14.683 -7.134 -3.076 1.00 83.94 383 THR A CA 1
ATOM 3163 C C . THR A 1 383 ? -13.381 -7.674 -3.656 1.00 83.94 383 THR A C 1
ATOM 3165 O O . THR A 1 383 ? -13.398 -8.622 -4.439 1.00 83.94 383 THR A O 1
ATOM 3168 N N . ASP A 1 384 ? -12.255 -7.044 -3.330 1.00 79.06 384 ASP A N 1
ATOM 3169 C CA . ASP A 1 384 ? -10.948 -7.600 -3.630 1.00 79.06 384 ASP A CA 1
ATOM 3170 C C . ASP A 1 384 ? -10.812 -8.979 -2.974 1.00 79.06 384 ASP A C 1
ATOM 3172 O O . ASP A 1 384 ? -11.240 -9.209 -1.844 1.00 79.06 384 ASP A O 1
ATOM 3176 N N . ASN A 1 385 ? -10.271 -9.932 -3.737 1.00 62.56 385 ASN A N 1
ATOM 3177 C CA . ASN A 1 385 ? -10.057 -11.304 -3.287 1.00 62.56 385 ASN A CA 1
ATOM 3178 C C . ASN A 1 385 ? -8.860 -11.349 -2.327 1.00 62.56 385 ASN A C 1
ATOM 3180 O O . ASN A 1 385 ? -7.831 -11.949 -2.643 1.00 62.56 385 ASN A O 1
ATOM 3184 N N . ASP A 1 386 ? -8.975 -10.694 -1.173 1.00 66.31 386 ASP A N 1
ATOM 3185 C CA . ASP A 1 386 ? -8.022 -10.883 -0.093 1.00 66.31 386 ASP A CA 1
ATOM 3186 C C . ASP A 1 386 ? -8.302 -12.238 0.566 1.00 66.31 386 ASP A C 1
ATOM 3188 O O . ASP A 1 386 ? -9.164 -12.384 1.433 1.00 66.31 386 ASP A O 1
ATOM 3192 N N . GLU A 1 387 ? -7.563 -13.261 0.131 1.00 60.72 387 GLU A N 1
ATOM 3193 C CA . GLU A 1 387 ? -7.576 -14.596 0.742 1.00 60.72 387 GLU A CA 1
ATOM 3194 C C . GLU A 1 387 ? -7.206 -14.560 2.241 1.00 60.72 387 GLU A C 1
ATOM 3196 O O . GLU A 1 387 ? -7.429 -15.542 2.955 1.00 60.72 387 GLU A O 1
ATOM 3201 N N . ASN A 1 388 ? -6.651 -13.444 2.731 1.00 62.75 388 ASN A N 1
ATOM 3202 C CA . ASN A 1 388 ? -6.320 -13.216 4.132 1.00 62.75 388 ASN A CA 1
ATOM 3203 C C . ASN A 1 388 ? -7.331 -12.334 4.869 1.00 62.75 388 ASN A C 1
ATOM 3205 O O . ASN A 1 388 ? -7.029 -11.958 6.000 1.00 62.75 388 ASN A O 1
ATOM 3209 N N . LYS A 1 389 ? -8.508 -12.035 4.303 1.00 70.44 389 LYS A N 1
ATOM 3210 C CA . LYS A 1 389 ? -9.536 -11.245 4.991 1.00 70.44 389 LYS A CA 1
ATOM 3211 C C . LYS A 1 389 ? -9.873 -11.872 6.347 1.00 70.44 389 LYS A C 1
ATOM 3213 O O . LYS A 1 389 ? -10.465 -12.946 6.452 1.00 70.44 389 LYS A O 1
ATOM 3218 N N . GLU A 1 390 ? -9.451 -11.204 7.414 1.00 77.19 390 GLU A N 1
ATOM 3219 C CA . GLU A 1 390 ? -9.653 -11.666 8.781 1.00 77.19 390 GLU A CA 1
ATOM 3220 C C . GLU A 1 390 ? -10.978 -11.114 9.315 1.00 77.19 390 GLU A C 1
ATOM 3222 O O . GLU A 1 390 ? -11.004 -10.131 10.055 1.00 77.19 390 GLU A O 1
ATOM 3227 N N . ASP A 1 391 ? -12.096 -11.750 8.954 1.00 84.25 391 ASP A N 1
ATOM 3228 C CA . ASP A 1 391 ? -13.447 -11.289 9.326 1.00 84.25 391 ASP A CA 1
ATOM 3229 C C . ASP A 1 391 ? -13.620 -11.082 10.848 1.00 84.25 391 ASP A C 1
ATOM 3231 O O . ASP A 1 391 ? -14.314 -10.166 11.303 1.00 84.25 391 ASP A O 1
ATOM 3235 N N . TRP A 1 392 ? -12.919 -11.881 11.659 1.00 91.31 392 TRP A N 1
ATOM 3236 C CA . TRP A 1 392 ? -12.892 -11.733 13.116 1.00 91.31 392 TRP A CA 1
ATOM 3237 C C . TRP A 1 392 ? -12.246 -10.409 13.568 1.00 91.31 392 TRP A C 1
ATOM 3239 O O . TRP A 1 392 ? -12.687 -9.822 14.559 1.00 91.31 392 TRP A O 1
ATOM 3249 N N . THR A 1 393 ? -11.238 -9.910 12.845 1.00 91.06 393 THR A N 1
ATOM 3250 C CA . THR A 1 393 ? -10.515 -8.665 13.152 1.00 91.06 393 THR A CA 1
ATOM 3251 C C . THR A 1 393 ? -11.428 -7.459 12.967 1.00 91.06 393 THR A C 1
ATOM 3253 O O . THR A 1 393 ? -11.468 -6.579 13.832 1.00 91.06 393 THR A O 1
ATOM 3256 N N . TYR A 1 394 ? -12.231 -7.448 11.899 1.00 92.12 394 TYR A N 1
ATOM 3257 C CA . TYR A 1 394 ? -13.258 -6.427 11.685 1.00 92.12 394 TYR A CA 1
ATOM 3258 C C . TYR A 1 394 ? -14.256 -6.386 12.853 1.00 92.12 394 TYR A C 1
ATOM 3260 O O . TYR A 1 394 ? -14.461 -5.329 13.459 1.00 92.12 394 TYR A O 1
ATOM 3268 N N . LEU A 1 395 ? -14.835 -7.535 13.225 1.00 94.50 395 LEU A N 1
ATOM 3269 C CA . LEU A 1 395 ? -15.800 -7.617 14.329 1.00 94.50 395 LEU A CA 1
ATOM 3270 C C . LEU A 1 395 ? -15.193 -7.156 15.658 1.00 94.50 395 LEU A C 1
ATOM 3272 O O . LEU A 1 395 ? -15.811 -6.370 16.385 1.00 94.50 395 LEU A O 1
ATOM 3276 N N . TYR A 1 396 ? -13.965 -7.588 15.945 1.00 95.06 396 TYR A N 1
ATOM 3277 C CA . TYR A 1 396 ? -13.221 -7.185 17.132 1.00 95.06 396 TYR A CA 1
ATOM 3278 C C . TYR A 1 396 ? -13.020 -5.666 17.200 1.00 95.06 396 TYR A C 1
ATOM 3280 O O . TYR A 1 396 ? -13.290 -5.041 18.233 1.00 95.06 396 TYR A O 1
ATOM 3288 N N . MET A 1 397 ? -12.569 -5.048 16.108 1.00 95.12 397 MET A N 1
ATOM 3289 C CA . MET A 1 397 ? -12.311 -3.610 16.080 1.00 95.12 397 MET A CA 1
ATOM 3290 C C . MET A 1 397 ? -13.603 -2.793 16.151 1.00 95.12 397 MET A C 1
ATOM 3292 O O . MET A 1 397 ? -13.669 -1.831 16.924 1.00 95.12 397 MET A O 1
ATOM 3296 N N . MET A 1 398 ? -14.664 -3.222 15.464 1.00 95.25 398 MET A N 1
ATOM 3297 C CA . MET A 1 398 ? -15.988 -2.601 15.562 1.00 95.25 398 MET A CA 1
ATOM 3298 C C . MET A 1 398 ? -16.553 -2.660 16.986 1.00 95.25 398 MET A C 1
ATOM 3300 O O . MET A 1 398 ? -17.075 -1.658 17.478 1.00 95.25 398 MET A O 1
ATOM 3304 N N . ALA A 1 399 ? -16.393 -3.786 17.689 1.00 95.12 399 ALA A N 1
ATOM 3305 C CA . ALA A 1 399 ? -16.816 -3.922 19.083 1.00 95.12 399 ALA A CA 1
ATOM 3306 C C . ALA A 1 399 ? -16.108 -2.912 20.005 1.00 95.12 399 ALA A C 1
ATOM 3308 O O . ALA A 1 399 ? -16.762 -2.226 20.795 1.00 95.12 399 ALA A O 1
ATOM 3309 N N . LYS A 1 400 ? -14.784 -2.747 19.864 1.00 94.31 400 LYS A N 1
ATOM 3310 C CA . LYS A 1 400 ? -14.005 -1.762 20.644 1.00 94.31 400 LYS A CA 1
ATOM 3311 C C . LYS A 1 400 ? -14.451 -0.332 20.372 1.00 94.31 400 LYS A C 1
ATOM 3313 O O . LYS A 1 400 ? -14.500 0.482 21.297 1.00 94.31 400 LYS A O 1
ATOM 3318 N N . ILE A 1 401 ? -14.724 -0.011 19.109 1.00 94.81 401 ILE A N 1
ATOM 3319 C CA . ILE A 1 401 ? -15.172 1.321 18.699 1.00 94.81 401 ILE A CA 1
ATOM 3320 C C . ILE A 1 401 ? -16.550 1.613 19.297 1.00 94.81 401 ILE A C 1
ATOM 3322 O O . ILE A 1 401 ? -16.719 2.645 19.948 1.00 94.81 401 ILE A O 1
ATOM 3326 N 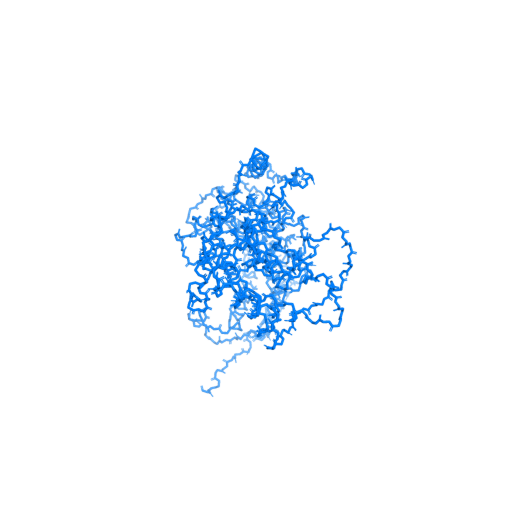N . GLU A 1 402 ? -17.505 0.691 19.160 1.00 93.88 402 GLU A N 1
ATOM 3327 C CA . GLU A 1 402 ? -18.852 0.827 19.727 1.00 93.88 402 GLU A CA 1
ATOM 3328 C C . GLU A 1 402 ? -18.832 0.963 21.253 1.00 93.88 402 GLU A C 1
ATOM 3330 O O . GLU A 1 402 ? -19.512 1.836 21.796 1.00 93.88 402 GLU A O 1
ATOM 3335 N N . GLU A 1 403 ? -18.007 0.173 21.947 1.00 91.94 403 GLU A N 1
ATOM 3336 C CA . GLU A 1 403 ? -17.845 0.255 23.403 1.00 91.94 403 GLU A CA 1
ATOM 3337 C C . GLU A 1 403 ? -17.336 1.641 23.841 1.00 91.94 403 GLU A C 1
ATOM 3339 O O . GLU A 1 403 ? -17.785 2.201 24.849 1.00 91.94 403 GLU A O 1
ATOM 3344 N N . LYS A 1 404 ? -16.401 2.226 23.078 1.00 91.00 404 LYS A N 1
ATOM 3345 C CA . LYS A 1 404 ? -15.861 3.561 23.363 1.00 91.00 404 LYS A CA 1
ATOM 3346 C C . LYS A 1 404 ? -16.842 4.683 23.022 1.00 91.00 404 LYS A C 1
ATOM 3348 O O . LYS A 1 404 ? -16.895 5.650 23.786 1.00 91.00 404 LYS A O 1
ATOM 3353 N N . LEU A 1 405 ? -17.585 4.562 21.919 1.00 91.00 405 LEU A N 1
ATOM 3354 C CA . LEU A 1 405 ? -18.589 5.536 21.477 1.00 91.00 405 LEU A CA 1
ATOM 3355 C C . LEU A 1 405 ? -19.801 5.561 22.409 1.00 91.00 405 LEU A C 1
ATOM 3357 O O . LEU A 1 405 ? -20.269 6.635 22.782 1.00 91.00 405 LEU A O 1
ATOM 3361 N N . ASN A 1 406 ? -20.304 4.390 22.806 1.00 87.31 406 ASN A N 1
ATOM 3362 C CA . ASN A 1 406 ? -21.475 4.281 23.665 1.00 87.31 406 ASN A CA 1
ATOM 3363 C C . ASN A 1 406 ? -21.257 3.304 24.819 1.00 87.31 406 ASN A C 1
ATOM 3365 O O . ASN A 1 406 ? -21.683 2.151 24.819 1.00 87.31 406 ASN A O 1
ATOM 3369 N N . ARG A 1 407 ? -20.684 3.859 25.880 1.00 82.06 407 ARG A N 1
ATOM 3370 C CA . ARG A 1 407 ? -20.387 3.184 27.144 1.00 82.06 407 ARG A CA 1
ATOM 3371 C C . ARG A 1 407 ? -21.596 2.594 27.874 1.00 82.06 407 ARG A C 1
ATOM 3373 O O . ARG A 1 407 ? -21.391 1.779 28.772 1.00 82.06 407 ARG A O 1
ATOM 3380 N N . ASN A 1 408 ? -22.810 3.004 27.506 1.00 81.38 408 ASN A N 1
ATOM 3381 C CA . ASN A 1 408 ? -24.053 2.567 28.139 1.00 81.38 408 ASN A CA 1
ATOM 3382 C C . ASN A 1 408 ? -24.732 1.421 27.367 1.00 81.38 408 ASN A C 1
ATOM 3384 O O . ASN A 1 408 ? -25.636 0.781 27.902 1.00 81.38 408 ASN A O 1
ATOM 3388 N N . LYS A 1 409 ? -24.301 1.131 26.129 1.00 86.00 409 LYS A N 1
ATOM 3389 C CA . LYS A 1 409 ? -24.867 0.081 25.266 1.00 86.00 409 LYS A CA 1
ATOM 3390 C C . LYS A 1 409 ? -23.867 -1.053 25.048 1.00 86.00 409 LYS A C 1
ATOM 3392 O O . LYS A 1 409 ? -23.227 -1.135 24.006 1.00 86.00 409 LYS A O 1
ATOM 3397 N N . LEU A 1 410 ? -23.761 -1.946 26.031 1.00 90.00 410 LEU A N 1
ATOM 3398 C CA . LEU A 1 410 ? -22.769 -3.024 26.009 1.00 90.00 410 LEU A CA 1
ATOM 3399 C C . LEU A 1 410 ? -23.187 -4.262 25.178 1.00 90.00 410 LEU A C 1
ATOM 3401 O O . LEU A 1 410 ? -22.323 -4.986 24.701 1.00 90.00 410 LEU A O 1
ATOM 3405 N N . SER A 1 411 ? -24.485 -4.482 24.937 1.00 90.75 411 SER A N 1
ATOM 3406 C CA . SER A 1 411 ? -25.009 -5.673 24.236 1.00 90.75 411 SER A CA 1
ATOM 3407 C C . SER A 1 411 ? -24.395 -5.914 22.858 1.00 90.75 411 SER A C 1
ATOM 3409 O O . SER A 1 411 ? -23.953 -7.013 22.541 1.00 90.75 411 SER A O 1
ATOM 3411 N N . SER A 1 412 ? -24.374 -4.864 22.031 1.00 92.94 412 SER A N 1
ATOM 3412 C CA . SER A 1 412 ? -23.899 -4.939 20.647 1.00 92.94 412 SER A CA 1
ATOM 3413 C C . SER A 1 412 ? -22.394 -5.247 20.572 1.00 92.94 412 SER A C 1
ATOM 3415 O O . SER A 1 412 ? -22.034 -6.187 19.862 1.00 92.94 412 SER A O 1
ATOM 3417 N N . PRO A 1 413 ? -21.519 -4.556 21.335 1.00 94.19 413 PRO A N 1
ATOM 3418 C CA . PRO A 1 413 ? -20.113 -4.939 21.455 1.00 94.19 413 PRO A CA 1
ATOM 3419 C C . PRO A 1 413 ? -19.892 -6.379 21.929 1.00 94.19 413 PRO A C 1
ATOM 3421 O O . PRO A 1 413 ? -19.069 -7.078 21.346 1.00 94.19 413 PRO A O 1
ATOM 3424 N N . LEU A 1 414 ? -20.619 -6.840 22.958 1.00 94.69 414 LEU A N 1
ATOM 3425 C CA . LEU A 1 414 ? -20.454 -8.204 23.479 1.00 94.69 414 LEU A CA 1
ATOM 3426 C C . LEU A 1 414 ? -20.778 -9.252 22.425 1.00 94.69 414 LEU A C 1
ATOM 3428 O O . LEU A 1 414 ? -19.968 -10.148 22.210 1.00 94.69 414 LEU A O 1
ATOM 3432 N N . LYS A 1 415 ? -21.900 -9.089 21.717 1.00 94.88 415 LYS A N 1
ATOM 3433 C CA . LYS A 1 415 ? -22.263 -9.984 20.618 1.00 94.88 415 LYS A CA 1
ATOM 3434 C C . LYS A 1 415 ? -21.167 -10.047 19.551 1.00 94.88 415 LYS A C 1
ATOM 3436 O O . LYS A 1 415 ? -20.765 -11.134 19.168 1.00 94.88 415 LYS A O 1
ATOM 3441 N N . LYS A 1 416 ? -20.607 -8.905 19.139 1.00 95.69 416 LYS A N 1
ATOM 3442 C CA . LYS A 1 416 ? -19.507 -8.877 18.159 1.00 95.69 416 LYS A CA 1
ATOM 3443 C C . LYS A 1 416 ? -18.238 -9.577 18.653 1.00 95.69 416 LYS A C 1
ATOM 3445 O O . LYS A 1 416 ? -17.577 -10.238 17.860 1.00 95.69 416 LYS A O 1
ATOM 3450 N N . TYR A 1 417 ? -17.884 -9.447 19.935 1.00 95.62 417 TYR A N 1
ATOM 3451 C CA . TYR A 1 417 ? -16.751 -10.193 20.497 1.00 95.62 417 TYR A CA 1
ATOM 3452 C C . TYR A 1 417 ? -17.012 -11.707 20.511 1.00 95.62 417 TYR A C 1
ATOM 3454 O O . TYR A 1 417 ? -16.084 -12.479 20.274 1.00 95.62 417 TYR A O 1
ATOM 3462 N N . VAL A 1 418 ? -18.253 -12.129 20.780 1.00 94.38 418 VAL A N 1
ATOM 3463 C CA . VAL A 1 418 ? -18.669 -13.539 20.718 1.00 94.38 418 VAL A CA 1
ATOM 3464 C C . VAL A 1 418 ? -18.587 -14.063 19.282 1.00 94.38 418 VAL A C 1
ATOM 3466 O O . VAL A 1 418 ? -17.925 -15.069 19.049 1.00 94.38 418 VAL A O 1
ATOM 3469 N N . ASP A 1 419 ? -19.157 -13.338 18.319 1.00 94.44 419 ASP A N 1
ATOM 3470 C CA . ASP A 1 419 ? -19.117 -13.699 16.897 1.00 94.44 419 ASP A CA 1
ATOM 3471 C C . ASP A 1 419 ? -17.658 -13.787 16.388 1.00 94.44 419 ASP A C 1
ATOM 3473 O O . ASP A 1 419 ? -17.282 -14.724 15.684 1.00 94.44 419 ASP A O 1
ATOM 3477 N N . ALA A 1 420 ? -16.787 -12.855 16.802 1.00 94.69 420 ALA A N 1
ATOM 3478 C CA . ALA A 1 420 ? -15.356 -12.902 16.487 1.00 94.69 420 ALA A CA 1
ATOM 3479 C C . ALA A 1 420 ? -14.660 -14.140 17.082 1.00 94.69 420 ALA A C 1
ATOM 3481 O O . ALA A 1 420 ? -13.779 -14.724 16.448 1.00 94.69 420 ALA A O 1
ATOM 3482 N N . LEU A 1 421 ? -15.045 -14.554 18.294 1.00 93.50 421 LEU A N 1
ATOM 3483 C CA . LEU A 1 421 ? -14.518 -15.762 18.927 1.00 93.50 421 LEU A CA 1
ATOM 3484 C C . LEU A 1 421 ? -14.930 -17.033 18.170 1.00 93.50 421 LEU A C 1
ATOM 3486 O O . LEU A 1 421 ? -14.110 -17.946 18.036 1.00 93.50 421 LEU A O 1
ATOM 3490 N N . ASP A 1 422 ? -16.158 -17.080 17.658 1.00 92.69 422 ASP A N 1
ATOM 3491 C CA . ASP A 1 422 ? -16.647 -18.199 16.850 1.00 92.69 422 ASP A CA 1
ATOM 3492 C C . ASP A 1 422 ? -15.880 -18.299 15.524 1.00 92.69 422 ASP A C 1
ATOM 3494 O O . ASP A 1 422 ? -15.358 -19.367 15.200 1.00 92.69 422 ASP A O 1
ATOM 3498 N N . LEU A 1 423 ? -15.673 -17.177 14.825 1.00 92.69 423 LEU A N 1
ATOM 3499 C CA . LEU A 1 423 ? -14.855 -17.137 13.604 1.00 92.69 423 LEU A CA 1
ATOM 3500 C C . LEU A 1 423 ? -13.409 -17.591 13.849 1.00 92.69 423 LEU A C 1
ATOM 3502 O O . LEU A 1 423 ? -12.839 -18.343 13.057 1.00 92.69 423 LEU A O 1
ATOM 3506 N N . LEU A 1 424 ? -12.801 -17.187 14.970 1.00 91.69 424 LEU A N 1
ATOM 3507 C CA . LEU A 1 424 ? -11.467 -17.662 15.352 1.00 91.69 424 LEU A CA 1
ATOM 3508 C C . LEU A 1 424 ? -11.436 -19.192 15.504 1.00 91.69 424 LEU A C 1
ATOM 3510 O O . LEU A 1 424 ? -10.472 -19.839 15.085 1.00 91.69 424 LEU A O 1
ATOM 3514 N N . HIS A 1 425 ? -12.485 -19.784 16.080 1.00 90.44 425 HIS A N 1
ATOM 3515 C CA . HIS A 1 425 ? -12.611 -21.235 16.186 1.00 90.44 425 HIS A CA 1
ATOM 3516 C C . HIS A 1 425 ? -12.771 -21.908 14.815 1.00 90.44 425 HIS A C 1
ATOM 3518 O O . HIS A 1 425 ? -12.093 -22.900 14.525 1.00 90.44 425 HIS A O 1
ATOM 3524 N N . GLU A 1 426 ? -13.613 -21.349 13.945 1.00 90.81 426 GLU A N 1
ATOM 3525 C CA . GLU A 1 426 ? -13.806 -21.822 12.569 1.00 90.81 426 GLU A CA 1
ATOM 3526 C C . GLU A 1 426 ? -12.492 -21.805 11.774 1.00 90.81 426 GLU A C 1
ATOM 3528 O O . GLU A 1 426 ? -12.166 -22.784 11.089 1.00 90.81 426 GLU A O 1
ATOM 3533 N N . HIS A 1 427 ? -11.667 -20.775 11.989 1.00 88.25 427 HIS A N 1
ATOM 3534 C CA . HIS A 1 427 ? -10.304 -20.629 11.464 1.00 88.25 427 HIS A CA 1
ATOM 3535 C C . HIS A 1 427 ? -9.263 -21.550 12.128 1.00 88.25 427 HIS A C 1
ATOM 3537 O O . HIS A 1 427 ? -8.057 -21.386 11.927 1.00 88.25 427 HIS A O 1
ATOM 3543 N N . LYS A 1 428 ? -9.710 -22.562 12.880 1.00 88.44 428 LYS A N 1
ATOM 3544 C CA . LYS A 1 428 ? -8.883 -23.604 13.508 1.00 88.44 428 LYS A CA 1
ATOM 3545 C C . LYS A 1 428 ? -7.937 -23.071 14.584 1.00 88.44 428 LYS A C 1
ATOM 3547 O O . LYS A 1 428 ? -6.842 -23.610 14.758 1.00 88.44 428 LYS A O 1
ATOM 3552 N N . ALA A 1 429 ? -8.351 -22.049 15.338 1.00 86.31 429 ALA A N 1
ATOM 3553 C CA . ALA A 1 429 ? -7.634 -21.648 16.545 1.00 86.31 429 ALA A CA 1
ATOM 3554 C C . ALA A 1 429 ? -7.438 -22.842 17.496 1.00 86.31 429 ALA A C 1
ATOM 3556 O O . ALA A 1 429 ? -8.352 -23.635 17.729 1.00 86.31 429 ALA A O 1
ATOM 3557 N N . VAL A 1 430 ? -6.233 -22.956 18.057 1.00 84.62 430 VAL A N 1
ATOM 3558 C CA . VAL A 1 430 ? -5.878 -24.002 19.027 1.00 84.62 430 VAL A CA 1
ATOM 3559 C C . VAL A 1 430 ? -5.729 -23.376 20.408 1.00 84.62 430 VAL A C 1
ATOM 3561 O O . VAL A 1 430 ? -5.111 -22.321 20.550 1.00 84.62 430 VAL A O 1
ATOM 3564 N N . TYR A 1 431 ? -6.252 -24.053 21.433 1.00 85.94 431 TYR A N 1
ATOM 3565 C CA . TYR A 1 431 ? -6.306 -23.555 22.812 1.00 85.94 431 TYR A CA 1
ATOM 3566 C C . TYR A 1 431 ? -5.409 -24.396 23.739 1.00 85.94 431 TYR A C 1
ATOM 3568 O O . TYR A 1 431 ? -5.882 -25.289 24.452 1.00 85.94 431 TYR A O 1
ATOM 3576 N N . PRO A 1 432 ? -4.077 -24.190 23.713 1.00 78.06 432 PRO A N 1
ATOM 3577 C CA . PRO A 1 432 ? -3.175 -24.915 24.594 1.00 78.06 432 PRO A CA 1
ATOM 3578 C C . PRO A 1 432 ? -3.331 -24.436 26.042 1.00 78.06 432 PRO A C 1
ATOM 3580 O O . PRO A 1 432 ? -3.498 -23.249 26.311 1.00 78.06 432 PRO A O 1
ATOM 3583 N N . ARG A 1 433 ? -3.156 -25.349 27.004 1.00 75.75 433 ARG A N 1
ATOM 3584 C CA . ARG A 1 433 ? -3.227 -25.029 28.444 1.00 75.75 433 ARG A CA 1
ATOM 3585 C C . ARG A 1 433 ? -2.182 -23.998 28.904 1.00 75.75 433 ARG A C 1
ATOM 3587 O O . ARG A 1 433 ? -2.356 -23.366 29.941 1.00 75.75 433 ARG A O 1
ATOM 3594 N N . ARG A 1 434 ? -1.074 -23.856 28.168 1.00 73.50 434 ARG A N 1
ATOM 3595 C CA . ARG A 1 434 ? -0.039 -22.833 28.384 1.00 73.50 434 ARG A CA 1
ATOM 3596 C C . ARG A 1 434 ? 0.431 -22.279 27.044 1.00 73.50 434 ARG A C 1
ATOM 3598 O O . ARG A 1 434 ? 0.860 -23.046 26.183 1.00 73.50 434 ARG A O 1
ATOM 3605 N N . LEU A 1 435 ? 0.414 -20.957 26.909 1.00 68.62 435 LEU A N 1
ATOM 3606 C CA . LEU A 1 435 ? 1.064 -20.242 25.813 1.00 68.62 435 LEU A CA 1
ATOM 3607 C C . LEU A 1 435 ? 2.535 -20.018 26.203 1.00 68.62 435 LEU A C 1
ATOM 3609 O O . LEU A 1 435 ? 2.823 -19.385 27.216 1.00 68.62 435 LEU A O 1
ATOM 3613 N N . GLY A 1 436 ? 3.474 -20.614 25.465 1.00 61.69 436 GLY A N 1
ATOM 3614 C CA . GLY A 1 436 ? 4.911 -20.428 25.710 1.00 61.69 436 GLY A CA 1
ATOM 3615 C C . GLY A 1 436 ? 5.425 -19.107 25.128 1.00 61.69 436 GLY A C 1
ATOM 3616 O O . GLY A 1 436 ? 4.908 -18.647 24.125 1.00 61.69 436 GLY A O 1
ATOM 3617 N N . HIS A 1 437 ? 6.487 -18.520 25.689 1.00 54.94 437 HIS A N 1
ATOM 3618 C CA . HIS A 1 437 ? 7.058 -17.253 25.190 1.00 54.94 437 HIS A CA 1
ATOM 3619 C C . HIS A 1 437 ? 7.569 -17.332 23.733 1.00 54.94 437 HIS A C 1
ATOM 3621 O O . HIS A 1 437 ? 7.577 -16.333 23.025 1.00 54.94 437 HIS A O 1
ATOM 3627 N N . HIS A 1 438 ? 7.954 -18.523 23.259 1.00 51.38 438 HIS A N 1
ATOM 3628 C CA . HIS A 1 438 ? 8.409 -18.758 21.880 1.00 51.38 438 HIS A CA 1
ATOM 3629 C C . HIS A 1 438 ? 7.275 -19.057 20.885 1.00 51.38 438 HIS A C 1
ATOM 3631 O O . HIS A 1 438 ? 7.543 -19.373 19.726 1.00 51.38 438 HIS A O 1
ATOM 3637 N N . THR A 1 439 ? 6.002 -18.974 21.296 1.00 51.12 439 THR A N 1
ATOM 3638 C CA . THR A 1 439 ? 4.887 -19.164 20.356 1.00 51.12 439 THR A CA 1
ATOM 3639 C C . THR A 1 439 ? 4.873 -18.067 19.286 1.00 51.12 439 THR A C 1
ATOM 3641 O O . THR A 1 439 ? 4.571 -18.349 18.133 1.00 51.12 439 THR A O 1
ATOM 3644 N N . ALA A 1 440 ? 5.312 -16.847 19.589 1.00 47.41 440 ALA A N 1
ATOM 3645 C CA . ALA A 1 440 ? 5.319 -15.756 18.615 1.00 47.41 440 ALA A CA 1
ATOM 3646 C C . ALA A 1 440 ? 6.360 -15.909 17.485 1.00 47.41 440 ALA A C 1
ATOM 3648 O O . ALA A 1 440 ? 6.164 -15.365 16.404 1.00 47.41 440 ALA A O 1
ATOM 3649 N N . THR A 1 441 ? 7.457 -16.644 17.699 1.00 45.94 441 THR A N 1
ATOM 3650 C CA . THR A 1 441 ? 8.598 -16.648 16.764 1.00 45.94 441 THR A CA 1
ATOM 3651 C C . THR A 1 441 ? 8.692 -17.892 15.878 1.00 45.94 441 THR A C 1
ATOM 3653 O O . THR A 1 441 ? 9.486 -17.906 14.939 1.00 45.94 441 THR A O 1
ATOM 3656 N N . SER A 1 442 ? 7.904 -18.946 16.133 1.00 42.06 442 SER A N 1
ATOM 3657 C CA . SER A 1 442 ? 7.915 -20.174 15.307 1.00 42.06 442 SER A CA 1
ATOM 3658 C C . SER A 1 442 ? 6.622 -21.010 15.336 1.00 42.06 442 SER A C 1
ATOM 3660 O O . SER A 1 442 ? 6.617 -22.115 14.794 1.00 42.06 442 SER A O 1
ATOM 3662 N N . SER A 1 443 ? 5.532 -20.565 15.983 1.00 51.78 443 SER A N 1
ATOM 3663 C CA . SER A 1 443 ? 4.322 -21.400 16.096 1.00 51.78 443 SER A CA 1
ATOM 3664 C C . SER A 1 443 ? 3.372 -21.262 14.902 1.00 51.78 443 SER A C 1
ATOM 3666 O O . SER A 1 443 ? 3.242 -20.200 14.301 1.00 51.78 443 SER A O 1
ATOM 3668 N N . SER A 1 444 ? 2.710 -22.372 14.559 1.00 62.00 444 SER A N 1
ATOM 3669 C CA . SER A 1 444 ? 1.642 -22.449 13.553 1.00 62.00 444 SER A CA 1
ATOM 3670 C C . SER A 1 444 ? 0.631 -21.307 13.717 1.00 62.00 444 SER A C 1
ATOM 3672 O O . SER A 1 444 ? 0.225 -21.037 14.849 1.00 62.00 444 SER A O 1
ATOM 3674 N N . LYS A 1 445 ? 0.171 -20.704 12.603 1.00 71.12 445 LYS A N 1
ATOM 3675 C CA . LYS A 1 445 ? -0.893 -19.669 12.513 1.00 71.12 445 LYS A CA 1
ATOM 3676 C C . LYS A 1 445 ? -2.048 -19.917 13.500 1.00 71.12 445 LYS A C 1
ATOM 3678 O O . LYS A 1 445 ? -2.529 -18.995 14.146 1.00 71.12 445 LYS A O 1
ATOM 3683 N N . CYS A 1 446 ? -2.409 -21.183 13.706 1.00 67.44 446 CYS A N 1
ATOM 3684 C CA . CYS A 1 446 ? -3.460 -21.631 14.622 1.00 67.44 446 CYS A CA 1
ATOM 3685 C C . CYS A 1 446 ? -3.227 -21.254 16.104 1.00 67.44 446 CYS A C 1
ATOM 3687 O O . CYS A 1 446 ? -4.180 -21.027 16.846 1.00 67.44 446 CYS A O 1
ATOM 3689 N N . THR A 1 447 ? -1.971 -21.178 16.553 1.00 70.50 447 THR A N 1
ATOM 3690 C CA . THR A 1 447 ? -1.615 -20.791 17.933 1.00 70.50 447 THR A CA 1
ATOM 3691 C C . THR A 1 447 ? -1.753 -19.284 18.139 1.00 70.50 447 THR A C 1
ATOM 3693 O O . THR A 1 447 ? -2.196 -18.856 19.201 1.00 70.50 447 THR A O 1
ATOM 3696 N N . LEU A 1 448 ? -1.421 -18.479 17.121 1.00 79.25 448 LEU A N 1
ATOM 3697 C CA . LEU A 1 448 ? -1.610 -17.026 17.158 1.00 79.25 448 LEU A CA 1
ATOM 3698 C C . LEU A 1 448 ? -3.102 -16.671 17.238 1.00 79.25 448 LEU A C 1
ATOM 3700 O O . LEU A 1 448 ? -3.492 -15.850 18.063 1.00 79.25 448 LEU A O 1
ATOM 3704 N N . LEU A 1 449 ? -3.946 -17.369 16.469 1.00 84.31 449 LEU A N 1
ATOM 3705 C CA . LEU A 1 449 ? -5.405 -17.251 16.577 1.00 84.31 449 LEU A CA 1
ATOM 3706 C C . LEU A 1 449 ? -5.912 -17.622 17.983 1.00 84.31 449 LEU A C 1
ATOM 3708 O O . LEU A 1 449 ? -6.843 -17.003 18.494 1.00 84.31 449 LEU A O 1
ATOM 3712 N N . GLY A 1 450 ? -5.258 -18.580 18.649 1.00 85.56 450 GLY A N 1
ATOM 3713 C CA . GLY A 1 450 ? -5.508 -18.899 20.056 1.00 85.56 450 GLY A CA 1
ATOM 3714 C C . GLY A 1 450 ? -5.249 -17.715 20.997 1.00 85.56 450 GLY A C 1
ATOM 3715 O O . GLY A 1 450 ? -6.057 -17.463 21.888 1.00 85.56 450 GLY A O 1
ATOM 3716 N N . CYS A 1 451 ? -4.181 -16.938 20.783 1.00 86.31 451 CYS A N 1
ATOM 3717 C CA . CYS A 1 451 ? -3.926 -15.708 21.546 1.00 86.31 451 CYS A CA 1
ATOM 3718 C C . CYS A 1 451 ? -5.023 -14.653 21.325 1.00 86.31 451 CYS A C 1
ATOM 3720 O O . CYS A 1 451 ? -5.456 -14.011 22.280 1.00 86.31 451 CYS A O 1
ATOM 3722 N N . HIS A 1 452 ? -5.512 -14.498 20.092 1.00 89.31 452 HIS A N 1
ATOM 3723 C CA . HIS A 1 452 ? -6.628 -13.590 19.803 1.00 89.31 452 HIS A CA 1
ATOM 3724 C C . HIS A 1 452 ? -7.928 -14.046 20.479 1.00 89.31 452 HIS A C 1
ATOM 3726 O O . HIS A 1 452 ? -8.666 -13.216 21.006 1.00 89.31 452 HIS A O 1
ATOM 3732 N N . ALA A 1 453 ? -8.172 -15.356 20.567 1.00 91.19 453 ALA A N 1
ATOM 3733 C CA . ALA A 1 453 ? -9.314 -15.899 21.302 1.00 91.19 453 ALA A CA 1
ATOM 3734 C C . ALA A 1 453 ? -9.238 -15.574 22.807 1.00 91.19 453 ALA A C 1
ATOM 3736 O O . ALA A 1 453 ? -10.252 -15.212 23.407 1.00 91.19 453 ALA A O 1
ATOM 3737 N N . VAL A 1 454 ? -8.034 -15.609 23.401 1.00 90.56 454 VAL A N 1
ATOM 3738 C CA . VAL A 1 454 ? -7.811 -15.145 24.785 1.00 90.56 454 VAL A CA 1
ATOM 3739 C C . VAL A 1 454 ? -8.176 -13.667 24.931 1.00 90.56 454 VAL A C 1
ATOM 3741 O O . VAL A 1 454 ? -8.856 -13.310 25.891 1.00 90.56 454 VAL A O 1
ATOM 3744 N N . GLU A 1 455 ? -7.765 -12.811 23.990 1.00 91.50 455 GLU A N 1
ATOM 3745 C CA . GLU A 1 455 ? -8.119 -11.384 24.009 1.00 91.50 455 GLU A CA 1
ATOM 3746 C C . GLU A 1 455 ? -9.639 -11.180 23.906 1.00 91.50 455 GLU A C 1
ATOM 3748 O O . GLU A 1 455 ? -10.183 -10.387 24.674 1.00 91.50 455 GLU A O 1
ATOM 3753 N N . MET A 1 456 ? -10.350 -11.916 23.036 1.00 93.88 456 MET A N 1
ATOM 3754 C CA . MET A 1 456 ? -11.821 -11.828 22.945 1.00 93.88 456 MET A CA 1
ATOM 3755 C C . MET A 1 456 ? -12.474 -12.215 24.273 1.00 93.88 456 MET A C 1
ATOM 3757 O O . MET A 1 456 ? -13.316 -11.484 24.803 1.00 93.88 456 MET A O 1
ATOM 3761 N N . PHE A 1 457 ? -12.038 -13.337 24.852 1.00 91.94 457 PHE A N 1
ATOM 3762 C CA . PHE A 1 457 ? -12.548 -13.820 26.130 1.00 91.94 457 PHE A CA 1
ATOM 3763 C C . PHE A 1 457 ? -12.292 -12.807 27.251 1.00 91.94 457 PHE A C 1
ATOM 3765 O O . PHE A 1 457 ? -13.201 -12.481 28.020 1.00 91.94 457 PHE A O 1
ATOM 3772 N N . TYR A 1 458 ? -11.078 -12.254 27.318 1.00 93.19 458 TYR A N 1
ATOM 3773 C CA . TYR A 1 458 ? -10.715 -11.204 28.265 1.00 93.19 458 TYR A CA 1
ATOM 3774 C C . TYR A 1 458 ? -11.588 -9.957 28.092 1.00 93.19 458 TYR A C 1
ATOM 3776 O O . TYR A 1 458 ? -12.106 -9.437 29.081 1.00 93.19 458 TYR A O 1
ATOM 3784 N N . ARG A 1 459 ? -11.795 -9.490 26.855 1.00 93.50 459 ARG A N 1
ATOM 3785 C CA . ARG A 1 459 ? -12.594 -8.295 26.545 1.00 93.50 459 ARG A CA 1
ATOM 3786 C C . ARG A 1 459 ? -14.033 -8.437 27.009 1.00 93.50 459 ARG A C 1
ATOM 3788 O O . ARG A 1 459 ? -14.512 -7.548 27.703 1.00 93.50 459 ARG A O 1
ATOM 3795 N N . ILE A 1 460 ? -14.690 -9.557 26.714 1.00 93.56 460 ILE A N 1
ATOM 3796 C CA . ILE A 1 460 ? -16.078 -9.810 27.133 1.00 93.56 460 ILE A CA 1
ATOM 3797 C C . ILE A 1 460 ? -16.225 -9.665 28.653 1.00 93.56 460 ILE A C 1
ATOM 3799 O O . ILE A 1 460 ? -17.082 -8.919 29.137 1.00 93.56 460 ILE A O 1
ATOM 3803 N N . HIS A 1 461 ? -15.335 -10.302 29.417 1.00 93.38 461 HIS A N 1
ATOM 3804 C CA . HIS A 1 461 ? -15.373 -10.260 30.878 1.00 93.38 461 HIS A CA 1
ATOM 3805 C C . HIS A 1 461 ? -14.988 -8.881 31.424 1.00 93.38 461 HIS A C 1
ATOM 3807 O O . HIS A 1 461 ? -15.689 -8.326 32.271 1.00 93.38 461 HIS A O 1
ATOM 3813 N N . ALA A 1 462 ? -13.900 -8.292 30.927 1.00 94.06 462 ALA A N 1
ATOM 3814 C CA . ALA A 1 462 ? -13.413 -6.998 31.387 1.00 94.06 462 ALA A CA 1
ATOM 3815 C C . ALA A 1 462 ? -14.408 -5.869 31.084 1.00 94.06 462 ALA A C 1
ATOM 3817 O O . ALA A 1 462 ? -14.611 -4.996 31.930 1.00 94.06 462 ALA A O 1
ATOM 3818 N N . SER A 1 463 ? -15.038 -5.875 29.910 1.00 93.12 463 SER A N 1
ATOM 3819 C CA . SER A 1 463 ? -16.038 -4.877 29.523 1.00 93.12 463 SER A CA 1
ATOM 3820 C C . SER A 1 463 ? -17.323 -5.035 30.339 1.00 93.12 463 SER A C 1
ATOM 3822 O O . SER A 1 463 ? -17.848 -4.033 30.828 1.00 93.12 463 SER A O 1
ATOM 3824 N N . THR A 1 464 ? -17.757 -6.272 30.607 1.00 93.31 464 THR A N 1
ATOM 3825 C CA . THR A 1 464 ? -18.880 -6.558 31.521 1.00 93.31 464 THR A CA 1
ATOM 3826 C C . THR A 1 464 ? -18.601 -6.047 32.933 1.00 93.31 464 THR A C 1
ATOM 3828 O O . THR A 1 464 ? -19.396 -5.289 33.487 1.00 93.31 464 THR A O 1
ATOM 3831 N N . LEU A 1 465 ? -17.433 -6.365 33.499 1.00 92.88 465 LEU A N 1
ATOM 3832 C CA . LEU A 1 465 ? -17.039 -5.896 34.830 1.00 92.88 465 LEU A CA 1
ATOM 3833 C C . LEU A 1 465 ? -16.947 -4.368 34.905 1.00 92.88 465 LEU A C 1
ATOM 3835 O O . LEU A 1 465 ? -17.441 -3.768 35.857 1.00 92.88 465 LEU A O 1
ATOM 3839 N N . LYS A 1 466 ? -16.354 -3.717 33.896 1.00 91.25 466 LYS A N 1
ATOM 3840 C CA . LYS A 1 466 ? -16.273 -2.247 33.830 1.00 91.25 466 LYS A CA 1
ATOM 3841 C C . LYS A 1 466 ? -17.652 -1.598 33.768 1.00 91.25 466 LYS A C 1
ATOM 3843 O O . LYS A 1 466 ? -17.837 -0.533 34.356 1.00 91.25 466 LYS A O 1
ATOM 3848 N N . TYR A 1 467 ? -18.589 -2.207 33.049 1.00 91.12 467 TYR A N 1
ATOM 3849 C CA . TYR A 1 467 ? -19.962 -1.725 32.948 1.00 91.12 467 TYR A CA 1
ATOM 3850 C C . TYR A 1 467 ? -20.685 -1.828 34.292 1.00 91.12 467 TYR A C 1
ATOM 3852 O O . TYR A 1 467 ? -21.177 -0.816 34.788 1.00 91.12 467 TYR A O 1
ATOM 3860 N N . LEU A 1 468 ? -20.641 -2.999 34.937 1.00 90.94 468 LEU A N 1
ATOM 3861 C CA . LEU A 1 468 ? -21.218 -3.209 36.270 1.00 90.94 468 LEU A CA 1
ATOM 3862 C C . LEU A 1 468 ? -20.620 -2.251 37.311 1.00 90.94 468 LEU A C 1
ATOM 3864 O O . LEU A 1 468 ? -21.356 -1.600 38.050 1.00 90.94 468 LEU A O 1
ATOM 3868 N N . TYR A 1 469 ? -19.292 -2.106 37.327 1.00 90.44 469 TYR A N 1
ATOM 3869 C CA . TYR A 1 469 ? -18.593 -1.205 38.247 1.00 90.44 469 TYR A CA 1
ATOM 3870 C C . TYR A 1 469 ? -18.976 0.267 38.044 1.00 90.44 469 TYR A C 1
ATOM 3872 O O . TYR A 1 469 ? -19.095 1.024 39.007 1.00 90.44 469 TYR A O 1
ATOM 3880 N N . ARG A 1 470 ? -19.177 0.701 36.793 1.00 88.19 470 ARG A N 1
ATOM 3881 C CA . ARG A 1 470 ? -19.613 2.072 36.505 1.00 88.19 470 ARG A CA 1
ATOM 3882 C C . ARG A 1 470 ? -21.008 2.329 37.065 1.00 88.19 470 ARG A C 1
ATOM 3884 O O . ARG A 1 470 ? -21.185 3.305 37.786 1.00 88.19 470 ARG A O 1
ATOM 3891 N N . HIS A 1 471 ? -21.954 1.440 36.778 1.00 86.88 471 HIS A N 1
ATOM 3892 C CA . HIS A 1 471 ? -23.330 1.566 37.257 1.00 86.88 471 HIS A CA 1
ATOM 3893 C C . HIS A 1 471 ? -23.420 1.517 38.787 1.00 86.88 471 HIS A C 1
ATOM 3895 O O . HIS A 1 471 ? -24.133 2.326 39.381 1.00 86.88 471 HIS A O 1
ATOM 3901 N N . SER A 1 472 ? -22.608 0.674 39.441 1.00 85.81 472 SER A N 1
ATOM 3902 C CA . SER A 1 472 ? -22.543 0.647 40.907 1.00 85.81 472 SER A CA 1
ATOM 3903 C C . SER A 1 472 ? -21.990 1.948 41.497 1.00 85.81 472 SER A C 1
ATOM 3905 O O . SER A 1 472 ? -22.400 2.351 42.580 1.00 85.81 472 SER A O 1
ATOM 3907 N N . LYS A 1 473 ? -21.042 2.606 40.816 1.00 87.12 473 LYS A N 1
ATOM 3908 C CA . LYS A 1 473 ? -20.437 3.867 41.271 1.00 87.12 473 LYS A CA 1
ATOM 3909 C C . LYS A 1 473 ? -21.336 5.076 41.018 1.00 87.12 473 LYS A C 1
ATOM 3911 O O . LYS A 1 473 ? -21.337 6.011 41.811 1.00 87.12 473 LYS A O 1
ATOM 3916 N N . GLU A 1 474 ? -22.056 5.074 39.903 1.00 85.31 474 GLU A N 1
ATOM 3917 C CA . GLU A 1 474 ? -22.963 6.153 39.499 1.00 85.31 474 GLU A CA 1
ATOM 3918 C C . GLU A 1 474 ? -24.342 6.044 40.175 1.00 85.31 474 GLU A C 1
ATOM 3920 O O . GLU A 1 474 ? -25.213 6.864 39.897 1.00 85.31 474 GLU A O 1
ATOM 3925 N N . SER A 1 475 ? -24.541 5.058 41.063 1.00 76.69 475 SER A N 1
ATOM 3926 C CA . SER A 1 475 ? -25.816 4.764 41.739 1.00 76.69 475 SER A CA 1
ATOM 3927 C C . SER A 1 475 ? -26.991 4.654 40.763 1.00 76.69 475 SER A C 1
ATOM 3929 O O . SER A 1 475 ? -28.106 5.079 41.060 1.00 76.69 475 SER A O 1
ATOM 3931 N N . THR A 1 476 ? -26.726 4.122 39.568 1.00 77.50 476 THR A N 1
ATOM 3932 C CA . THR A 1 476 ? -27.750 3.882 38.552 1.00 77.50 476 THR A CA 1
ATOM 3933 C C . THR A 1 476 ? -28.110 2.408 38.572 1.00 77.50 476 THR A C 1
ATOM 3935 O O . THR A 1 476 ? -27.286 1.556 38.234 1.00 77.50 476 THR A O 1
ATOM 3938 N N . ASP A 1 477 ? -29.344 2.109 38.973 1.00 77.31 477 ASP A N 1
ATOM 3939 C CA . ASP A 1 477 ? -29.829 0.735 39.002 1.00 77.31 477 ASP A CA 1
ATOM 3940 C C . ASP A 1 477 ? -29.898 0.169 37.582 1.00 77.31 477 ASP A C 1
ATOM 3942 O O . ASP A 1 477 ? -30.491 0.751 36.668 1.00 77.31 477 ASP A O 1
ATOM 3946 N N . LEU A 1 478 ? -29.275 -0.993 37.400 1.00 84.31 478 LEU A N 1
ATOM 3947 C CA . LEU A 1 478 ? -29.434 -1.788 36.194 1.00 84.31 478 LEU A CA 1
ATOM 3948 C C . LEU A 1 478 ? -30.769 -2.520 36.257 1.00 84.31 478 LEU A C 1
ATOM 3950 O O . LEU A 1 478 ? -31.141 -3.075 37.290 1.00 84.31 478 LEU A O 1
ATOM 3954 N N . THR A 1 479 ? -31.483 -2.556 35.134 1.00 86.75 479 THR A N 1
ATOM 3955 C CA . THR A 1 479 ? -32.703 -3.356 35.043 1.00 86.75 479 THR A CA 1
ATOM 3956 C C . THR A 1 479 ? -32.367 -4.840 35.182 1.00 86.75 479 THR A C 1
ATOM 3958 O O . THR A 1 479 ? -31.298 -5.294 34.766 1.00 86.75 479 THR A O 1
ATOM 3961 N N . ILE A 1 480 ? -33.302 -5.614 35.740 1.00 86.56 480 ILE A N 1
ATOM 3962 C CA . ILE A 1 480 ? -33.172 -7.075 35.846 1.00 86.56 480 ILE A CA 1
ATOM 3963 C C . ILE A 1 480 ? -32.932 -7.685 34.459 1.00 86.56 480 ILE A C 1
ATOM 3965 O O . ILE A 1 480 ? -32.047 -8.521 34.310 1.00 86.56 480 ILE A O 1
ATOM 3969 N N . ASP A 1 481 ? -33.632 -7.193 33.434 1.00 88.00 481 ASP A N 1
ATOM 3970 C CA . ASP A 1 481 ? -33.445 -7.627 32.046 1.00 88.00 481 ASP A CA 1
ATOM 3971 C C . ASP A 1 481 ? -32.000 -7.443 31.575 1.00 88.00 481 ASP A C 1
ATOM 3973 O O . ASP A 1 481 ? -31.428 -8.328 30.944 1.00 88.00 481 ASP A O 1
ATOM 3977 N N . LYS A 1 482 ? -31.370 -6.317 31.933 1.00 88.31 482 LYS A N 1
ATOM 3978 C CA . LYS A 1 482 ? -29.987 -6.035 31.548 1.00 88.31 482 LYS A CA 1
ATOM 3979 C C . LYS A 1 482 ? -28.995 -6.943 32.271 1.00 88.31 482 LYS A C 1
ATOM 3981 O O . LYS A 1 482 ? -27.999 -7.348 31.675 1.00 88.31 482 LYS A O 1
ATOM 3986 N N . LEU A 1 483 ? -29.249 -7.263 33.538 1.00 89.44 483 LEU A N 1
ATOM 3987 C CA . LEU A 1 483 ? -28.435 -8.212 34.299 1.00 89.44 483 LEU A CA 1
ATOM 3988 C C . LEU A 1 483 ? -28.574 -9.636 33.754 1.00 89.44 483 LEU A C 1
ATOM 3990 O O . LEU A 1 483 ? -27.562 -10.316 33.600 1.00 89.44 483 LEU A O 1
ATOM 3994 N N . ASN A 1 484 ? -29.796 -10.053 33.417 1.00 90.62 484 ASN A N 1
ATOM 3995 C CA . ASN A 1 484 ? -30.063 -11.349 32.796 1.00 90.62 484 ASN A CA 1
ATOM 3996 C C . ASN A 1 484 ? -29.353 -11.470 31.447 1.00 90.62 484 ASN A C 1
ATOM 3998 O O . ASN A 1 484 ? -28.668 -12.456 31.213 1.00 90.62 484 ASN A O 1
ATOM 4002 N N . GLU A 1 485 ? -29.412 -10.435 30.609 1.00 90.25 485 GLU A N 1
ATOM 4003 C CA . GLU A 1 485 ? -28.700 -10.416 29.330 1.00 90.25 485 GLU A CA 1
ATOM 4004 C C . GLU A 1 485 ? -27.177 -10.576 29.513 1.00 90.25 485 GLU A C 1
ATOM 4006 O O . GLU A 1 485 ? -26.533 -11.355 28.814 1.00 90.25 485 GLU A O 1
ATOM 4011 N N . LEU A 1 486 ? -26.570 -9.868 30.475 1.00 91.56 486 LEU A N 1
ATOM 4012 C CA . LEU A 1 486 ? -25.139 -10.028 30.771 1.00 91.56 486 LEU A CA 1
ATOM 4013 C C . LEU A 1 486 ? -24.819 -11.431 31.305 1.00 91.56 486 LEU A C 1
ATOM 4015 O O . LEU A 1 486 ? -23.778 -11.996 30.968 1.00 91.56 486 LEU A O 1
ATOM 4019 N N . TYR A 1 487 ? -25.701 -11.994 32.130 1.00 91.19 487 TYR A N 1
ATOM 4020 C CA . TYR A 1 487 ? -25.567 -13.353 32.642 1.00 91.19 487 TYR A CA 1
ATOM 4021 C C . TYR A 1 487 ? -25.643 -14.398 31.521 1.00 91.19 487 TYR A C 1
ATOM 4023 O O . TYR A 1 487 ? -24.848 -15.339 31.515 1.00 91.19 487 TYR A O 1
ATOM 4031 N N . GLU A 1 488 ? -26.534 -14.212 30.547 1.00 90.56 488 GLU A N 1
ATOM 4032 C CA . GLU A 1 488 ? -26.646 -15.064 29.360 1.00 90.56 488 GLU A CA 1
ATOM 4033 C C . GLU A 1 488 ? -25.352 -15.053 28.545 1.00 90.56 488 GLU A C 1
ATOM 4035 O O . GLU A 1 488 ? -24.811 -16.126 28.280 1.00 90.56 488 GLU A O 1
ATOM 4040 N N . PHE A 1 489 ? -24.784 -13.874 28.251 1.00 89.62 489 PHE A N 1
ATOM 4041 C CA . PHE A 1 489 ? -23.487 -13.778 27.567 1.00 89.62 489 PHE A CA 1
ATOM 4042 C C . PHE A 1 489 ? -22.389 -14.541 28.317 1.00 89.62 489 PHE A C 1
ATOM 4044 O O . PHE A 1 489 ? -21.649 -15.321 27.724 1.00 89.62 489 PHE A O 1
ATOM 4051 N N . LEU A 1 490 ? -22.274 -14.352 29.633 1.00 91.44 490 LEU A N 1
ATOM 4052 C CA . LEU A 1 490 ? -21.249 -15.038 30.427 1.00 91.44 490 LEU A CA 1
ATOM 4053 C C . LEU A 1 490 ? -21.472 -16.557 30.482 1.00 91.44 490 LEU A C 1
ATOM 4055 O O . LEU A 1 490 ? -20.504 -17.317 30.477 1.00 91.44 490 LEU A O 1
ATOM 4059 N N . THR A 1 491 ? -22.728 -17.002 30.510 1.00 91.38 491 THR A N 1
ATOM 4060 C CA . THR A 1 491 ? -23.089 -18.426 30.485 1.00 91.38 491 THR A CA 1
ATOM 4061 C C . THR A 1 491 ? -22.782 -19.048 29.125 1.00 91.38 491 THR A C 1
ATOM 4063 O O . THR A 1 491 ? -22.249 -20.154 29.059 1.00 91.38 491 THR A O 1
ATOM 4066 N N . GLU A 1 492 ? -23.048 -18.332 28.033 1.00 90.94 492 GLU A N 1
ATOM 4067 C CA . GLU A 1 492 ? -22.662 -18.752 26.687 1.00 90.94 492 GLU A CA 1
ATOM 4068 C C . GLU A 1 492 ? -21.143 -18.956 26.603 1.00 90.94 492 GLU A C 1
ATOM 4070 O O . GLU A 1 492 ? -20.679 -20.009 26.164 1.00 90.94 492 GLU A O 1
ATOM 4075 N N . MET A 1 493 ? -20.362 -18.002 27.117 1.00 90.94 493 MET A N 1
ATOM 4076 C CA . MET A 1 493 ? -18.899 -18.061 27.096 1.00 90.94 493 MET A CA 1
ATOM 4077 C C . MET A 1 493 ? -18.310 -19.263 27.836 1.00 90.94 493 MET A C 1
ATOM 4079 O O . MET A 1 493 ? -17.281 -19.785 27.407 1.00 90.94 493 MET A O 1
ATOM 4083 N N . GLN A 1 494 ? -18.950 -19.733 28.912 1.00 89.00 494 GLN A N 1
ATOM 4084 C CA . GLN A 1 494 ? -18.517 -20.940 29.632 1.00 89.00 494 GLN A CA 1
ATOM 4085 C C . GLN A 1 494 ? -18.625 -22.209 28.779 1.00 89.00 494 GLN A C 1
ATOM 4087 O O . GLN A 1 494 ? -17.881 -23.160 29.005 1.00 89.00 494 GLN A O 1
ATOM 4092 N N . ASN A 1 495 ? -19.523 -22.209 27.794 1.00 89.56 495 ASN A N 1
ATOM 4093 C CA . ASN A 1 495 ? -19.789 -23.352 26.926 1.00 89.56 495 ASN A CA 1
ATOM 4094 C C . ASN A 1 495 ? -19.071 -23.258 25.568 1.00 89.56 495 ASN A C 1
ATOM 4096 O O . ASN A 1 495 ? -19.161 -24.187 24.766 1.00 89.56 495 ASN A O 1
ATOM 4100 N N . LYS A 1 496 ? -18.366 -22.153 25.280 1.00 89.31 496 LYS A N 1
ATOM 4101 C CA . LYS A 1 496 ? -17.639 -21.981 24.014 1.00 89.31 496 LYS A CA 1
ATOM 4102 C C . LYS A 1 496 ? -16.422 -22.915 23.935 1.00 89.31 496 LYS A C 1
ATOM 4104 O O . LYS A 1 496 ? -15.756 -23.128 24.953 1.00 89.31 496 LYS A O 1
ATOM 4109 N N . PRO A 1 497 ? -16.025 -23.358 22.723 1.00 87.94 497 PRO A N 1
ATOM 4110 C CA . PRO A 1 497 ? -14.862 -24.225 22.519 1.00 87.94 497 PRO A CA 1
ATOM 4111 C C . PRO A 1 497 ? -13.573 -23.705 23.158 1.00 87.94 497 PRO A C 1
ATOM 4113 O O . PRO A 1 497 ? -12.769 -24.489 23.642 1.00 87.94 497 PRO A O 1
ATOM 4116 N N . PHE A 1 498 ? -13.377 -22.389 23.209 1.00 86.12 498 PHE A N 1
ATOM 4117 C CA . PHE A 1 498 ? -12.231 -21.791 23.893 1.00 86.12 498 PHE A CA 1
ATOM 4118 C C . PHE A 1 498 ? -12.142 -22.174 25.384 1.00 86.12 498 PHE A C 1
ATOM 4120 O O . PHE A 1 498 ? -11.048 -22.413 25.893 1.00 86.12 498 PHE A O 1
ATOM 4127 N N . ALA A 1 499 ? -13.279 -22.234 26.083 1.00 85.19 499 ALA A N 1
ATOM 4128 C CA . ALA A 1 499 ? -13.342 -22.532 27.512 1.00 85.19 499 ALA A CA 1
ATOM 4129 C C . ALA A 1 499 ? -13.338 -24.042 27.803 1.00 85.19 499 ALA A C 1
ATOM 4131 O O . ALA A 1 499 ? -12.823 -24.464 28.838 1.00 85.19 499 ALA A O 1
ATOM 4132 N N . THR A 1 500 ? -13.897 -24.851 26.900 1.00 84.06 500 THR A N 1
ATOM 4133 C CA . THR A 1 500 ? -14.125 -26.288 27.124 1.00 84.06 500 THR A CA 1
ATOM 4134 C C . THR A 1 500 ? -13.110 -27.192 26.427 1.00 84.06 500 THR A C 1
ATOM 4136 O O . THR A 1 500 ? -12.803 -28.277 26.921 1.00 84.06 500 THR A O 1
ATOM 4139 N N . SER A 1 501 ? -12.596 -26.781 25.268 1.00 73.12 501 SER A N 1
ATOM 4140 C CA . SER A 1 501 ? -11.751 -27.614 24.414 1.00 73.12 501 SER A CA 1
ATOM 4141 C C . SER A 1 501 ? -10.283 -27.414 24.768 1.00 73.12 501 SER A C 1
ATOM 4143 O O . SER A 1 501 ? -9.573 -26.619 24.154 1.00 73.12 501 SER A O 1
ATOM 4145 N N . TYR A 1 502 ? -9.803 -28.170 25.752 1.00 64.88 502 TYR A N 1
ATOM 4146 C CA . TYR A 1 502 ? -8.371 -28.273 26.012 1.00 64.88 502 TYR A CA 1
ATOM 4147 C C . TYR A 1 502 ? -7.745 -29.276 25.047 1.00 64.88 502 TYR A C 1
ATOM 4149 O O . TYR A 1 502 ? -8.088 -30.457 25.055 1.00 64.88 502 TYR A O 1
ATOM 4157 N N . TYR A 1 503 ? -6.775 -28.826 24.250 1.00 56.34 503 TYR A N 1
ATOM 4158 C CA . TYR A 1 503 ? -5.868 -29.758 23.586 1.00 56.34 503 TYR A CA 1
ATOM 4159 C C . TYR A 1 503 ? -4.940 -30.341 24.660 1.00 56.34 503 TYR A C 1
ATOM 4161 O O . TYR A 1 503 ? -3.907 -29.756 25.008 1.00 56.34 503 TYR A O 1
ATOM 4169 N N . GLU A 1 504 ? -5.316 -31.482 25.236 1.00 43.81 504 GLU A N 1
ATOM 4170 C CA . GLU A 1 504 ? -4.337 -32.335 25.894 1.00 43.81 504 GLU A CA 1
ATOM 4171 C C . GLU A 1 504 ? -3.365 -32.790 24.808 1.00 43.81 504 GLU A C 1
ATOM 4173 O O . GLU A 1 504 ? -3.761 -33.357 23.790 1.00 43.81 504 GLU A O 1
ATOM 4178 N N . LYS A 1 505 ? -2.071 -32.508 24.990 1.00 41.50 505 LYS A N 1
ATOM 4179 C CA . LYS A 1 505 ? -1.037 -33.246 24.269 1.00 41.50 505 LYS A CA 1
ATOM 4180 C C . LYS A 1 505 ? -1.174 -34.707 24.697 1.00 41.50 505 LYS A C 1
ATOM 4182 O O . LYS A 1 505 ? -0.513 -35.134 25.640 1.00 41.50 505 LYS A O 1
ATOM 4187 N N . SER A 1 506 ? -2.036 -35.465 24.029 1.00 32.03 506 SER A N 1
ATOM 4188 C CA . SER A 1 506 ? -1.913 -36.911 23.984 1.00 32.03 506 SER A CA 1
ATOM 4189 C C . SER A 1 506 ? -0.583 -37.184 23.294 1.00 32.03 506 SER A C 1
ATOM 4191 O O . SER A 1 506 ? -0.458 -37.010 22.087 1.00 32.03 506 SER A O 1
ATOM 4193 N N . THR A 1 507 ? 0.429 -37.451 24.116 1.00 33.06 507 THR A N 1
ATOM 4194 C CA . THR A 1 507 ? 1.593 -38.295 23.824 1.00 33.06 507 THR A CA 1
ATOM 4195 C C . THR A 1 507 ? 1.789 -38.638 22.342 1.00 33.06 507 THR A C 1
ATOM 4197 O O . THR A 1 507 ? 1.215 -39.610 21.850 1.00 33.06 507 THR A O 1
ATOM 4200 N N . MET A 1 508 ? 2.648 -37.871 21.671 1.00 30.27 508 MET A N 1
ATOM 4201 C CA . MET A 1 508 ? 3.533 -38.370 20.618 1.00 30.27 508 MET A CA 1
ATOM 4202 C C . MET A 1 508 ? 4.948 -37.914 20.932 1.00 30.27 508 MET A C 1
ATOM 4204 O O . MET A 1 508 ? 5.115 -36.702 21.212 1.00 30.27 508 MET A O 1
#